Protein AF-A0A4P5S7W4-F1 (afdb_monomer)

Mean predicted aligned error: 12.36 Å

Secondary structure (DSSP, 8-state):
-----PPPSSHH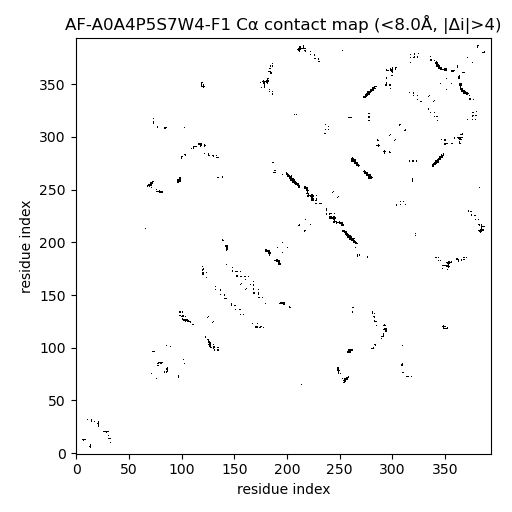HHHHHHHHHHHHTTTS------------SS----TT--------------S-------EE-HHHHHTT-TT-TT-S-----TTS-S-STT-S-----------TTB-TTTTSPPSHHHHHHHHHHHTT--TT-TTHHHHHHHHHHHHHTTTS-HHHHHHHHHHHHHHHTS---GGGTT--GGGS-GGGEEEEEEEEEEE--SS--EEHHHHHHHHHHHS-TT-TTHHHHHHHHTTSS--EE-EEEEEEEEEEEEEE-TT--EEEEEEEEE----SPTTS--BGGGG-HHHHHHHHHHTTHHHHHHHHHHHHHHHHHTTSTT--HHHHEEEEEEEEGGG--STT--EETTEETTEEEE---HHHHHHHHHHHTT---------

Solvent-accessible surface area (backbone atoms only — not comparable to full-atom values): 22682 Å² total; per-residue (Å²): 132,87,76,84,72,73,78,62,96,42,73,69,56,45,53,56,70,46,44,64,60,32,63,74,42,79,72,77,45,82,89,78,83,81,66,85,71,70,70,62,92,72,62,91,69,62,92,89,58,83,72,72,91,64,81,88,69,85,78,78,81,87,66,85,79,82,82,59,85,45,72,41,32,59,65,70,48,54,46,43,25,92,84,35,82,52,65,61,93,70,81,82,58,80,86,67,59,53,65,68,24,78,77,38,73,84,53,83,81,75,85,66,79,93,56,94,71,57,29,63,46,46,86,53,76,64,21,33,69,51,30,44,50,54,52,67,52,52,45,84,52,52,53,59,44,95,56,35,66,60,52,47,37,52,50,45,43,74,76,40,47,94,78,44,58,70,69,57,49,51,43,50,39,55,17,49,50,21,27,34,45,14,50,56,14,70,84,56,74,46,38,27,51,46,71,43,50,66,93,33,49,44,50,57,50,67,49,78,41,72,26,31,75,83,84,37,67,34,33,45,30,56,54,11,46,47,43,60,74,63,50,57,95,84,42,83,58,47,72,46,26,51,46,30,38,70,32,56,48,72,47,72,51,56,26,33,42,40,42,40,38,48,30,36,39,55,46,64,60,94,90,46,70,61,20,41,27,40,30,43,77,36,66,70,81,65,43,61,90,99,47,78,34,36,49,74,46,22,29,60,74,48,40,47,52,52,34,49,57,64,45,43,65,57,44,52,49,55,50,45,28,51,48,50,57,54,40,64,76,68,44,85,88,64,43,57,81,63,30,54,42,25,37,38,40,35,29,46,42,27,21,62,10,78,79,41,56,60,60,98,65,39,19,23,17,39,46,75,44,78,58,53,41,68,44,36,54,51,49,44,32,36,40,44,28,54,72,74,78,77,78,81,80,127

Sequence (394 aa):
MAGTEKLPDNDDEITAAFAPQVTASAGALVVTTPGLVTPPADLWVDPLTTPAASDLVVAPFGRDLKITKERWSFSKISNRDPHGAFSTPAATDESLGDRGAADEPVVQPEADEPGAGQLPLGSLPKGAEFGTLVHQVLDDLDFCAPNVKEELRARIETRWGDKAPSETIDKLTAGLIKSLESPLGPLLDNRTLKEIARKDYLAELNFELRLGDGKSIATDCDLGGLCLDHLATGDPLRPWAEKLAAGIFNVSLEGHLTGSIDAVFRVSTNGGPERFVISDYKTNGLNKPGQPMTAQDYHPDLLALEMAKHHYPLQALLYSVALHRYLNGRLANYDPEVNLGGAAYLFVRGMEGPETPKENGQPNGVFSWKIPSALVVAASNLLAGNSSAVGGGK

pLDDT: mean 82.66, std 18.95, range [27.72, 98.69]

Nearest PDB structures (foldseek):
  8b1r-assembly1_B  TM=8.081E-01  e=1.945E-17  Escherichia coli
  3k70-assembly1_B  TM=8.272E-01  e=1.339E-16  Escherichia coli K-12
  8b1u-assembly1_B  TM=8.127E-01  e=5.528E-16  Escherichia coli
  7mr0-assembly1_B  TM=7.886E-01  e=2.557E-15  Escherichia coli K-12
  7mr3-assembly1_B  TM=8.030E-01  e=1.252E-14  Escherichia coli K-12

Radius of gyration: 26.26 Å; Cα contacts (8 Å, |Δi|>4): 630; chains: 1; bounding box: 79×50×77 Å

Foldseek 3Di:
DDDPPDQDPDPVSNQVVCVVVCVVVVNPDDDDDPDPPPPPPDDPDDPVDPDPPDPDDPDPPPDDPPPDPDEAEPLNQQCLQPQAQNVDCDDPPVVVFPQVLQNWDQDDQDQDDDDPFFFLCQNPHDHSVVSVLVLQLPQPQFLQDPCSLVSSLVSCCVRCVVPDDSVSSVSVSVLLNLLQQFQQFVLQPRDGVNRFGPVQKHFWDKDKDAFEPPQAWDALLNLLVLCCVQDDPPDLCNVLSVCSNVRSNVDTHHGMYIHIQGMWGWHDDPNADTAIATEHEAQDQQDDPPDTGHLVSQAQSNVSVVCSSNVVVVVQLVVLLRVLVVCVVPPPPDDLQRHHSGYKYANSRSRRHHPFDDDVRHGGRIHTDRPHSVSSVCVNCNRHNNDDPPDPDD

Structure (mmCIF, N/CA/C/O backbone):
data_AF-A0A4P5S7W4-F1
#
_entry.id   AF-A0A4P5S7W4-F1
#
loop_
_atom_site.group_PDB
_atom_site.id
_atom_site.type_symbol
_atom_site.label_atom_id
_atom_site.label_alt_id
_atom_site.label_comp_id
_atom_site.label_asym_id
_atom_site.label_entity_id
_atom_site.label_seq_id
_atom_site.pdbx_PDB_ins_code
_atom_site.Cartn_x
_atom_site.Cartn_y
_atom_site.Cartn_z
_atom_site.occupancy
_atom_site.B_iso_or_equiv
_atom_site.auth_seq_id
_atom_site.auth_comp_id
_atom_site.auth_asym_id
_atom_site.auth_atom_id
_atom_site.pdbx_PDB_model_num
ATOM 1 N N . MET A 1 1 ? 32.818 24.414 31.468 1.00 36.16 1 MET A N 1
ATOM 2 C CA . MET A 1 1 ? 34.205 24.503 30.972 1.00 36.16 1 MET A CA 1
ATOM 3 C C . MET A 1 1 ? 34.378 23.400 29.950 1.00 36.16 1 MET A C 1
ATOM 5 O O . MET A 1 1 ? 34.376 22.241 30.336 1.00 36.16 1 MET A O 1
ATOM 9 N N . ALA A 1 2 ? 34.376 23.749 28.665 1.00 37.78 2 ALA A N 1
ATOM 10 C CA . ALA A 1 2 ? 34.596 22.793 27.588 1.00 37.78 2 ALA A CA 1
ATOM 11 C C . ALA A 1 2 ? 36.093 22.466 27.558 1.00 37.78 2 ALA A C 1
ATOM 13 O O . ALA A 1 2 ? 36.900 23.303 27.158 1.00 37.78 2 ALA A O 1
ATOM 14 N N . GLY A 1 3 ? 36.457 21.297 28.081 1.00 37.62 3 GLY A N 1
ATOM 15 C CA . GLY A 1 3 ? 37.804 20.764 27.959 1.00 37.62 3 GLY A CA 1
ATOM 16 C C . GLY A 1 3 ? 38.024 20.345 26.515 1.00 37.62 3 GLY A C 1
ATOM 17 O O . GLY A 1 3 ? 37.440 19.373 26.050 1.00 37.62 3 GLY A O 1
ATOM 18 N N . THR A 1 4 ? 38.840 21.104 25.796 1.00 48.22 4 THR A N 1
ATOM 19 C CA . THR A 1 4 ? 39.476 20.655 24.560 1.00 48.22 4 THR A CA 1
ATOM 20 C C . THR A 1 4 ? 40.516 19.595 24.917 1.00 48.22 4 THR A C 1
ATOM 22 O O . THR A 1 4 ? 41.709 19.888 24.965 1.00 48.22 4 THR A O 1
ATOM 25 N N . GLU A 1 5 ? 40.076 18.376 25.220 1.00 48.78 5 GLU A N 1
ATOM 26 C CA . GLU A 1 5 ? 40.963 17.217 25.163 1.00 48.78 5 GLU A CA 1
ATOM 27 C C . GLU A 1 5 ? 41.111 16.849 23.690 1.00 48.78 5 GLU A C 1
ATOM 29 O O . GLU A 1 5 ? 40.207 16.300 23.060 1.00 48.78 5 GLU A O 1
ATOM 34 N N . LYS A 1 6 ? 42.249 17.236 23.108 1.00 52.78 6 LYS A N 1
ATOM 35 C CA . LYS A 1 6 ? 42.715 16.617 21.871 1.00 52.78 6 LYS A CA 1
ATOM 36 C C . LYS A 1 6 ? 42.814 15.118 22.138 1.00 52.78 6 LYS A C 1
ATOM 38 O O . LYS A 1 6 ? 43.478 14.719 23.092 1.00 52.78 6 LYS A O 1
ATOM 43 N N . LEU A 1 7 ? 42.154 14.321 21.302 1.00 49.84 7 LEU A N 1
ATOM 44 C CA . LEU A 1 7 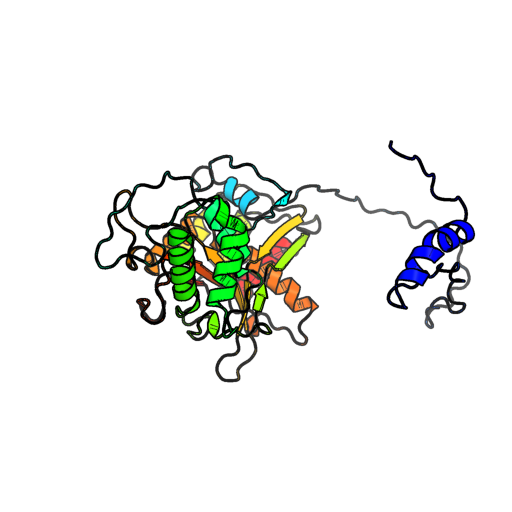? 42.407 12.887 21.257 1.00 49.84 7 LEU A CA 1
ATOM 45 C C . LEU A 1 7 ? 43.918 12.669 21.038 1.00 49.84 7 LEU A C 1
ATOM 47 O O . LEU A 1 7 ? 44.496 13.391 20.221 1.00 49.84 7 LEU A O 1
ATOM 51 N N . PRO A 1 8 ? 44.554 11.754 21.786 1.00 58.91 8 PRO A N 1
ATOM 52 C CA . PRO A 1 8 ? 45.972 11.447 21.632 1.00 58.91 8 PRO A CA 1
ATOM 53 C C . PRO A 1 8 ? 46.319 11.018 20.198 1.00 58.91 8 PRO A C 1
ATOM 55 O O . PRO A 1 8 ? 45.509 10.368 19.540 1.00 58.91 8 PRO A O 1
ATOM 58 N N . ASP A 1 9 ? 47.520 11.355 19.721 1.00 63.09 9 ASP A N 1
ATOM 59 C CA . ASP A 1 9 ? 47.933 11.154 18.319 1.00 63.09 9 ASP A CA 1
ATOM 60 C C . ASP A 1 9 ? 48.400 9.706 18.016 1.00 63.09 9 ASP A C 1
ATOM 62 O O . ASP A 1 9 ? 48.805 9.408 16.891 1.00 63.09 9 ASP A O 1
ATOM 66 N N . ASN A 1 10 ? 48.363 8.800 19.002 1.00 73.31 10 ASN A N 1
ATOM 67 C CA . ASN A 1 10 ? 48.770 7.398 18.868 1.00 73.31 10 ASN A CA 1
ATOM 68 C C . ASN A 1 10 ? 47.738 6.445 19.501 1.00 73.31 10 ASN A C 1
ATOM 70 O O . ASN A 1 10 ? 47.266 6.663 20.619 1.00 73.31 10 ASN A O 1
ATOM 74 N N . ASP A 1 11 ? 47.454 5.349 18.802 1.00 71.25 11 ASP A N 1
ATOM 75 C CA . ASP A 1 11 ? 46.546 4.270 19.190 1.00 71.25 11 ASP A CA 1
ATOM 76 C C . ASP A 1 11 ? 46.823 3.691 20.590 1.00 71.25 11 ASP A C 1
ATOM 78 O O . ASP A 1 11 ? 45.883 3.319 21.301 1.00 71.25 11 ASP A O 1
ATOM 82 N N . ASP A 1 12 ? 48.086 3.649 21.023 1.00 73.19 12 ASP A N 1
ATOM 83 C CA . ASP A 1 12 ? 48.457 3.187 22.369 1.00 73.19 12 ASP A CA 1
ATOM 84 C C . ASP A 1 12 ? 47.936 4.131 23.463 1.00 73.19 12 ASP A C 1
ATOM 86 O O . ASP A 1 12 ? 47.438 3.692 24.503 1.00 73.19 12 ASP A O 1
ATOM 90 N N . GLU A 1 13 ? 48.005 5.441 23.221 1.00 76.31 13 GLU A N 1
ATOM 91 C CA . GLU A 1 13 ? 47.537 6.464 24.158 1.00 76.31 13 GLU A CA 1
ATOM 92 C C . GLU A 1 13 ? 46.003 6.515 24.194 1.00 76.31 13 GLU A C 1
ATOM 94 O O . GLU A 1 13 ? 45.412 6.669 25.265 1.00 76.31 13 GLU A O 1
ATOM 99 N N . ILE A 1 14 ? 45.348 6.296 23.047 1.00 72.12 14 ILE A N 1
ATOM 100 C CA . ILE A 1 14 ? 43.888 6.153 22.953 1.00 72.12 14 ILE A CA 1
ATOM 101 C C . ILE A 1 14 ? 43.433 4.911 23.729 1.00 72.12 14 ILE A C 1
ATOM 103 O O . ILE A 1 14 ? 42.524 4.992 24.554 1.00 72.12 14 ILE A O 1
ATOM 107 N N . THR A 1 15 ? 44.091 3.767 23.525 1.00 76.56 15 THR A N 1
ATOM 108 C CA . THR A 1 15 ? 43.766 2.515 24.229 1.00 76.56 15 THR A CA 1
ATOM 109 C C . THR A 1 15 ? 43.940 2.671 25.742 1.00 76.56 15 THR A C 1
ATOM 111 O O . THR A 1 15 ? 43.080 2.241 26.516 1.00 76.56 15 THR A O 1
ATOM 114 N N . ALA A 1 16 ? 45.004 3.352 26.179 1.00 79.81 16 ALA A N 1
ATOM 115 C CA . ALA A 1 16 ? 45.241 3.653 27.588 1.00 79.81 16 ALA A CA 1
ATOM 116 C C . ALA A 1 16 ? 44.169 4.582 28.190 1.00 79.81 16 ALA A C 1
ATOM 118 O O . ALA A 1 16 ? 43.764 4.378 29.337 1.00 79.81 16 ALA A O 1
ATOM 119 N N . ALA A 1 17 ? 43.658 5.553 27.426 1.00 80.56 17 ALA A N 1
ATOM 120 C CA . ALA A 1 17 ? 42.607 6.466 27.880 1.00 80.56 17 ALA A CA 1
ATOM 121 C C . ALA A 1 17 ? 41.272 5.757 28.185 1.00 80.56 17 ALA A C 1
ATOM 123 O O . ALA A 1 17 ? 40.531 6.208 29.059 1.00 80.56 17 ALA A O 1
ATOM 124 N N . PHE A 1 18 ? 40.983 4.632 27.518 1.00 78.88 18 PHE A N 1
ATOM 125 C CA . PHE A 1 18 ? 39.766 3.837 27.737 1.00 78.88 18 PHE A CA 1
ATOM 126 C C . PHE A 1 18 ? 39.915 2.712 28.783 1.00 78.88 18 PHE A C 1
ATOM 128 O O . PHE A 1 18 ? 38.928 2.067 29.157 1.00 78.88 18 PHE A O 1
ATOM 135 N N . ALA A 1 19 ? 41.128 2.470 29.295 1.00 82.38 19 ALA A N 1
ATOM 136 C CA . ALA A 1 19 ? 41.399 1.423 30.284 1.00 82.38 19 ALA A CA 1
ATOM 137 C C . ALA A 1 19 ? 40.571 1.537 31.590 1.00 82.38 19 ALA A C 1
ATOM 139 O O . ALA A 1 19 ? 40.133 0.497 32.103 1.00 82.38 19 ALA A O 1
ATOM 140 N N . PRO A 1 20 ? 40.286 2.742 32.135 1.00 84.56 20 PRO A N 1
ATOM 141 C CA . PRO A 1 20 ? 39.440 2.880 33.321 1.00 84.56 20 PRO A CA 1
ATOM 142 C C . PRO A 1 20 ? 38.000 2.401 33.087 1.00 84.56 20 PRO A C 1
ATOM 144 O O . PRO A 1 20 ? 37.445 1.696 33.930 1.00 84.56 20 PRO A O 1
ATOM 147 N N . GLN A 1 21 ? 37.403 2.729 31.935 1.00 85.44 21 GLN A N 1
ATOM 148 C CA . GLN A 1 21 ? 36.034 2.334 31.582 1.00 85.44 21 GLN A CA 1
ATOM 149 C C . GLN A 1 21 ? 35.943 0.830 31.304 1.00 85.44 21 GLN A C 1
ATOM 151 O O . GLN A 1 21 ? 34.995 0.181 31.745 1.00 85.44 21 GLN A O 1
ATOM 156 N N . VAL A 1 22 ? 36.952 0.257 30.637 1.00 83.38 22 VAL A N 1
ATOM 157 C CA . VAL A 1 22 ? 37.058 -1.196 30.427 1.00 83.38 22 VAL A CA 1
ATOM 158 C C . VAL A 1 22 ? 37.126 -1.927 31.768 1.00 83.38 22 VAL A C 1
ATOM 160 O O . VAL A 1 22 ? 36.360 -2.863 31.993 1.00 83.38 22 VAL A O 1
ATOM 163 N N . THR A 1 23 ? 37.960 -1.455 32.698 1.00 86.12 23 THR A N 1
ATOM 164 C CA . THR A 1 23 ? 38.096 -2.057 34.036 1.00 86.12 23 THR A CA 1
ATOM 165 C C . THR A 1 23 ? 36.791 -1.972 34.835 1.00 86.12 23 THR A C 1
ATOM 167 O O . THR A 1 23 ? 36.377 -2.952 35.452 1.00 86.12 23 THR A O 1
ATOM 170 N N . ALA A 1 24 ? 36.099 -0.829 34.787 1.00 84.81 24 ALA A N 1
ATOM 171 C CA . ALA A 1 24 ? 34.823 -0.632 35.477 1.00 84.81 24 ALA A CA 1
ATOM 172 C C . ALA A 1 24 ? 33.672 -1.481 34.900 1.00 84.81 24 ALA A C 1
ATOM 174 O O . ALA A 1 24 ? 32.691 -1.735 35.594 1.00 84.81 24 ALA A O 1
ATOM 175 N N . SER A 1 25 ? 33.789 -1.938 33.650 1.00 83.50 25 SER A N 1
ATOM 176 C CA . SER A 1 25 ? 32.728 -2.671 32.947 1.00 83.50 25 SER A CA 1
ATOM 177 C C . SER A 1 25 ? 32.563 -4.138 33.362 1.00 83.50 25 SER A C 1
ATOM 179 O O . SER A 1 25 ? 31.656 -4.802 32.865 1.00 83.50 25 SER A O 1
ATOM 181 N N . ALA A 1 26 ? 33.445 -4.668 34.220 1.00 80.25 26 ALA A N 1
ATOM 182 C CA . ALA A 1 26 ? 33.449 -6.074 34.640 1.00 80.25 26 ALA A CA 1
ATOM 183 C C . ALA A 1 26 ? 33.384 -7.081 33.465 1.00 80.25 26 ALA A C 1
ATOM 185 O O . ALA A 1 26 ? 32.766 -8.138 33.571 1.00 80.25 26 ALA A O 1
ATOM 186 N N . GLY A 1 27 ? 34.033 -6.749 32.342 1.00 77.44 27 GLY A N 1
ATOM 187 C CA . GLY A 1 27 ? 34.123 -7.602 31.151 1.00 77.44 27 GLY A CA 1
ATOM 188 C C . GLY A 1 27 ? 33.072 -7.333 30.070 1.00 77.44 27 GLY A C 1
ATOM 189 O O . GLY A 1 27 ? 33.083 -8.017 29.051 1.00 77.44 27 GLY A O 1
ATOM 190 N N . ALA A 1 28 ? 32.191 -6.343 30.250 1.00 76.81 28 ALA A N 1
ATOM 191 C CA . ALA A 1 28 ? 31.220 -5.952 29.224 1.00 76.81 28 ALA A CA 1
ATOM 192 C C . ALA A 1 28 ? 31.832 -5.112 28.087 1.00 76.81 28 ALA A C 1
ATOM 194 O O . ALA A 1 28 ? 31.255 -5.036 27.004 1.00 76.81 28 ALA A O 1
ATOM 195 N N . LEU A 1 29 ? 32.988 -4.480 28.316 1.00 74.81 29 LEU A N 1
ATOM 196 C CA . LEU A 1 29 ? 33.708 -3.697 27.315 1.00 74.81 29 LEU A CA 1
ATOM 197 C C . LEU A 1 29 ? 35.085 -4.302 27.040 1.00 74.81 29 LEU A C 1
ATOM 199 O O . LEU A 1 29 ? 35.812 -4.670 27.960 1.00 74.81 29 LEU A O 1
ATOM 203 N N . VAL A 1 30 ? 35.456 -4.336 25.761 1.00 80.38 30 VAL A N 1
ATOM 204 C CA . VAL A 1 30 ? 36.807 -4.638 25.279 1.00 80.38 30 VAL A CA 1
ATOM 205 C C . VAL A 1 30 ? 37.192 -3.543 24.294 1.00 80.38 30 VAL A C 1
ATOM 207 O O . VAL A 1 30 ? 36.399 -3.180 23.428 1.00 80.38 30 VAL A O 1
ATOM 210 N N . VAL A 1 31 ? 38.408 -3.022 24.428 1.00 75.69 31 VAL A N 1
ATOM 211 C CA . VAL A 1 31 ? 39.007 -2.120 23.442 1.00 75.69 31 VAL A CA 1
ATOM 212 C C . VAL A 1 31 ? 40.036 -2.922 22.666 1.00 75.69 31 VAL A C 1
ATOM 214 O O . VAL A 1 31 ? 40.962 -3.486 23.244 1.00 75.69 31 VAL A O 1
ATOM 217 N N . THR A 1 32 ? 39.842 -2.991 21.357 1.00 71.50 32 THR A N 1
ATOM 218 C CA . THR A 1 32 ? 40.757 -3.646 20.423 1.00 71.50 32 THR A CA 1
ATOM 219 C C . THR A 1 32 ? 41.269 -2.613 19.448 1.00 71.50 32 THR A C 1
ATOM 221 O O . THR A 1 32 ? 40.483 -2.018 18.714 1.00 71.50 32 THR A O 1
ATOM 224 N N . THR A 1 33 ? 42.584 -2.446 19.410 1.00 67.81 33 THR A N 1
ATOM 225 C CA . THR A 1 33 ? 43.267 -1.723 18.345 1.00 67.81 33 THR A CA 1
ATOM 226 C C . THR A 1 33 ? 43.325 -2.648 17.133 1.00 67.81 33 THR A C 1
ATOM 228 O O . THR A 1 33 ? 43.955 -3.708 17.217 1.00 67.81 33 THR A O 1
ATOM 231 N N . PRO A 1 34 ? 42.653 -2.332 16.012 1.00 58.66 34 PRO A N 1
ATOM 232 C CA . PRO A 1 34 ? 42.851 -3.093 14.795 1.00 58.66 34 PRO A CA 1
ATOM 233 C C . PRO A 1 34 ? 44.294 -2.839 14.367 1.00 58.66 34 PRO A C 1
ATOM 235 O O . PRO A 1 34 ? 44.633 -1.733 13.956 1.00 58.66 34 PRO A O 1
ATOM 238 N N . GLY A 1 35 ? 45.165 -3.843 14.488 1.00 57.69 35 GLY A N 1
ATOM 239 C CA . GLY A 1 35 ? 46.469 -3.759 13.842 1.00 57.69 35 GLY A CA 1
ATOM 240 C C . GLY A 1 35 ? 46.260 -3.469 12.356 1.00 57.69 35 GLY A C 1
ATOM 241 O O . GLY A 1 35 ? 45.245 -3.886 11.790 1.00 57.69 35 GLY A O 1
ATOM 242 N N . LEU A 1 36 ? 47.209 -2.774 11.719 1.00 53.50 36 LEU A N 1
ATOM 243 C CA . LEU A 1 36 ? 47.324 -2.786 10.261 1.00 53.50 36 LEU A CA 1
ATOM 244 C C . LEU A 1 36 ? 47.233 -4.248 9.838 1.00 53.50 36 LEU A C 1
ATOM 246 O O . LEU A 1 36 ? 48.165 -5.022 10.065 1.00 53.50 36 LEU A O 1
ATOM 250 N N . VAL A 1 37 ? 46.073 -4.632 9.304 1.00 52.25 37 VAL A N 1
ATOM 251 C CA . VAL A 1 37 ? 45.874 -5.953 8.738 1.00 52.25 37 VAL A CA 1
ATOM 252 C C . VAL A 1 37 ? 46.930 -6.009 7.659 1.00 52.25 37 VAL A C 1
ATOM 254 O O . VAL A 1 37 ? 46.847 -5.283 6.667 1.00 52.25 37 VAL A O 1
ATOM 257 N N . THR A 1 38 ? 47.985 -6.792 7.892 1.00 55.66 38 THR A N 1
ATOM 258 C CA . THR A 1 38 ? 48.863 -7.188 6.802 1.00 55.66 38 THR A CA 1
ATOM 259 C C . THR A 1 38 ? 47.889 -7.729 5.767 1.00 55.66 38 THR A C 1
ATOM 261 O O . THR A 1 38 ? 47.109 -8.614 6.144 1.00 55.66 38 THR A O 1
ATOM 264 N N . PRO A 1 39 ? 47.797 -7.138 4.557 1.00 54.19 39 PRO A N 1
ATOM 265 C CA . PRO A 1 39 ? 46.832 -7.603 3.572 1.00 54.19 39 PRO A CA 1
ATOM 266 C C . PRO A 1 39 ? 46.975 -9.122 3.522 1.00 54.19 39 PRO A C 1
ATOM 268 O O . PRO A 1 39 ? 48.123 -9.583 3.586 1.00 54.19 39 PRO A O 1
ATOM 271 N N . PRO A 1 40 ? 45.866 -9.888 3.559 1.00 54.75 40 PRO A N 1
ATOM 272 C CA . PRO A 1 40 ? 45.947 -11.340 3.620 1.00 54.75 40 PRO A CA 1
ATOM 273 C C . PRO A 1 40 ? 47.016 -11.795 2.630 1.00 54.75 40 PRO A C 1
ATOM 275 O O . PRO A 1 40 ? 47.010 -11.346 1.483 1.00 54.75 40 PRO A O 1
ATOM 278 N N . ALA A 1 41 ? 47.985 -12.590 3.106 1.00 57.06 41 ALA A N 1
ATOM 279 C CA . ALA A 1 41 ? 49.116 -13.031 2.283 1.00 57.06 41 ALA A CA 1
ATOM 280 C C . ALA A 1 41 ? 48.627 -13.689 0.980 1.00 57.06 41 ALA A C 1
ATOM 282 O O . ALA A 1 41 ? 49.289 -13.609 -0.052 1.00 57.06 41 ALA A O 1
ATOM 283 N N . ASP A 1 42 ? 47.410 -14.226 1.033 1.00 57.47 42 ASP A N 1
ATOM 284 C CA . ASP A 1 42 ? 46.643 -14.698 -0.100 1.00 57.47 42 ASP A CA 1
ATOM 285 C C . ASP A 1 42 ? 45.678 -13.597 -0.570 1.00 57.47 42 ASP A C 1
ATOM 287 O O . ASP A 1 42 ? 44.475 -13.611 -0.292 1.00 57.47 42 ASP A O 1
ATOM 291 N N . LEU A 1 43 ? 46.211 -12.617 -1.306 1.00 58.09 43 LEU A N 1
ATOM 292 C CA . LEU A 1 43 ? 45.386 -11.868 -2.253 1.00 58.09 43 LEU A CA 1
ATOM 293 C C . LEU A 1 43 ? 44.708 -12.897 -3.160 1.00 58.09 43 LEU A C 1
ATOM 295 O O . LEU A 1 43 ? 45.366 -13.811 -3.654 1.00 58.09 43 LEU A O 1
ATOM 299 N N . TRP A 1 44 ? 43.399 -12.770 -3.374 1.00 60.00 44 TRP A N 1
ATOM 300 C CA . TRP A 1 44 ? 42.702 -13.616 -4.336 1.00 60.00 44 TRP A CA 1
ATOM 301 C C . TRP A 1 44 ? 43.401 -13.491 -5.698 1.00 60.00 44 TRP A C 1
ATOM 303 O O . TRP A 1 44 ? 43.431 -12.411 -6.289 1.00 60.00 44 TRP A O 1
ATOM 313 N N . VAL A 1 45 ? 44.006 -14.585 -6.161 1.00 60.84 45 VAL A N 1
ATOM 314 C CA . VAL A 1 45 ? 44.570 -14.707 -7.505 1.00 60.84 45 VAL A CA 1
ATOM 315 C C . VAL A 1 45 ? 43.548 -15.474 -8.321 1.00 60.84 45 VAL A C 1
ATOM 317 O O . VAL A 1 45 ? 43.184 -16.590 -7.951 1.00 60.84 45 VAL A O 1
ATOM 320 N N . ASP A 1 46 ? 43.071 -14.879 -9.410 1.00 59.81 46 ASP A N 1
ATOM 321 C CA . ASP A 1 46 ? 42.218 -15.573 -10.367 1.00 59.81 46 ASP A CA 1
ATOM 322 C C . ASP A 1 46 ? 42.979 -16.796 -10.923 1.00 59.81 46 ASP A C 1
ATOM 324 O O . ASP A 1 46 ? 43.974 -16.629 -11.632 1.00 59.81 46 ASP A O 1
ATOM 328 N N . PRO A 1 47 ? 42.547 -18.038 -10.633 1.00 58.50 47 PRO A N 1
ATOM 329 C CA . PRO A 1 47 ? 43.262 -19.237 -11.063 1.00 58.50 47 PRO A CA 1
ATOM 330 C C . PRO A 1 47 ? 43.212 -19.452 -12.585 1.00 58.50 47 PRO A C 1
ATOM 332 O O . PRO A 1 47 ? 43.892 -20.342 -13.096 1.00 58.50 47 PRO A O 1
ATOM 335 N N . LEU A 1 48 ? 42.413 -18.661 -13.315 1.00 60.59 48 LEU A N 1
ATOM 336 C CA . LEU A 1 48 ? 42.299 -18.704 -14.773 1.00 60.59 48 LEU A CA 1
ATOM 337 C C . LEU A 1 48 ? 43.164 -17.655 -15.481 1.00 60.59 48 LEU A C 1
ATOM 339 O O . LEU A 1 48 ? 43.269 -17.693 -16.709 1.00 60.59 48 LEU A O 1
ATOM 343 N N . THR A 1 49 ? 43.816 -16.751 -14.747 1.00 56.91 49 THR A N 1
ATOM 344 C CA . THR A 1 49 ? 44.711 -15.756 -15.332 1.00 56.91 49 THR A CA 1
ATOM 345 C C . THR A 1 49 ? 46.060 -15.744 -14.618 1.00 56.91 49 THR A C 1
ATOM 347 O O . THR A 1 49 ? 46.243 -15.166 -13.555 1.00 56.91 49 THR A O 1
ATOM 350 N N . THR A 1 50 ? 47.074 -16.303 -15.277 1.00 55.38 50 THR A N 1
ATOM 351 C CA . THR A 1 50 ? 48.411 -15.708 -15.209 1.00 55.38 50 THR A CA 1
ATOM 352 C C . THR A 1 50 ? 48.514 -14.804 -16.432 1.00 55.38 50 THR A C 1
ATOM 354 O O . THR A 1 50 ? 48.883 -15.296 -17.503 1.00 55.38 50 THR A O 1
ATOM 357 N N . PRO A 1 51 ? 48.155 -13.508 -16.370 1.00 53.44 51 PRO A N 1
ATOM 358 C CA . PRO A 1 51 ? 48.541 -12.629 -17.454 1.00 53.44 51 PRO A CA 1
ATOM 359 C C . PRO A 1 51 ? 50.068 -12.569 -17.407 1.00 53.44 51 PRO A C 1
ATOM 361 O O . PRO A 1 51 ? 50.652 -12.255 -16.367 1.00 53.44 51 PRO A O 1
ATOM 364 N N . ALA A 1 52 ? 50.739 -12.864 -18.523 1.00 61.34 52 ALA A N 1
ATOM 365 C CA . ALA A 1 52 ? 52.061 -12.285 -18.736 1.00 61.34 52 ALA A CA 1
ATOM 366 C C . ALA A 1 52 ? 51.928 -10.794 -18.412 1.00 61.34 52 ALA A C 1
ATOM 368 O O . ALA A 1 52 ? 50.941 -10.206 -18.849 1.00 61.34 52 ALA A O 1
ATOM 369 N N . ALA A 1 53 ? 52.827 -10.233 -17.599 1.00 59.16 53 ALA A N 1
ATOM 370 C CA . ALA A 1 53 ? 52.761 -8.843 -17.159 1.00 59.16 53 ALA A CA 1
ATOM 371 C C . ALA A 1 53 ? 52.676 -7.916 -18.382 1.00 59.16 53 ALA A C 1
ATOM 373 O O . ALA A 1 53 ? 53.683 -7.522 -18.960 1.00 59.16 53 ALA A O 1
ATOM 374 N N . SER A 1 54 ? 51.455 -7.647 -18.825 1.00 63.19 54 SER A N 1
ATOM 375 C CA . SER A 1 54 ? 51.145 -6.677 -19.848 1.00 63.19 54 SER A CA 1
ATOM 376 C C . SER A 1 54 ? 51.241 -5.331 -19.165 1.00 63.19 54 SER A C 1
ATOM 378 O O . SER A 1 54 ? 50.676 -5.168 -18.079 1.00 63.19 54 SER A O 1
ATOM 380 N N . ASP A 1 55 ? 51.969 -4.404 -19.785 1.00 69.94 55 ASP A N 1
ATOM 381 C CA . ASP A 1 55 ? 52.072 -3.023 -19.330 1.00 69.94 55 ASP A CA 1
ATOM 382 C C . ASP A 1 55 ? 50.696 -2.536 -18.869 1.00 69.94 55 ASP A C 1
ATOM 384 O O . ASP A 1 55 ? 49.710 -2.636 -19.604 1.00 69.94 55 ASP A O 1
ATOM 388 N N . LEU A 1 56 ? 50.609 -2.075 -17.620 1.00 69.19 56 LEU A N 1
ATOM 389 C CA . LEU A 1 56 ? 49.372 -1.522 -17.088 1.00 69.19 56 LEU A CA 1
ATOM 390 C C . LEU A 1 56 ? 49.008 -0.305 -17.935 1.00 69.19 56 LEU A C 1
ATOM 392 O O . LEU A 1 56 ? 49.651 0.741 -17.856 1.00 69.19 56 LEU A O 1
ATOM 396 N N . VAL A 1 57 ? 47.977 -0.449 -18.760 1.00 73.56 57 VAL A N 1
ATOM 397 C CA . VAL A 1 57 ? 47.461 0.645 -19.576 1.00 73.56 57 VAL A CA 1
ATOM 398 C C . VAL A 1 57 ? 46.319 1.303 -18.817 1.00 73.56 57 VAL A C 1
ATOM 400 O O . VAL A 1 57 ? 45.436 0.625 -18.289 1.00 73.56 57 VAL A O 1
ATOM 403 N N . VAL A 1 58 ? 46.312 2.635 -18.767 1.00 78.31 58 VAL A N 1
ATOM 404 C CA . VAL A 1 58 ? 45.167 3.385 -18.242 1.00 78.31 58 VAL A CA 1
ATOM 405 C C . VAL A 1 58 ? 43.956 3.048 -19.106 1.00 78.31 58 VAL A C 1
ATOM 407 O O . VAL A 1 58 ? 43.940 3.366 -20.295 1.00 78.31 58 VAL A O 1
ATOM 410 N N . ALA A 1 59 ? 42.944 2.409 -18.520 1.00 78.50 59 ALA A N 1
ATOM 411 C CA . ALA A 1 59 ? 41.675 2.198 -19.200 1.00 78.50 59 ALA A CA 1
ATOM 412 C C . ALA A 1 59 ? 41.014 3.571 -19.421 1.00 78.50 59 ALA A C 1
ATOM 414 O O . ALA A 1 59 ? 40.684 4.245 -18.439 1.00 78.50 59 ALA A O 1
ATOM 415 N N . PRO A 1 60 ? 40.820 4.023 -20.674 1.00 75.19 60 PRO A N 1
ATOM 416 C CA . PRO A 1 60 ? 40.130 5.274 -20.914 1.00 75.19 60 PRO A CA 1
ATOM 417 C C . PRO A 1 60 ? 38.671 5.098 -20.498 1.00 75.19 60 PRO A C 1
ATOM 419 O O . PRO A 1 60 ? 37.959 4.212 -20.978 1.00 75.19 60 PRO A O 1
ATOM 422 N N . PHE A 1 61 ? 38.213 5.949 -19.589 1.00 78.25 61 PHE A N 1
ATOM 423 C CA . PHE A 1 61 ? 36.812 5.996 -19.212 1.00 78.25 61 PHE A CA 1
ATOM 424 C C . PHE A 1 61 ? 36.025 6.7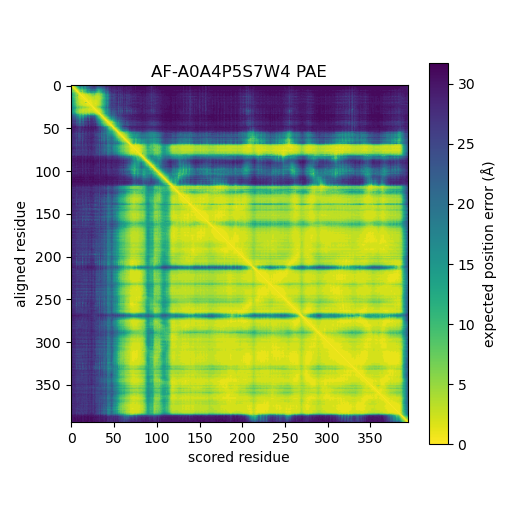07 -20.326 1.00 78.25 61 PHE A C 1
ATOM 426 O O . PHE A 1 61 ? 35.775 7.903 -20.269 1.00 78.25 61 PHE A O 1
ATOM 433 N N . GLY A 1 62 ? 35.698 5.967 -21.388 1.00 72.12 62 GLY A N 1
ATOM 434 C CA . GLY A 1 62 ? 35.070 6.493 -22.609 1.00 72.12 62 GLY A CA 1
ATOM 435 C C . GLY A 1 62 ? 33.547 6.626 -22.555 1.00 72.12 62 GLY A C 1
ATOM 436 O O . GLY A 1 62 ? 32.906 6.673 -23.600 1.00 72.12 62 GLY A O 1
ATOM 437 N N . ARG A 1 63 ? 32.953 6.605 -21.359 1.00 69.69 63 ARG A N 1
ATOM 438 C CA . ARG A 1 63 ? 31.501 6.699 -21.163 1.00 69.69 63 ARG A CA 1
ATOM 439 C C . ARG A 1 63 ? 31.166 8.034 -20.521 1.00 69.69 63 ARG A C 1
ATOM 441 O O . ARG A 1 63 ? 31.708 8.359 -19.469 1.00 69.69 63 ARG A O 1
ATOM 448 N N . ASP A 1 64 ? 30.231 8.760 -21.122 1.00 69.81 64 ASP A N 1
ATOM 449 C CA . ASP A 1 64 ? 29.668 9.954 -20.506 1.00 69.81 64 ASP A CA 1
ATOM 450 C C . ASP A 1 64 ? 28.833 9.546 -19.291 1.00 69.81 64 ASP A C 1
ATOM 452 O O . ASP A 1 64 ? 27.803 8.873 -19.403 1.00 69.81 64 ASP A O 1
ATOM 456 N N . LEU A 1 65 ? 29.281 9.951 -18.103 1.00 67.62 65 LEU A N 1
ATOM 457 C CA . LEU A 1 65 ? 28.461 9.859 -16.903 1.00 67.62 65 LEU A CA 1
ATOM 458 C C . LEU A 1 65 ? 27.387 10.936 -16.993 1.00 67.62 65 LEU A C 1
ATOM 460 O O . LEU A 1 65 ? 27.610 12.089 -16.626 1.00 67.62 65 LEU A O 1
ATOM 464 N N . LYS A 1 66 ? 26.198 10.555 -17.459 1.00 62.94 66 LYS A N 1
ATOM 465 C CA . LYS A 1 66 ? 24.998 11.357 -17.225 1.00 62.94 66 LYS A CA 1
ATOM 466 C C . LYS A 1 66 ? 24.712 11.365 -15.725 1.00 62.94 66 LYS A C 1
ATOM 468 O O . LYS A 1 66 ? 24.141 10.424 -15.179 1.00 62.94 66 LYS A O 1
ATOM 473 N N . ILE A 1 67 ? 25.153 12.424 -15.051 1.00 63.91 67 ILE A N 1
ATOM 474 C CA . ILE A 1 67 ? 24.847 12.674 -13.642 1.00 63.91 67 ILE A CA 1
ATOM 475 C C . ILE A 1 67 ? 23.468 13.334 -13.587 1.00 63.91 67 ILE A C 1
ATOM 477 O O . ILE A 1 67 ? 23.342 14.555 -13.522 1.00 63.91 67 ILE A O 1
ATOM 481 N N . THR A 1 68 ? 22.418 12.525 -13.645 1.00 66.06 68 THR A N 1
ATOM 482 C CA . THR A 1 68 ? 21.048 12.990 -13.413 1.00 66.06 68 THR A CA 1
ATOM 483 C C . THR A 1 68 ? 20.807 12.990 -11.907 1.00 66.06 68 THR A C 1
ATOM 485 O O . THR A 1 68 ? 20.761 11.930 -11.282 1.00 66.06 68 THR A O 1
ATOM 488 N N . LYS A 1 69 ? 20.693 14.178 -11.306 1.00 68.81 69 LYS A N 1
ATOM 489 C CA . LYS A 1 69 ? 20.451 14.340 -9.859 1.00 68.81 69 LYS A CA 1
ATOM 490 C C . LYS A 1 69 ? 18.974 14.223 -9.475 1.00 68.81 69 LYS A C 1
ATOM 492 O O . LYS A 1 69 ? 18.647 14.351 -8.300 1.00 68.81 69 LYS A O 1
ATOM 497 N N . GLU A 1 70 ? 18.095 14.009 -10.450 1.00 86.19 70 GLU A N 1
ATOM 498 C CA . GLU A 1 70 ? 16.660 13.979 -10.210 1.00 86.19 70 GLU A CA 1
ATOM 499 C C . GLU A 1 70 ? 16.283 12.752 -9.369 1.00 86.19 70 GLU A C 1
ATOM 501 O O . GLU A 1 70 ? 16.609 11.609 -9.708 1.00 86.19 70 GLU A O 1
ATOM 506 N N . ARG A 1 71 ? 15.613 13.009 -8.245 1.00 90.19 71 ARG A N 1
ATOM 507 C CA . ARG A 1 71 ? 14.987 11.994 -7.397 1.00 90.19 71 ARG A CA 1
ATOM 508 C C . ARG A 1 71 ? 13.480 12.176 -7.489 1.00 90.19 71 ARG A C 1
ATOM 510 O O . ARG A 1 71 ? 12.977 13.268 -7.234 1.00 90.19 71 ARG A O 1
ATOM 517 N N . TRP A 1 72 ? 12.785 11.124 -7.882 1.00 92.12 72 TRP A N 1
ATOM 518 C CA . TRP A 1 72 ? 11.338 11.022 -7.984 1.00 92.12 72 TRP A CA 1
ATOM 519 C C . TRP A 1 72 ? 10.789 10.254 -6.787 1.00 92.12 72 TRP A C 1
ATOM 521 O O . TRP A 1 72 ? 11.435 9.342 -6.278 1.00 92.12 72 TRP A O 1
ATOM 531 N N . SER A 1 73 ? 9.574 10.592 -6.388 1.00 91.75 73 SER A N 1
ATOM 532 C CA . SER A 1 73 ? 8.722 9.820 -5.483 1.00 91.75 73 SER A CA 1
ATOM 533 C C . SER A 1 73 ? 7.307 9.821 -6.052 1.00 91.75 73 SER A C 1
ATOM 535 O O . SER A 1 73 ? 7.031 10.601 -6.972 1.00 91.75 73 SER A O 1
ATOM 537 N N . PHE A 1 74 ? 6.409 8.978 -5.539 1.00 92.12 74 PHE A N 1
ATOM 538 C CA . PHE A 1 74 ? 5.017 9.015 -5.976 1.00 92.12 74 PHE A CA 1
ATOM 539 C C . PHE A 1 74 ? 4.420 10.402 -5.706 1.00 92.12 74 PHE A C 1
ATOM 541 O O . PHE A 1 74 ? 3.940 11.017 -6.656 1.00 92.12 74 PHE A O 1
ATOM 548 N N . SER A 1 75 ? 4.583 10.948 -4.494 1.00 85.88 75 SER A N 1
ATOM 549 C CA . SER A 1 75 ? 4.123 12.309 -4.168 1.00 85.88 75 SER A CA 1
ATOM 550 C C . SER A 1 75 ? 4.680 13.374 -5.123 1.00 85.88 75 SER A C 1
ATOM 552 O O . SER A 1 75 ? 3.964 14.263 -5.577 1.00 85.88 75 SER A O 1
ATOM 554 N N . LYS A 1 76 ? 5.963 13.289 -5.506 1.00 89.44 76 LYS A N 1
ATOM 555 C CA . LYS A 1 76 ? 6.568 14.256 -6.440 1.00 89.44 76 LYS A CA 1
ATOM 556 C C . LYS A 1 76 ? 5.991 14.164 -7.858 1.00 89.44 76 LYS A C 1
ATOM 558 O O . LYS A 1 76 ? 5.990 15.167 -8.574 1.00 89.44 76 LYS A O 1
ATOM 563 N N . ILE A 1 77 ? 5.531 12.984 -8.271 1.00 90.44 77 ILE A N 1
ATOM 564 C CA . ILE A 1 77 ? 4.857 12.784 -9.558 1.00 90.44 77 ILE A CA 1
ATOM 565 C C . ILE A 1 77 ? 3.406 13.270 -9.463 1.00 90.44 77 ILE A C 1
ATOM 567 O O . ILE A 1 77 ? 2.996 14.096 -10.275 1.00 90.44 77 ILE A O 1
ATOM 571 N N . SER A 1 78 ? 2.651 12.814 -8.459 1.00 87.19 78 SER A N 1
ATOM 572 C CA . SER A 1 78 ? 1.221 13.110 -8.309 1.00 87.19 78 SER A CA 1
ATOM 573 C C . SER A 1 78 ? 0.932 14.592 -8.055 1.00 87.19 78 SER A C 1
ATOM 575 O O . SER A 1 78 ? -0.059 15.109 -8.568 1.00 87.19 78 SER A O 1
ATOM 577 N N . ASN A 1 79 ? 1.837 15.316 -7.386 1.00 85.31 79 ASN A N 1
ATOM 578 C CA . ASN A 1 79 ? 1.747 16.771 -7.188 1.00 85.31 79 ASN A CA 1
ATOM 579 C C . ASN A 1 79 ? 1.784 17.586 -8.493 1.00 85.31 79 ASN A C 1
ATOM 581 O O . ASN A 1 79 ? 1.560 18.797 -8.462 1.00 85.31 79 ASN A O 1
ATOM 585 N N . ARG A 1 80 ? 2.097 16.962 -9.636 1.00 86.69 80 ARG A N 1
ATOM 586 C CA . ARG A 1 80 ? 2.067 17.623 -10.946 1.00 86.69 80 ARG A CA 1
ATOM 587 C C . ARG A 1 80 ? 0.706 17.587 -11.629 1.00 86.69 80 ARG A C 1
ATOM 589 O O . ARG A 1 80 ? 0.571 18.242 -12.658 1.00 86.69 80 ARG A O 1
ATOM 596 N N . ASP A 1 81 ? -0.285 16.878 -11.085 1.00 84.94 81 ASP A N 1
ATOM 597 C CA . ASP A 1 81 ? -1.650 16.969 -11.606 1.00 84.94 81 ASP A CA 1
ATOM 598 C C . ASP A 1 81 ? -2.196 18.396 -11.369 1.00 84.94 81 ASP A C 1
ATOM 600 O O . ASP A 1 81 ? -2.316 18.825 -10.214 1.00 84.94 81 ASP A O 1
ATOM 604 N N . PRO A 1 82 ? -2.547 19.151 -12.431 1.00 74.69 82 PRO A N 1
ATOM 605 C CA . PRO A 1 82 ? -3.113 20.496 -12.304 1.00 74.69 82 PRO A CA 1
ATOM 606 C C . PRO A 1 82 ? -4.495 20.528 -11.631 1.00 74.69 82 PRO A C 1
ATOM 608 O O . PRO A 1 82 ? -4.968 21.601 -11.251 1.00 74.69 82 PRO A O 1
ATOM 611 N N . HIS A 1 83 ? -5.162 19.381 -11.512 1.00 73.00 83 HIS A N 1
ATOM 612 C CA . HIS A 1 83 ? -6.499 19.233 -10.942 1.00 73.00 83 HIS A CA 1
ATOM 613 C C . HIS A 1 83 ? -6.538 18.236 -9.772 1.00 73.00 83 HIS A C 1
ATOM 615 O O . HIS A 1 83 ? -7.624 17.829 -9.351 1.00 73.00 83 HIS A O 1
ATOM 621 N N . GLY A 1 84 ? -5.369 17.845 -9.260 1.00 61.81 84 GLY A N 1
ATOM 622 C CA . GLY A 1 84 ? -5.220 16.761 -8.299 1.00 61.81 84 GLY A CA 1
ATOM 623 C C . GLY A 1 84 ? -5.584 17.142 -6.866 1.00 61.81 84 GLY A C 1
ATOM 624 O O . GLY A 1 84 ? -5.524 18.299 -6.452 1.00 61.81 84 GLY A O 1
ATOM 625 N N . ALA A 1 85 ? -5.900 16.130 -6.055 1.00 58.50 85 ALA A N 1
ATOM 626 C CA . ALA A 1 85 ? -6.151 16.308 -4.622 1.00 58.50 85 ALA A CA 1
ATOM 627 C C . ALA A 1 85 ? -4.917 16.814 -3.843 1.00 58.50 85 ALA A C 1
ATOM 629 O O . ALA A 1 85 ? -5.061 17.339 -2.741 1.00 58.50 85 ALA A O 1
ATOM 630 N N . PHE A 1 86 ? -3.722 16.695 -4.431 1.00 53.59 86 PHE A N 1
ATOM 631 C CA . PHE A 1 86 ? -2.450 17.114 -3.843 1.00 53.59 86 PHE A CA 1
ATOM 632 C C . PHE A 1 86 ? -1.962 18.495 -4.304 1.00 53.59 86 PHE A C 1
ATOM 634 O O . PHE A 1 86 ? -0.845 18.888 -3.979 1.00 53.59 86 PHE A O 1
ATOM 641 N N . SER A 1 87 ? -2.766 19.273 -5.041 1.00 41.72 87 SER A N 1
ATOM 642 C CA . SER A 1 87 ? -2.347 20.576 -5.593 1.00 41.72 87 SER A CA 1
ATOM 643 C C . SER A 1 87 ? -2.117 21.696 -4.551 1.00 41.72 87 SER A C 1
ATOM 645 O O . SER A 1 87 ? -2.049 22.871 -4.915 1.00 41.72 87 SER A O 1
ATOM 647 N N . THR A 1 88 ? -1.955 21.381 -3.262 1.00 35.69 88 THR A N 1
ATOM 648 C CA . THR A 1 88 ? -1.463 22.323 -2.243 1.00 35.69 88 THR A CA 1
ATOM 649 C C . THR A 1 88 ? 0.014 22.083 -1.931 1.00 35.69 88 THR A C 1
ATOM 651 O O . THR A 1 88 ? 0.407 20.937 -1.729 1.00 35.69 88 THR A O 1
ATOM 654 N N . PRO A 1 89 ? 0.837 23.141 -1.808 1.00 32.59 89 PRO A N 1
ATOM 655 C CA . PRO A 1 89 ? 2.257 23.025 -1.502 1.00 32.59 89 PRO A CA 1
ATOM 656 C C . PRO A 1 89 ? 2.452 22.693 -0.014 1.00 32.59 89 PRO A C 1
ATOM 658 O O . PRO A 1 89 ? 2.821 23.553 0.784 1.00 32.59 89 PRO A O 1
ATOM 661 N N . ALA A 1 90 ? 2.169 21.454 0.386 1.00 33.31 90 ALA A N 1
ATOM 662 C CA . ALA A 1 90 ? 2.645 20.929 1.657 1.00 33.31 90 ALA A CA 1
ATOM 663 C C . ALA A 1 90 ? 4.133 20.602 1.491 1.00 33.31 90 ALA A C 1
ATOM 665 O O . ALA A 1 90 ? 4.528 19.912 0.552 1.00 33.31 90 ALA A O 1
ATOM 666 N N . ALA A 1 91 ? 4.954 21.192 2.359 1.00 30.03 91 ALA A N 1
ATOM 667 C CA . ALA A 1 91 ? 6.405 21.118 2.326 1.00 30.03 91 ALA A CA 1
ATOM 668 C C . ALA A 1 91 ? 6.889 19.676 2.118 1.00 30.03 91 ALA A C 1
ATOM 670 O O . ALA A 1 91 ? 6.657 18.803 2.951 1.00 30.03 91 ALA A O 1
ATOM 671 N N . THR A 1 92 ? 7.583 19.448 1.005 1.00 35.56 92 THR A N 1
ATOM 672 C CA . THR A 1 92 ? 8.390 18.252 0.783 1.00 35.56 92 THR A CA 1
ATOM 673 C C . THR A 1 92 ? 9.557 18.297 1.761 1.00 35.56 92 THR A C 1
ATOM 675 O O . THR A 1 92 ? 10.628 18.814 1.437 1.00 35.56 92 THR A O 1
ATOM 678 N N . ASP A 1 93 ? 9.349 17.822 2.984 1.00 35.47 93 ASP A N 1
ATOM 679 C CA . ASP A 1 93 ? 10.472 17.418 3.813 1.00 35.47 93 ASP A CA 1
ATOM 680 C C . ASP A 1 93 ? 11.031 16.123 3.212 1.00 35.47 93 ASP A C 1
ATOM 682 O O . ASP A 1 93 ? 10.491 15.034 3.414 1.00 35.47 93 ASP A O 1
ATOM 686 N N . GLU A 1 94 ? 12.099 16.250 2.419 1.00 38.69 94 GLU A N 1
ATOM 687 C CA . GLU A 1 94 ? 12.803 15.107 1.827 1.00 38.69 94 GLU A CA 1
ATOM 688 C C . GLU A 1 94 ? 13.334 14.127 2.896 1.00 38.69 94 GLU A C 1
ATOM 690 O O . GLU A 1 94 ? 13.663 12.990 2.560 1.00 38.69 94 GLU A O 1
ATOM 695 N N . SER A 1 95 ? 13.374 14.522 4.179 1.00 33.41 95 SER A N 1
ATOM 696 C CA . SER A 1 95 ? 13.748 13.655 5.302 1.00 33.41 95 SER A CA 1
ATOM 697 C C . SER A 1 95 ? 12.691 12.611 5.663 1.00 33.41 95 SER A C 1
ATOM 699 O O . SER A 1 95 ? 13.043 11.603 6.278 1.00 33.41 95 SER A O 1
ATOM 701 N N . LEU A 1 96 ? 11.409 12.841 5.361 1.00 36.72 96 LEU A N 1
ATOM 702 C CA . LEU A 1 96 ? 10.335 11.959 5.835 1.00 36.72 96 LEU A CA 1
ATOM 703 C C . LEU A 1 96 ? 10.079 10.768 4.914 1.00 36.72 96 LEU A C 1
ATOM 705 O O . LEU A 1 96 ? 9.446 9.805 5.340 1.00 36.72 96 LEU A O 1
ATOM 709 N N . GLY A 1 97 ? 10.617 10.781 3.694 1.00 45.88 97 GLY A N 1
ATOM 710 C CA . GLY A 1 97 ? 10.264 9.784 2.692 1.00 45.88 97 GLY A CA 1
ATOM 711 C C . GLY A 1 97 ? 8.779 9.859 2.318 1.00 45.88 97 GLY A C 1
ATOM 712 O O . GLY A 1 97 ? 7.949 10.480 2.978 1.00 45.88 97 GLY A O 1
ATOM 713 N N . ASP A 1 98 ? 8.435 9.238 1.204 1.00 54.28 98 ASP A N 1
ATOM 714 C CA . ASP A 1 98 ? 7.072 9.177 0.682 1.00 54.28 98 ASP A CA 1
ATOM 715 C C . ASP A 1 98 ? 6.243 8.147 1.472 1.00 54.28 98 ASP A C 1
ATOM 717 O O . ASP A 1 98 ? 5.946 7.074 0.964 1.00 54.28 98 ASP A O 1
ATOM 721 N N . ARG A 1 99 ? 5.974 8.429 2.755 1.00 53.28 99 ARG A N 1
ATOM 722 C CA . ARG A 1 99 ? 5.285 7.536 3.712 1.00 53.28 99 ARG A CA 1
ATOM 723 C C . ARG A 1 99 ? 3.749 7.600 3.630 1.00 53.28 99 ARG A C 1
ATOM 725 O O . ARG A 1 99 ? 3.092 7.317 4.621 1.00 53.28 99 ARG A O 1
ATOM 732 N N . GLY A 1 100 ? 3.163 8.110 2.540 1.00 49.41 100 GLY A N 1
ATOM 733 C CA . GLY A 1 100 ? 1.699 8.238 2.365 1.00 49.41 100 GLY A CA 1
ATOM 734 C C . GLY A 1 100 ? 0.957 9.155 3.363 1.00 49.41 100 GLY A C 1
ATOM 735 O O . GLY A 1 100 ? -0.214 9.471 3.179 1.00 49.41 100 GLY A O 1
ATOM 736 N N . ALA A 1 101 ? 1.620 9.645 4.413 1.00 49.12 101 ALA A N 1
ATOM 737 C CA . ALA A 1 101 ? 0.990 10.421 5.476 1.00 49.12 101 ALA A CA 1
ATOM 738 C C . ALA A 1 101 ? 0.575 11.843 5.058 1.00 49.12 101 ALA A C 1
ATOM 740 O O . ALA A 1 101 ? -0.188 12.487 5.772 1.00 49.12 101 ALA A O 1
ATOM 741 N N . ALA A 1 102 ? 1.057 12.353 3.921 1.00 48.03 102 ALA A N 1
ATOM 742 C CA . ALA A 1 102 ? 0.750 13.701 3.433 1.00 48.03 102 ALA A CA 1
ATOM 743 C C . ALA A 1 102 ? -0.582 13.793 2.658 1.00 48.03 102 ALA A C 1
ATOM 745 O O . ALA A 1 102 ? -0.919 14.865 2.156 1.00 48.03 102 ALA A O 1
ATOM 746 N N . ASP A 1 103 ? -1.341 12.696 2.562 1.00 51.69 103 ASP A N 1
ATOM 747 C CA . ASP A 1 103 ? -2.449 12.579 1.610 1.00 51.69 103 ASP A CA 1
ATOM 748 C C . ASP A 1 103 ? -3.795 13.166 2.076 1.00 51.69 103 ASP A C 1
ATOM 750 O O . ASP A 1 103 ? -4.732 13.268 1.278 1.00 51.69 103 ASP A O 1
ATOM 754 N N . GLU A 1 104 ? -3.919 13.564 3.349 1.00 50.53 104 GLU A N 1
ATOM 755 C CA . GLU A 1 104 ? -5.148 14.163 3.882 1.00 50.53 104 GLU A CA 1
ATOM 756 C C . GLU A 1 104 ? -5.081 15.702 3.925 1.00 50.53 104 GLU A C 1
ATOM 758 O O . GLU A 1 104 ? -4.190 16.260 4.578 1.00 50.53 104 GLU A O 1
ATOM 763 N N . PRO A 1 105 ? -6.062 16.421 3.337 1.00 40.00 105 PRO A N 1
ATOM 764 C CA . PRO A 1 105 ? -6.180 17.860 3.530 1.00 40.00 105 PRO A CA 1
ATOM 765 C C . PRO A 1 105 ? -6.426 18.181 5.010 1.00 40.00 105 PRO A C 1
ATOM 767 O O . PRO A 1 105 ? -7.216 17.523 5.690 1.00 40.00 105 PRO A O 1
ATOM 770 N N . VAL A 1 106 ? -5.764 19.224 5.514 1.00 36.25 106 VAL A N 1
ATOM 771 C CA . VAL A 1 106 ? -5.972 19.711 6.883 1.00 36.25 106 VAL A CA 1
ATOM 772 C C . VAL A 1 106 ? -7.365 20.337 6.967 1.00 36.25 106 VAL A C 1
ATOM 774 O O . VAL A 1 106 ? -7.583 21.446 6.482 1.00 36.25 106 VAL A O 1
ATOM 777 N N . VAL A 1 107 ? -8.312 19.633 7.586 1.00 37.28 107 VAL A N 1
ATOM 778 C CA . VAL A 1 107 ? -9.645 20.162 7.905 1.00 37.28 107 VAL A CA 1
ATOM 779 C C . VAL A 1 107 ? -9.767 20.268 9.421 1.00 37.28 107 VAL A C 1
ATOM 781 O O . VAL A 1 107 ? -9.402 19.342 10.145 1.00 37.28 107 VAL A O 1
ATOM 784 N N . GLN A 1 108 ? -10.252 21.414 9.904 1.00 31.16 108 GLN A N 1
ATOM 785 C CA . GLN A 1 108 ? -10.513 21.617 11.329 1.00 31.16 108 GLN A CA 1
ATOM 786 C C . GLN A 1 108 ? -11.541 20.585 11.823 1.00 31.16 108 GLN A C 1
ATOM 788 O O . GLN A 1 108 ? -12.486 20.287 11.093 1.00 31.16 108 GLN A O 1
ATOM 793 N N . PRO A 1 109 ? -11.374 20.026 13.033 1.00 36.00 109 PRO A N 1
ATOM 794 C CA . PRO A 1 109 ? -12.326 19.069 13.573 1.00 36.00 109 PRO A CA 1
ATOM 795 C C . PRO A 1 109 ? -13.675 19.763 13.798 1.00 36.00 109 PRO A C 1
ATOM 797 O O . PRO A 1 109 ? -13.817 20.571 14.714 1.00 36.00 109 PRO A O 1
ATOM 800 N N . GLU A 1 110 ? -14.666 19.450 12.966 1.00 37.91 110 GLU A N 1
ATOM 801 C CA . GLU A 1 110 ? -16.064 19.681 13.317 1.00 37.91 110 GLU A CA 1
ATOM 802 C C . GLU A 1 110 ? -16.497 18.536 14.238 1.00 37.91 110 GLU A C 1
ATOM 804 O O . GLU A 1 110 ? -16.256 17.360 13.958 1.00 37.91 110 GLU A O 1
ATOM 809 N N . ALA A 1 111 ? -17.049 18.890 15.397 1.00 38.31 111 ALA A N 1
ATOM 810 C CA . ALA A 1 111 ? -17.526 17.922 16.370 1.00 38.31 111 ALA A CA 1
ATOM 811 C C . ALA A 1 111 ? -18.812 17.271 15.843 1.00 38.31 111 ALA A C 1
ATOM 813 O O . ALA A 1 111 ? -19.888 17.857 15.940 1.00 38.31 111 ALA A O 1
ATOM 814 N N . ASP A 1 112 ? -18.697 16.066 15.288 1.00 44.47 112 ASP A N 1
ATOM 815 C CA . ASP A 1 112 ? -19.857 15.228 14.992 1.00 44.47 112 ASP A CA 1
ATOM 816 C C . ASP A 1 112 ? -20.405 14.625 16.299 1.00 44.47 112 ASP A C 1
ATOM 818 O O . ASP A 1 112 ? -19.702 13.919 17.027 1.00 44.47 112 ASP A O 1
ATOM 822 N N . GLU A 1 113 ? -21.679 14.891 16.596 1.00 37.84 113 GLU A N 1
ATOM 823 C CA . GLU A 1 113 ? -22.428 14.233 17.676 1.00 37.84 113 GLU A CA 1
ATOM 824 C C . GLU A 1 113 ? -22.561 12.721 17.390 1.00 37.84 113 GLU A C 1
ATOM 826 O O . GLU A 1 113 ? -22.855 12.337 16.251 1.00 37.84 113 GLU A O 1
ATOM 831 N N . PRO A 1 114 ? -22.367 11.832 18.384 1.00 40.25 114 PRO A N 1
ATOM 832 C CA . PRO A 1 114 ? -22.399 10.396 18.152 1.00 40.25 114 PRO A CA 1
ATOM 833 C C . PRO A 1 114 ? -23.808 9.863 17.861 1.00 40.25 114 PRO A C 1
ATOM 835 O O . PRO A 1 114 ? -24.658 9.766 18.746 1.00 40.25 114 PRO A O 1
ATOM 838 N N . GLY A 1 115 ? -24.042 9.480 16.604 1.00 44.41 115 GLY A N 1
ATOM 839 C CA . GLY A 1 115 ? -25.236 8.764 16.147 1.00 44.41 115 GLY A CA 1
ATOM 840 C C . GLY A 1 115 ? -25.008 7.252 16.006 1.00 44.41 115 GLY A C 1
ATOM 841 O O . GLY A 1 115 ? -23.882 6.787 15.837 1.00 44.41 115 GLY A O 1
ATOM 842 N N . ALA A 1 116 ? -26.086 6.464 16.048 1.00 41.50 116 ALA A N 1
ATOM 843 C CA . ALA A 1 116 ? -26.032 5.026 15.775 1.00 41.50 116 ALA A CA 1
ATOM 844 C C . ALA A 1 116 ? -25.514 4.756 14.345 1.00 41.50 116 ALA A C 1
ATOM 846 O O . ALA A 1 116 ? -26.024 5.341 13.392 1.00 41.50 116 ALA A O 1
ATOM 847 N N . GLY A 1 117 ? -24.522 3.867 14.202 1.00 60.81 117 GLY A N 1
ATOM 848 C CA . GLY A 1 117 ? -23.889 3.535 12.913 1.00 60.81 117 GLY A CA 1
ATOM 849 C C . GLY A 1 117 ? -22.588 4.289 12.599 1.00 60.81 117 GLY A C 1
ATOM 850 O O . GLY A 1 117 ? -22.118 4.228 11.464 1.00 60.81 117 GLY A O 1
ATOM 851 N N . GLN A 1 118 ? -22.008 5.000 13.572 1.00 77.88 118 GLN A N 1
ATOM 852 C CA . GLN A 1 118 ? -20.697 5.635 13.418 1.00 77.88 118 GLN A CA 1
ATOM 853 C C . GLN A 1 118 ? -19.538 4.638 13.460 1.00 77.88 118 GLN A C 1
ATOM 855 O O . GLN A 1 118 ? -19.511 3.720 14.281 1.00 77.88 118 GLN A O 1
ATOM 860 N N . LEU A 1 119 ? -18.545 4.890 12.607 1.00 88.38 119 LEU A N 1
ATOM 861 C CA . LEU A 1 119 ? -17.308 4.116 12.556 1.00 88.38 119 LEU A CA 1
ATOM 862 C C . LEU A 1 119 ? -16.426 4.335 13.803 1.00 88.38 119 LEU A C 1
ATOM 864 O O . LEU A 1 119 ? -16.368 5.457 14.316 1.00 88.38 119 LEU A O 1
ATOM 868 N N . PRO A 1 120 ? -15.655 3.321 14.254 1.00 87.75 120 PRO A N 1
ATOM 869 C CA . PRO A 1 120 ? -14.833 3.413 15.469 1.00 87.75 120 PRO A CA 1
ATOM 870 C C . PRO A 1 120 ? -13.812 4.561 15.475 1.00 87.75 120 PRO A C 1
ATOM 872 O O . PRO A 1 120 ? -13.513 5.117 16.529 1.00 87.75 120 PRO A O 1
ATOM 875 N N . LEU A 1 121 ? -13.282 4.924 14.302 1.00 89.75 121 LEU A N 1
ATOM 876 C CA . LEU A 1 121 ? -12.331 6.030 14.120 1.00 89.75 121 LEU A CA 1
ATOM 877 C C . LEU A 1 121 ? -12.989 7.280 13.502 1.00 89.75 121 LEU A C 1
ATOM 879 O O . LEU A 1 121 ? -12.289 8.211 13.097 1.00 89.75 121 LEU A O 1
ATOM 883 N N . GLY A 1 122 ? -14.322 7.310 13.399 1.00 83.94 122 GLY A N 1
ATOM 884 C CA . GLY A 1 122 ? -15.066 8.345 12.678 1.00 83.94 122 GLY A CA 1
ATOM 885 C C . GLY A 1 122 ? -14.971 9.733 13.313 1.00 83.94 122 GLY A C 1
ATOM 886 O O . GLY A 1 122 ? -14.830 10.720 12.601 1.00 83.94 122 GLY A O 1
ATOM 887 N N . SER A 1 123 ? -14.966 9.806 14.648 1.00 81.12 123 SER A N 1
ATOM 888 C CA . SER A 1 123 ? -14.915 11.067 15.403 1.00 81.12 123 SER A CA 1
ATOM 889 C C . SER A 1 123 ? -13.493 11.561 15.711 1.00 81.12 123 SER A C 1
ATOM 891 O O . SER A 1 123 ? -13.322 12.498 16.491 1.00 81.12 123 SER A O 1
ATOM 893 N N . LEU A 1 124 ? -12.456 10.885 15.205 1.00 84.75 124 LEU A N 1
ATOM 894 C CA . LEU A 1 124 ? -11.062 11.222 15.507 1.00 84.75 124 LEU A CA 1
ATOM 895 C C . LEU A 1 124 ? -10.509 12.283 14.548 1.00 84.75 124 LEU A C 1
ATOM 897 O O . LEU A 1 124 ? -10.929 12.311 13.386 1.00 84.75 124 LEU A O 1
ATOM 901 N N . PRO A 1 125 ? -9.529 13.102 14.990 1.00 77.25 125 PRO A N 1
ATOM 902 C CA . PRO A 1 125 ? -8.925 14.150 14.170 1.00 77.25 125 PRO A CA 1
ATOM 9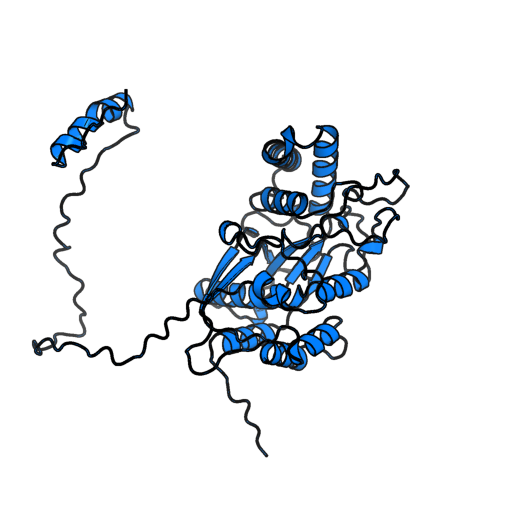03 C C . PRO A 1 125 ? -8.476 13.636 12.801 1.00 77.25 125 PRO A C 1
ATOM 905 O O . PRO A 1 125 ? -7.972 12.518 12.693 1.00 77.25 125 PRO A O 1
ATOM 908 N N . LYS A 1 126 ? -8.661 14.452 11.763 1.00 77.25 126 LYS A N 1
ATOM 909 C CA . LYS A 1 126 ? -8.179 14.198 10.397 1.00 77.25 126 LYS A CA 1
ATOM 910 C C . LYS A 1 126 ? -6.865 14.938 10.149 1.00 77.25 126 LYS A C 1
ATOM 912 O O . LYS A 1 126 ? -6.573 15.917 10.837 1.00 77.25 126 LYS A O 1
ATOM 917 N N . GLY A 1 127 ? -6.112 14.506 9.141 1.00 75.44 127 GLY A N 1
ATOM 918 C CA . GLY A 1 127 ? -4.963 15.240 8.617 1.00 75.44 127 GLY A CA 1
ATOM 919 C C . GLY A 1 127 ? -3.634 14.505 8.755 1.00 75.44 127 GLY A C 1
ATOM 920 O O . GLY A 1 127 ? -3.515 13.486 9.437 1.00 75.44 127 GLY A O 1
ATOM 921 N N . ALA A 1 128 ? -2.609 15.079 8.123 1.00 75.06 128 ALA A N 1
ATOM 922 C CA . ALA A 1 128 ? -1.313 14.433 7.930 1.00 75.06 128 ALA A CA 1
ATOM 923 C C . ALA A 1 128 ? -0.596 14.002 9.222 1.00 75.06 128 ALA A C 1
ATOM 925 O O . ALA A 1 128 ? 0.112 12.996 9.239 1.00 75.06 128 ALA A O 1
ATOM 926 N N . GLU A 1 129 ? -0.793 14.723 10.329 1.00 81.56 129 GLU A N 1
ATOM 927 C CA . GLU A 1 129 ? -0.215 14.336 11.619 1.00 81.56 129 GLU A CA 1
ATOM 928 C C . GLU A 1 129 ? -0.869 13.063 12.183 1.00 81.56 129 GLU A C 1
ATOM 930 O O . GLU A 1 129 ? -0.165 12.180 12.673 1.00 81.56 129 GLU A O 1
ATOM 935 N N . PHE A 1 130 ? -2.199 12.941 12.068 1.00 84.56 130 PHE A N 1
ATOM 936 C CA . PHE A 1 130 ? -2.924 11.723 12.446 1.00 84.56 130 PHE A CA 1
ATOM 937 C C . PHE A 1 130 ? -2.491 10.552 11.561 1.00 84.56 130 PHE A C 1
ATOM 939 O O . PHE A 1 130 ? -2.192 9.479 12.081 1.00 84.56 130 PHE A O 1
ATOM 946 N N . GLY A 1 131 ? -2.398 10.777 10.245 1.00 86.50 131 GLY A N 1
ATOM 947 C CA . GLY A 1 131 ? -1.862 9.802 9.295 1.00 86.50 131 GLY A CA 1
ATOM 948 C C . GLY A 1 131 ? -0.482 9.311 9.724 1.00 86.50 131 GLY A C 1
ATOM 949 O O . GLY A 1 131 ? -0.301 8.132 10.002 1.00 86.50 131 GLY A O 1
ATOM 950 N N . THR A 1 132 ? 0.463 10.234 9.914 1.00 86.38 132 THR A N 1
ATOM 951 C CA . THR A 1 132 ? 1.839 9.916 10.333 1.00 86.38 132 THR A CA 1
ATOM 952 C C . THR A 1 132 ? 1.873 9.074 11.606 1.00 86.38 132 THR A C 1
ATOM 954 O O . THR A 1 132 ? 2.629 8.105 11.677 1.00 86.38 132 THR A O 1
ATOM 957 N N . LEU A 1 133 ? 1.047 9.407 12.605 1.00 90.25 133 LEU A N 1
ATOM 958 C CA . LEU A 1 133 ? 0.950 8.606 13.820 1.00 90.25 133 LEU A CA 1
ATOM 959 C C . LEU A 1 133 ? 0.516 7.171 13.508 1.00 90.25 133 LEU A C 1
ATOM 961 O O . LEU A 1 133 ? 1.136 6.243 14.020 1.00 90.25 133 LEU A O 1
ATOM 965 N N . VAL A 1 134 ? -0.547 6.992 12.715 1.00 90.69 134 VAL A N 1
ATOM 966 C CA . VAL A 1 134 ? -1.101 5.667 12.401 1.00 90.69 134 VAL A CA 1
ATOM 967 C C . VAL A 1 134 ? -0.053 4.778 11.736 1.00 90.69 134 VAL A C 1
ATOM 969 O O . VAL A 1 134 ? 0.124 3.654 12.194 1.00 90.69 134 VAL A O 1
ATOM 972 N N . HIS A 1 135 ? 0.692 5.277 10.745 1.00 90.50 135 HIS A N 1
ATOM 973 C CA . HIS A 1 135 ? 1.786 4.502 10.139 1.00 90.50 135 HIS A CA 1
ATOM 974 C C . HIS A 1 135 ? 2.817 4.115 11.209 1.00 90.50 135 HIS A C 1
ATOM 976 O O . HIS A 1 135 ? 3.009 2.936 11.495 1.00 90.50 135 HIS A O 1
ATOM 982 N N . GLN A 1 136 ? 3.343 5.102 11.942 1.00 89.62 136 GLN A N 1
ATOM 983 C CA . GLN A 1 136 ? 4.394 4.883 12.943 1.00 89.62 136 GLN A CA 1
ATOM 984 C C . GLN A 1 136 ? 4.028 3.894 14.058 1.00 89.62 136 GLN A C 1
ATOM 986 O O . GLN A 1 136 ? 4.914 3.245 14.623 1.00 89.62 136 GLN A O 1
ATOM 991 N N . VAL A 1 137 ? 2.754 3.821 14.462 1.00 92.75 137 VAL A N 1
ATOM 992 C CA . VAL A 1 137 ? 2.328 2.862 15.493 1.00 92.75 137 VAL A CA 1
ATOM 993 C C . VAL A 1 137 ? 2.107 1.461 14.929 1.00 92.75 137 VAL A C 1
ATOM 995 O O . VAL A 1 137 ? 2.232 0.508 15.698 1.00 92.75 137 VAL A O 1
ATOM 998 N N . LEU A 1 138 ? 1.816 1.330 13.630 1.00 91.81 138 LEU A N 1
ATOM 999 C CA . LEU A 1 138 ? 1.570 0.055 12.954 1.00 91.81 138 LEU A CA 1
ATOM 1000 C C . LEU A 1 138 ? 2.836 -0.587 12.371 1.00 91.81 138 LEU A C 1
ATOM 1002 O O . LEU A 1 138 ? 2.906 -1.815 12.347 1.00 91.81 138 LEU A O 1
ATOM 1006 N N . ASP A 1 139 ? 3.833 0.201 11.959 1.00 85.88 139 ASP A N 1
ATOM 1007 C CA . ASP A 1 139 ? 5.047 -0.276 11.279 1.00 85.88 139 ASP A CA 1
ATOM 1008 C C . ASP A 1 139 ? 5.671 -1.483 11.998 1.00 85.88 139 ASP A C 1
ATOM 1010 O O . ASP A 1 139 ? 5.724 -2.597 11.481 1.00 85.88 139 ASP A O 1
ATOM 1014 N N . ASP A 1 140 ? 6.053 -1.325 13.262 1.00 77.12 140 ASP A N 1
ATOM 1015 C CA . ASP A 1 140 ? 6.728 -2.391 14.010 1.00 77.12 140 ASP A CA 1
ATOM 1016 C C . ASP A 1 140 ? 5.855 -3.034 15.093 1.00 77.12 140 ASP A C 1
ATOM 1018 O O . ASP A 1 140 ? 6.353 -3.445 16.143 1.00 77.12 140 ASP A O 1
ATOM 1022 N N . LEU A 1 141 ? 4.534 -3.049 14.901 1.00 91.44 141 LEU A N 1
ATOM 1023 C CA . LEU A 1 141 ? 3.622 -3.735 15.813 1.00 91.44 141 LEU A CA 1
ATOM 1024 C C . LEU A 1 141 ? 3.570 -5.231 15.473 1.00 91.44 141 LEU A C 1
ATOM 1026 O O . LEU A 1 141 ? 3.427 -5.613 14.310 1.00 91.44 141 LEU A O 1
ATOM 1030 N N . ASP A 1 142 ? 3.669 -6.093 16.487 1.00 93.25 142 ASP A N 1
ATOM 1031 C CA . ASP A 1 142 ? 3.315 -7.503 16.331 1.00 93.25 142 ASP A CA 1
ATOM 1032 C C . ASP A 1 142 ? 1.804 -7.655 16.524 1.00 93.25 142 ASP A C 1
ATOM 1034 O O . ASP A 1 142 ? 1.292 -7.670 17.645 1.00 93.25 142 ASP A O 1
ATOM 1038 N N . PHE A 1 143 ? 1.073 -7.758 15.414 1.00 93.50 143 PHE A N 1
ATOM 1039 C CA . PHE A 1 143 ? -0.385 -7.877 15.429 1.00 93.50 143 PHE A CA 1
ATOM 1040 C C . PHE A 1 143 ? -0.881 -9.133 16.164 1.00 93.50 143 PHE A C 1
ATOM 1042 O O . PHE A 1 143 ? -2.021 -9.160 16.629 1.00 93.50 143 PHE A O 1
ATOM 1049 N N . CYS A 1 144 ? -0.038 -10.165 16.279 1.00 94.06 144 CYS A N 1
ATOM 1050 C CA . CYS A 1 144 ? -0.366 -11.430 16.934 1.00 94.06 144 CYS A CA 1
ATOM 1051 C C . CYS A 1 144 ? -0.068 -11.425 18.444 1.00 94.06 144 CYS A C 1
ATOM 1053 O O . CYS A 1 144 ? -0.386 -12.405 19.125 1.00 94.06 144 CYS A O 1
ATOM 1055 N N . ALA A 1 145 ? 0.553 -10.366 18.976 1.00 94.94 145 ALA A N 1
ATOM 1056 C CA . ALA A 1 145 ? 0.930 -10.304 20.382 1.00 94.94 145 ALA A CA 1
ATOM 1057 C C . ALA A 1 145 ? -0.313 -10.411 21.295 1.00 94.94 145 ALA A C 1
ATOM 1059 O O . ALA A 1 145 ? -1.299 -9.697 21.083 1.00 94.94 145 ALA A O 1
ATOM 1060 N N . PRO A 1 146 ? -0.299 -11.251 22.353 1.00 94.00 146 PRO A N 1
ATOM 1061 C CA . PRO A 1 146 ? -1.431 -11.369 23.279 1.00 94.00 146 PRO A CA 1
ATOM 1062 C C . PRO A 1 146 ? -1.831 -10.040 23.941 1.00 94.00 146 PRO A C 1
ATOM 1064 O O . PRO A 1 146 ? -2.994 -9.843 24.279 1.00 94.00 146 PRO A O 1
ATOM 1067 N N . ASN A 1 147 ? -0.864 -9.136 24.101 1.00 95.94 147 ASN A N 1
ATOM 1068 C CA . ASN A 1 147 ? -0.964 -7.796 24.680 1.00 95.94 147 ASN A CA 1
ATOM 1069 C C . ASN A 1 147 ? -0.921 -6.680 23.613 1.00 95.94 147 ASN A C 1
ATOM 1071 O O . ASN A 1 147 ? -0.543 -5.547 23.915 1.00 95.94 147 ASN A O 1
ATOM 1075 N N . VAL A 1 148 ? -1.277 -6.977 22.353 1.00 96.38 148 VAL A N 1
ATOM 1076 C CA . VAL A 1 148 ? -1.214 -6.014 21.233 1.00 96.38 148 VAL A CA 1
ATOM 1077 C C . VAL A 1 148 ? -1.963 -4.710 21.528 1.00 96.38 148 VAL A C 1
ATOM 1079 O O . VAL A 1 148 ? -1.537 -3.639 21.104 1.00 96.38 148 VAL A O 1
ATOM 1082 N N . LYS A 1 149 ? -3.061 -4.766 22.292 1.00 96.88 149 LYS A N 1
ATOM 1083 C CA . LYS A 1 149 ? -3.840 -3.580 22.669 1.00 96.88 149 LYS A CA 1
ATOM 1084 C C . LYS A 1 149 ? -3.060 -2.668 23.611 1.00 96.88 149 LYS A C 1
ATOM 1086 O O . LYS A 1 149 ? -3.053 -1.454 23.418 1.00 96.88 149 LYS A O 1
ATOM 1091 N N . GLU A 1 150 ? -2.417 -3.241 24.619 1.00 97.19 150 GLU A N 1
ATOM 1092 C CA . GLU A 1 150 ? -1.592 -2.521 25.582 1.00 97.19 150 GLU A CA 1
ATOM 1093 C C . GLU A 1 150 ? -0.352 -1.929 24.901 1.00 97.19 150 GLU A C 1
ATOM 1095 O O . GLU A 1 150 ? -0.024 -0.766 25.136 1.00 97.19 150 GLU A O 1
ATOM 1100 N N . GLU A 1 151 ? 0.293 -2.683 24.005 1.00 96.38 151 GLU A N 1
ATOM 1101 C CA . GLU A 1 151 ? 1.433 -2.192 23.220 1.00 96.38 151 GLU A CA 1
ATOM 1102 C C . GLU A 1 151 ? 1.042 -1.043 22.297 1.00 96.38 151 GLU A C 1
ATOM 1104 O O . GLU A 1 151 ? 1.725 -0.018 22.256 1.00 96.38 151 GLU A O 1
ATOM 1109 N N . LEU A 1 152 ? -0.076 -1.186 21.584 1.00 96.50 152 LEU A N 1
ATOM 1110 C CA . LEU A 1 152 ? -0.592 -0.147 20.707 1.00 96.50 152 LEU A CA 1
ATOM 1111 C C . LEU A 1 152 ? -0.908 1.129 21.493 1.00 96.50 152 LEU A C 1
ATOM 1113 O O . LEU A 1 152 ? -0.465 2.211 21.104 1.00 96.50 152 LEU A O 1
ATOM 1117 N N . ARG A 1 153 ? -1.599 1.007 22.635 1.00 96.38 153 ARG A N 1
ATOM 1118 C CA . ARG A 1 153 ? -1.889 2.149 23.510 1.00 96.38 153 ARG A CA 1
ATOM 1119 C C . ARG A 1 153 ? -0.608 2.846 23.960 1.00 96.38 153 ARG A C 1
ATOM 1121 O O . ARG A 1 153 ? -0.515 4.063 23.831 1.00 96.38 153 ARG A O 1
ATOM 1128 N N . ALA A 1 154 ? 0.384 2.093 24.438 1.00 95.44 154 ALA A N 1
ATOM 1129 C CA . ALA A 1 154 ? 1.654 2.651 24.899 1.00 95.44 154 ALA A CA 1
ATOM 1130 C C . ALA A 1 154 ? 2.409 3.384 23.774 1.00 95.44 154 ALA A C 1
ATOM 1132 O O . ALA A 1 154 ? 2.984 4.453 23.996 1.00 95.44 154 ALA A O 1
ATOM 1133 N N . ARG A 1 155 ? 2.377 2.853 22.543 1.00 95.06 155 ARG A N 1
ATOM 1134 C CA . ARG A 1 155 ? 2.989 3.494 21.365 1.00 95.06 155 ARG A CA 1
ATOM 1135 C C . ARG A 1 155 ? 2.294 4.799 20.984 1.00 95.06 155 ARG A C 1
ATOM 1137 O O . ARG A 1 155 ? 2.993 5.759 20.647 1.00 95.06 155 ARG A O 1
ATOM 1144 N N . ILE A 1 156 ? 0.960 4.833 21.053 1.00 94.44 156 ILE A N 1
ATOM 1145 C CA . ILE A 1 156 ? 0.157 6.044 20.830 1.00 94.44 156 ILE A CA 1
ATOM 1146 C C . ILE A 1 156 ? 0.460 7.073 21.921 1.00 94.44 156 ILE A C 1
ATOM 1148 O O . ILE A 1 156 ? 0.776 8.216 21.608 1.00 94.44 156 ILE A O 1
ATOM 1152 N N . GLU A 1 157 ? 0.424 6.671 23.191 1.00 94.06 157 GLU A N 1
ATOM 1153 C CA . GLU A 1 157 ? 0.680 7.548 24.339 1.00 94.06 157 GLU A CA 1
ATOM 1154 C C . GLU A 1 157 ? 2.085 8.160 24.287 1.00 94.06 157 GLU A C 1
ATOM 1156 O O . GLU A 1 157 ? 2.241 9.361 24.483 1.00 94.06 157 GLU A O 1
ATOM 1161 N N . THR A 1 158 ? 3.093 7.385 23.883 1.00 93.19 158 THR A N 1
ATOM 1162 C CA . THR A 1 158 ? 4.469 7.883 23.702 1.00 93.19 158 THR A CA 1
ATOM 1163 C C . THR A 1 158 ? 4.571 8.998 22.650 1.00 93.19 158 THR A C 1
ATOM 1165 O O . THR A 1 158 ? 5.417 9.878 22.768 1.00 93.19 158 THR A O 1
ATOM 1168 N N . ARG A 1 159 ? 3.742 8.966 21.598 1.00 89.62 159 ARG A N 1
ATOM 1169 C CA . ARG A 1 159 ? 3.825 9.910 20.464 1.00 89.62 159 ARG A CA 1
ATOM 1170 C C . ARG A 1 159 ? 2.840 11.070 20.563 1.00 89.62 159 ARG A C 1
ATOM 1172 O O . ARG A 1 159 ? 3.108 12.150 20.039 1.00 89.62 159 ARG A O 1
ATOM 1179 N N . TRP A 1 160 ? 1.698 10.838 21.203 1.00 90.00 160 TRP A N 1
ATOM 1180 C CA . TRP A 1 160 ? 0.542 11.734 21.204 1.00 90.00 160 TRP A CA 1
ATOM 1181 C C . TRP A 1 160 ? -0.039 12.018 22.594 1.00 90.00 160 TRP A C 1
ATOM 1183 O O . TRP A 1 160 ? -1.009 12.768 22.689 1.00 90.00 160 TRP A O 1
ATOM 1193 N N . GLY A 1 161 ? 0.568 11.501 23.667 1.00 87.12 161 GLY A N 1
ATOM 1194 C CA . GLY A 1 161 ? 0.135 11.719 25.054 1.00 87.12 161 GLY A CA 1
ATOM 1195 C C . GLY A 1 161 ? 0.014 13.192 25.447 1.00 87.12 161 GLY A C 1
ATOM 1196 O O . GLY A 1 161 ? -0.952 13.578 26.096 1.00 87.12 161 GLY A O 1
ATOM 1197 N N . ASP A 1 162 ? 0.937 14.034 24.978 1.00 88.31 162 ASP A N 1
ATOM 1198 C CA . ASP A 1 162 ? 0.926 15.475 25.271 1.00 88.31 162 ASP A CA 1
ATOM 1199 C C . ASP A 1 162 ? -0.090 16.263 24.427 1.00 88.31 162 ASP A C 1
ATOM 1201 O O . ASP A 1 162 ? -0.410 17.411 24.734 1.00 88.31 162 ASP A O 1
ATOM 1205 N N . LYS A 1 163 ? -0.581 15.668 23.333 1.00 85.62 163 LYS A N 1
ATOM 1206 C CA . LYS A 1 163 ? -1.416 16.337 22.321 1.00 85.62 163 LYS A CA 1
ATOM 1207 C C . LYS A 1 163 ? -2.891 15.964 22.418 1.00 85.62 163 LYS A C 1
ATOM 1209 O O . LYS A 1 163 ? -3.734 16.690 21.894 1.00 85.62 163 LYS A O 1
ATOM 1214 N N . ALA A 1 164 ? -3.212 14.848 23.067 1.00 85.88 164 ALA A N 1
ATOM 1215 C CA . ALA A 1 164 ? -4.564 14.318 23.136 1.00 85.88 164 ALA A CA 1
ATOM 1216 C C . ALA A 1 164 ? -4.913 13.839 24.557 1.00 85.88 164 ALA A C 1
ATOM 1218 O O . ALA A 1 164 ? -4.087 13.207 25.214 1.00 85.88 164 ALA A O 1
ATOM 1219 N N . PRO A 1 165 ? -6.152 14.066 25.034 1.00 89.38 165 PRO A N 1
ATOM 1220 C CA . PRO A 1 165 ? -6.623 13.483 26.287 1.00 89.38 165 PRO A CA 1
ATOM 1221 C C . PRO A 1 165 ? -6.553 11.949 26.275 1.00 89.38 165 PRO A C 1
ATOM 1223 O O . PRO A 1 165 ? -6.761 11.319 25.236 1.00 89.38 165 PRO A O 1
ATOM 1226 N N . SER A 1 166 ? -6.375 11.339 27.452 1.00 90.25 166 SER A N 1
ATOM 1227 C CA . SER A 1 166 ? -6.326 9.872 27.604 1.00 90.25 166 SER A CA 1
ATOM 1228 C C . SER A 1 166 ? -7.547 9.156 27.003 1.00 90.25 166 SER A C 1
ATOM 1230 O O . SER A 1 166 ? -7.399 8.098 26.396 1.00 90.25 166 SER A O 1
ATOM 1232 N N . GLU A 1 167 ? -8.738 9.763 27.086 1.00 90.25 167 GLU A N 1
ATOM 1233 C CA . GLU A 1 167 ? -9.966 9.224 26.481 1.00 90.25 167 GLU A CA 1
ATOM 1234 C C . GLU A 1 167 ? -9.879 9.146 24.946 1.00 90.25 167 GLU A C 1
ATOM 1236 O O . GLU A 1 167 ? -10.342 8.182 24.337 1.00 90.25 167 GLU A O 1
ATOM 1241 N N . THR A 1 168 ? -9.250 10.132 24.299 1.00 90.06 168 THR A N 1
ATOM 1242 C CA . THR A 1 168 ? -9.012 10.116 22.848 1.00 90.06 168 THR A CA 1
ATOM 1243 C C . THR A 1 168 ? -8.030 9.010 22.474 1.00 90.06 168 THR A C 1
ATOM 1245 O O . THR A 1 168 ? -8.239 8.320 21.478 1.00 90.06 168 THR A O 1
ATOM 1248 N N . ILE A 1 169 ? -6.998 8.793 23.294 1.00 92.62 169 ILE A N 1
ATOM 1249 C CA . ILE A 1 169 ? -6.036 7.694 23.123 1.00 92.62 169 ILE A CA 1
ATOM 1250 C C . ILE A 1 169 ? -6.735 6.339 23.281 1.00 92.62 169 ILE A C 1
ATOM 1252 O O . ILE A 1 169 ? -6.486 5.430 22.490 1.00 92.62 169 ILE A O 1
ATOM 1256 N N . ASP A 1 170 ? -7.650 6.200 24.246 1.00 93.38 170 ASP A N 1
ATOM 1257 C CA . ASP A 1 170 ? -8.459 4.989 24.424 1.00 93.38 170 ASP A CA 1
ATOM 1258 C C . ASP A 1 170 ? -9.349 4.713 23.210 1.00 93.38 170 ASP A C 1
ATOM 1260 O O . ASP A 1 170 ? -9.374 3.584 22.714 1.00 93.38 170 ASP A O 1
ATOM 1264 N N . LYS A 1 171 ? -10.038 5.741 22.696 1.00 93.00 171 LYS A N 1
ATOM 1265 C CA . LYS A 1 171 ? -10.875 5.635 21.491 1.00 93.00 171 LYS A CA 1
ATOM 1266 C C . LYS A 1 171 ? -10.050 5.255 20.262 1.00 93.00 171 LYS A C 1
ATOM 1268 O O . LYS A 1 171 ? -10.428 4.328 19.552 1.00 93.00 171 LYS A O 1
ATOM 1273 N N . LEU A 1 172 ? -8.904 5.906 20.046 1.00 94.00 172 LEU A N 1
ATOM 1274 C CA . LEU A 1 172 ? -7.985 5.586 18.950 1.00 94.00 172 LEU A CA 1
ATOM 1275 C C . LEU A 1 172 ? -7.451 4.156 19.059 1.00 94.00 172 LEU A C 1
ATOM 1277 O O . LEU A 1 172 ? -7.502 3.411 18.085 1.00 94.00 172 LEU A O 1
ATOM 1281 N N . THR A 1 173 ? -7.002 3.746 20.246 1.00 96.31 173 THR A N 1
ATOM 1282 C CA . THR A 1 173 ? -6.519 2.378 20.483 1.00 96.31 173 THR A CA 1
ATOM 1283 C C . THR A 1 173 ? -7.622 1.367 20.180 1.00 96.31 173 THR A C 1
ATOM 1285 O O . THR A 1 173 ? -7.404 0.415 19.436 1.00 96.31 173 THR A O 1
ATOM 1288 N N . ALA A 1 174 ? -8.823 1.564 20.731 1.00 95.81 174 ALA A N 1
ATOM 1289 C CA . ALA A 1 174 ? -9.945 0.659 20.517 1.00 95.81 174 ALA A CA 1
ATOM 1290 C C . ALA A 1 174 ? -10.359 0.588 19.040 1.00 95.81 174 ALA A C 1
ATOM 1292 O O . ALA A 1 174 ? -10.607 -0.506 18.535 1.00 95.81 174 ALA A O 1
ATOM 1293 N N . GLY A 1 175 ? -10.399 1.726 18.344 1.00 95.56 175 GLY A N 1
ATOM 1294 C CA . GLY A 1 175 ? -10.733 1.778 16.925 1.00 95.56 175 GLY A CA 1
ATOM 1295 C C . GLY A 1 175 ? -9.676 1.122 16.038 1.00 95.56 175 GLY A C 1
ATOM 1296 O O . GLY A 1 175 ? -10.033 0.344 15.164 1.00 95.56 175 GLY A O 1
ATOM 1297 N N . LEU A 1 176 ? -8.383 1.324 16.307 1.00 96.62 176 LEU A N 1
ATOM 1298 C CA . LEU A 1 176 ? -7.322 0.645 15.561 1.00 96.62 176 LEU A CA 1
ATOM 1299 C C . LEU A 1 176 ? -7.331 -0.865 15.807 1.00 96.62 176 LEU A C 1
ATOM 1301 O O . LEU A 1 176 ? -7.133 -1.619 14.864 1.00 96.62 176 LEU A O 1
ATOM 1305 N N . ILE A 1 177 ? -7.637 -1.333 17.024 1.00 97.44 177 ILE A N 1
ATOM 1306 C CA . ILE A 1 177 ? -7.850 -2.770 17.267 1.00 97.44 177 ILE A CA 1
ATOM 1307 C C . ILE A 1 177 ? -8.991 -3.315 16.399 1.00 97.44 177 ILE A C 1
ATOM 1309 O O . ILE A 1 177 ? -8.850 -4.405 15.848 1.00 97.44 177 ILE A O 1
ATOM 1313 N N . LYS A 1 178 ? -10.080 -2.557 16.208 1.00 96.88 178 LYS A N 1
ATOM 1314 C CA . LYS A 1 178 ? -11.135 -2.938 15.256 1.00 96.88 178 LYS A CA 1
ATOM 1315 C C . LYS A 1 178 ? -10.615 -3.004 13.825 1.00 96.88 178 LYS A C 1
ATOM 1317 O O . LYS A 1 178 ? -10.901 -3.983 13.138 1.00 96.88 178 LYS A O 1
ATOM 1322 N N . SER A 1 179 ? -9.785 -2.056 13.400 1.00 96.88 179 SER A N 1
ATOM 1323 C CA . SER A 1 179 ? -9.124 -2.137 12.096 1.00 96.88 179 SER A CA 1
ATOM 1324 C C . SER A 1 179 ? -8.258 -3.403 11.984 1.00 96.88 179 SER A C 1
ATOM 1326 O O . SER A 1 179 ? -8.382 -4.137 11.010 1.00 96.88 179 SER A O 1
ATOM 1328 N N . LEU A 1 180 ? -7.464 -3.746 13.007 1.00 97.06 180 LEU A N 1
ATOM 1329 C CA . LEU A 1 180 ? -6.634 -4.961 13.005 1.00 97.06 180 LEU A CA 1
ATOM 1330 C C . LEU A 1 180 ? -7.449 -6.266 12.950 1.00 97.06 180 LEU A C 1
ATOM 1332 O O . LEU A 1 180 ? -6.953 -7.272 12.446 1.00 97.06 180 LEU A O 1
ATOM 1336 N N . GLU A 1 181 ? -8.672 -6.253 13.483 1.00 97.44 181 GLU A N 1
ATOM 1337 C CA . GLU A 1 181 ? -9.621 -7.378 13.513 1.00 97.44 181 GLU A CA 1
ATOM 1338 C C . GLU A 1 181 ? -10.530 -7.447 12.279 1.00 97.44 181 GLU A C 1
ATOM 1340 O O . GLU A 1 181 ? -11.352 -8.357 12.169 1.00 97.44 181 GLU A O 1
ATOM 1345 N N . SER A 1 182 ? -10.424 -6.484 11.364 1.00 97.81 182 SER A N 1
ATOM 1346 C CA . SER A 1 182 ? -11.263 -6.457 10.170 1.00 97.81 182 SER A CA 1
ATOM 1347 C C . SER A 1 182 ? -10.723 -7.410 9.103 1.00 97.81 182 SER A C 1
ATOM 1349 O O . SER A 1 182 ? -9.506 -7.494 8.911 1.00 97.81 182 SER A O 1
ATOM 1351 N N . PRO A 1 183 ? -11.601 -8.132 8.386 1.00 97.31 183 PRO A N 1
ATOM 1352 C CA . PRO A 1 183 ? -11.182 -8.985 7.283 1.00 97.31 183 PRO A CA 1
ATOM 1353 C C . PRO A 1 183 ? -10.556 -8.137 6.170 1.00 97.31 183 PRO A C 1
ATOM 1355 O O . PRO A 1 183 ? -11.106 -7.110 5.789 1.00 97.31 183 PRO A O 1
ATOM 1358 N N . LEU A 1 184 ? -9.439 -8.595 5.606 1.00 96.94 184 LEU A N 1
ATOM 1359 C CA . LEU A 1 184 ? -8.687 -7.894 4.556 1.00 96.94 184 LEU A CA 1
ATOM 1360 C C . LEU A 1 184 ? -9.113 -8.298 3.132 1.00 96.94 184 LEU A C 1
ATOM 1362 O O . LEU A 1 184 ? -8.474 -7.947 2.142 1.00 96.94 184 LEU A O 1
ATOM 1366 N N . GLY A 1 185 ? -10.206 -9.053 3.026 1.00 95.75 185 GLY A N 1
ATOM 1367 C CA . GLY A 1 185 ? -10.808 -9.459 1.762 1.00 95.75 185 GLY A CA 1
ATOM 1368 C C . GLY A 1 185 ? -10.094 -10.610 1.043 1.00 95.75 185 GLY A C 1
ATOM 1369 O O . GLY A 1 185 ? -9.118 -11.181 1.540 1.00 95.75 185 GLY A O 1
ATOM 1370 N N . PRO A 1 186 ? -10.588 -10.996 -0.147 1.00 94.12 186 PRO A N 1
ATOM 1371 C CA . PRO A 1 186 ? -10.186 -12.230 -0.822 1.00 94.12 186 PRO A CA 1
ATOM 1372 C C . PRO A 1 186 ? -8.715 -12.275 -1.252 1.00 94.12 186 PRO A C 1
ATOM 1374 O O . PRO A 1 186 ? -8.147 -13.361 -1.342 1.00 94.12 186 PRO A O 1
ATOM 1377 N N . LEU A 1 187 ? -8.085 -11.120 -1.508 1.00 93.44 187 LEU A N 1
ATOM 1378 C CA . LEU A 1 187 ? -6.677 -11.051 -1.923 1.00 93.44 187 LEU A CA 1
ATOM 1379 C C . LEU A 1 187 ? -5.727 -11.591 -0.843 1.00 93.44 187 LEU A C 1
ATOM 1381 O O . LEU A 1 187 ? -4.678 -12.151 -1.152 1.00 93.44 187 LEU A O 1
ATOM 1385 N N . LEU A 1 188 ? -6.136 -11.448 0.418 1.00 94.56 188 LEU A N 1
ATOM 1386 C CA . LEU A 1 188 ? -5.419 -11.872 1.618 1.00 94.56 188 LEU A CA 1
ATOM 1387 C C . LEU A 1 188 ? -6.121 -13.069 2.290 1.00 94.56 188 LEU A C 1
ATOM 1389 O O . LEU A 1 188 ? -5.978 -13.283 3.490 1.00 94.56 188 LEU A O 1
ATOM 1393 N N . ASP A 1 189 ? -6.892 -13.850 1.521 1.00 93.00 189 ASP A N 1
ATOM 1394 C CA . ASP A 1 189 ? -7.633 -15.032 1.994 1.00 93.00 189 ASP A CA 1
ATOM 1395 C C . ASP A 1 189 ? -8.608 -14.731 3.148 1.00 93.00 189 ASP A C 1
ATOM 1397 O O . ASP A 1 189 ? -8.828 -15.546 4.039 1.00 93.00 189 ASP A O 1
ATOM 1401 N N . ASN A 1 190 ? -9.181 -13.523 3.152 1.00 94.00 190 ASN A N 1
ATOM 1402 C CA . ASN A 1 190 ? -10.055 -12.988 4.201 1.00 94.00 190 ASN A CA 1
ATOM 1403 C C . ASN A 1 190 ? -9.439 -12.936 5.608 1.00 94.00 190 ASN A C 1
ATOM 1405 O O . ASN A 1 190 ? -10.179 -12.723 6.570 1.00 94.00 190 ASN A O 1
ATOM 1409 N N . ARG A 1 191 ? -8.114 -13.079 5.728 1.00 95.25 191 ARG A N 1
ATOM 1410 C CA . ARG A 1 191 ? -7.402 -12.912 6.996 1.00 95.25 191 ARG A CA 1
ATOM 1411 C C . ARG A 1 191 ? -7.548 -11.494 7.526 1.00 95.25 191 ARG A C 1
ATOM 1413 O O . ARG A 1 191 ? -7.791 -10.558 6.769 1.00 95.25 191 ARG A O 1
ATOM 1420 N N . THR A 1 192 ? -7.343 -11.344 8.820 1.00 97.38 192 THR A N 1
ATOM 1421 C CA . THR A 1 192 ? -7.177 -10.068 9.521 1.00 97.38 192 THR A CA 1
ATOM 1422 C C . THR A 1 192 ? -5.689 -9.768 9.722 1.00 97.38 192 THR A C 1
ATOM 1424 O O . THR A 1 192 ? -4.849 -10.662 9.587 1.00 97.38 192 THR A O 1
ATOM 1427 N N . LEU A 1 193 ? -5.326 -8.536 10.098 1.00 96.75 193 LEU A N 1
ATOM 1428 C CA . LEU A 1 193 ? -3.926 -8.220 10.425 1.00 96.75 193 LEU A CA 1
ATOM 1429 C C . LEU A 1 193 ? -3.427 -9.057 11.615 1.00 96.75 193 LEU A C 1
ATOM 1431 O O . LEU A 1 193 ? -2.280 -9.496 11.617 1.00 96.75 193 LEU A O 1
ATOM 1435 N N . LYS A 1 194 ? -4.306 -9.374 12.577 1.00 96.38 194 LYS A N 1
ATOM 1436 C CA . LYS A 1 194 ? -3.996 -10.235 13.739 1.00 96.38 194 LYS A CA 1
ATOM 1437 C C . LYS A 1 194 ? -3.740 -11.704 13.391 1.00 96.38 194 LYS A C 1
ATOM 1439 O O . LYS A 1 194 ? -3.311 -12.461 14.254 1.00 96.38 194 LYS A O 1
ATOM 1444 N N . GLU A 1 195 ? -4.004 -12.121 12.156 1.00 95.62 195 GLU A N 1
ATOM 1445 C CA . GLU A 1 195 ? -3.743 -13.481 11.663 1.00 95.62 195 GLU A CA 1
ATOM 1446 C C . GLU A 1 195 ? -2.497 -13.555 10.764 1.00 95.62 195 GLU A C 1
ATOM 1448 O O . GLU A 1 195 ? -2.153 -14.628 10.250 1.00 95.62 195 GLU A O 1
ATOM 1453 N N . ILE A 1 196 ? -1.811 -12.425 10.566 1.00 94.44 196 ILE A N 1
ATOM 1454 C CA . ILE A 1 196 ? -0.541 -12.344 9.848 1.00 94.44 196 ILE A CA 1
ATOM 1455 C C . ILE A 1 196 ? 0.583 -12.357 10.882 1.00 94.44 196 ILE A C 1
ATOM 1457 O O . ILE A 1 196 ? 0.805 -11.393 11.614 1.00 94.44 196 ILE A O 1
ATOM 1461 N N . ALA A 1 197 ? 1.297 -13.479 10.950 1.00 93.38 197 ALA A N 1
ATOM 1462 C CA . ALA A 1 197 ? 2.415 -13.637 11.869 1.00 93.38 197 ALA A CA 1
ATOM 1463 C C . ALA A 1 197 ? 3.554 -12.671 11.521 1.00 93.38 197 ALA A C 1
ATOM 1465 O O . ALA A 1 197 ? 3.805 -12.392 10.350 1.00 93.38 197 ALA A O 1
ATOM 1466 N N . ARG A 1 198 ? 4.337 -12.251 12.522 1.00 91.94 198 ARG A N 1
ATOM 1467 C CA . ARG A 1 198 ? 5.448 -11.308 12.313 1.00 91.94 198 ARG A CA 1
ATOM 1468 C C . ARG A 1 198 ? 6.467 -11.749 11.251 1.00 91.94 198 ARG A C 1
ATOM 1470 O O . ARG A 1 198 ? 7.024 -10.915 10.553 1.00 91.94 198 ARG A O 1
ATOM 1477 N N . LYS A 1 199 ? 6.689 -13.058 11.081 1.00 92.94 199 LYS A N 1
ATOM 1478 C CA . LYS A 1 199 ? 7.569 -13.624 10.032 1.00 92.94 199 LYS A CA 1
ATOM 1479 C C . LYS A 1 199 ? 7.033 -13.459 8.599 1.00 92.94 199 LYS A C 1
ATOM 1481 O O . LYS A 1 199 ? 7.773 -13.683 7.646 1.00 92.94 199 LYS A O 1
ATOM 1486 N N . ASP A 1 200 ? 5.743 -13.170 8.468 1.00 94.38 200 ASP A N 1
ATOM 1487 C CA . ASP A 1 200 ? 4.999 -13.026 7.216 1.00 94.38 200 ASP A CA 1
ATOM 1488 C C . ASP A 1 200 ? 4.656 -11.553 6.940 1.00 94.38 200 ASP A C 1
ATOM 1490 O O . ASP A 1 200 ? 3.878 -11.246 6.038 1.00 94.38 200 ASP A O 1
ATOM 1494 N N . TYR A 1 201 ? 5.258 -10.642 7.707 1.00 92.12 201 TYR A N 1
ATOM 1495 C CA . TYR A 1 201 ? 5.069 -9.205 7.627 1.00 92.12 201 TYR A CA 1
ATOM 1496 C C . TYR A 1 201 ? 6.428 -8.513 7.506 1.00 92.12 201 TYR A C 1
ATOM 1498 O O . TYR A 1 201 ? 7.298 -8.657 8.365 1.00 92.12 201 TYR A O 1
ATOM 1506 N N . LEU A 1 202 ? 6.607 -7.759 6.425 1.00 94.25 202 LEU A N 1
ATOM 1507 C CA . LEU A 1 202 ? 7.730 -6.848 6.255 1.00 94.25 202 LEU A CA 1
ATOM 1508 C C . LEU A 1 202 ? 7.203 -5.416 6.292 1.00 94.25 202 LEU A C 1
ATOM 1510 O O . LEU A 1 202 ? 6.484 -5.003 5.384 1.00 94.25 202 LEU A O 1
ATOM 1514 N N . ALA A 1 203 ? 7.562 -4.693 7.344 1.00 92.56 203 ALA A N 1
ATOM 1515 C CA . ALA A 1 203 ? 7.187 -3.303 7.549 1.00 92.56 203 ALA A CA 1
ATOM 1516 C C . ALA A 1 203 ? 8.187 -2.336 6.910 1.00 92.56 203 ALA A C 1
ATOM 1518 O O . ALA A 1 203 ? 9.382 -2.640 6.872 1.00 92.56 203 ALA A O 1
ATOM 1519 N N . GLU A 1 204 ? 7.697 -1.179 6.460 1.00 90.81 204 GLU A N 1
ATOM 1520 C CA . GLU A 1 204 ? 8.488 -0.064 5.919 1.00 90.81 204 GLU A CA 1
ATOM 1521 C C . GLU A 1 204 ? 9.592 -0.512 4.939 1.00 90.81 204 GLU A C 1
ATOM 1523 O O . GLU A 1 204 ? 10.796 -0.279 5.133 1.00 90.81 204 GLU A O 1
ATOM 1528 N N . LEU A 1 205 ? 9.201 -1.174 3.846 1.00 93.44 205 LEU A N 1
ATOM 1529 C CA . LEU A 1 205 ? 10.148 -1.538 2.798 1.00 93.44 205 LEU A CA 1
ATOM 1530 C C . LEU A 1 205 ? 10.538 -0.296 1.986 1.00 93.44 205 LEU A C 1
ATOM 1532 O O . LEU A 1 205 ? 9.884 0.078 1.012 1.00 93.44 205 LEU A O 1
ATOM 1536 N N . ASN A 1 206 ? 11.658 0.305 2.377 1.00 94.31 206 ASN A N 1
ATOM 1537 C CA . ASN A 1 206 ? 12.301 1.394 1.653 1.00 94.31 206 ASN A CA 1
ATOM 1538 C C . ASN A 1 206 ? 12.987 0.885 0.380 1.00 94.31 206 ASN A C 1
ATOM 1540 O O . ASN A 1 206 ? 13.636 -0.168 0.379 1.00 94.31 206 ASN A O 1
ATOM 1544 N N . PHE A 1 207 ? 12.900 1.660 -0.700 1.00 94.44 207 PHE A N 1
ATOM 1545 C CA . PHE A 1 207 ? 13.572 1.341 -1.954 1.00 94.44 207 PHE A CA 1
ATOM 1546 C C . PHE A 1 207 ? 14.141 2.575 -2.652 1.00 94.44 207 PHE A C 1
ATOM 1548 O O . PHE A 1 207 ? 13.615 3.681 -2.553 1.00 94.44 207 PHE A O 1
ATOM 1555 N N . GLU A 1 208 ? 15.186 2.339 -3.443 1.00 94.50 208 GLU A N 1
ATOM 1556 C CA . GLU A 1 208 ? 15.739 3.291 -4.400 1.00 94.50 208 GLU A CA 1
ATOM 1557 C C . GLU A 1 208 ? 15.988 2.553 -5.721 1.00 94.50 208 GLU A C 1
ATOM 1559 O O . GLU A 1 208 ? 16.790 1.621 -5.797 1.00 94.50 208 GLU A O 1
ATOM 1564 N N . LEU A 1 209 ? 15.254 2.932 -6.766 1.00 92.19 209 LEU A N 1
ATOM 1565 C CA . LEU A 1 209 ? 15.347 2.343 -8.096 1.00 92.19 209 LEU A CA 1
ATOM 1566 C C . LEU A 1 209 ? 16.001 3.331 -9.049 1.00 92.19 209 LEU A C 1
ATOM 1568 O O . LEU A 1 209 ? 15.515 4.443 -9.230 1.00 92.19 209 LEU A O 1
ATOM 1572 N N . ARG A 1 210 ? 17.056 2.901 -9.737 1.00 90.56 210 ARG A N 1
ATOM 1573 C CA . ARG A 1 210 ? 17.567 3.651 -10.884 1.00 90.56 210 ARG A CA 1
ATOM 1574 C C . ARG A 1 210 ? 16.559 3.589 -12.036 1.00 90.56 210 ARG A C 1
ATOM 1576 O O . ARG A 1 210 ? 16.042 2.510 -12.346 1.00 90.56 210 ARG A O 1
ATOM 1583 N N . LEU A 1 211 ? 16.314 4.743 -12.648 1.00 90.19 211 LEU A N 1
ATOM 1584 C CA . 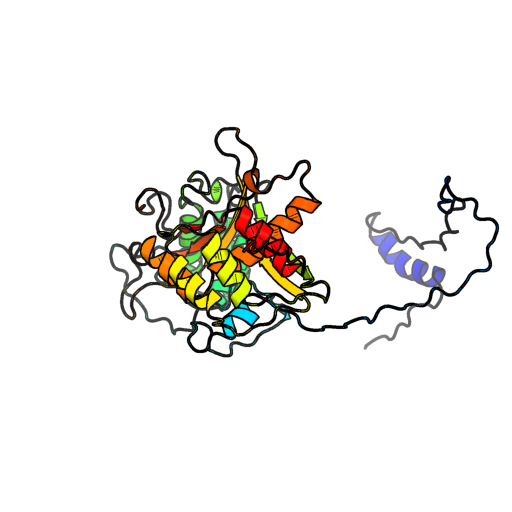LEU A 1 211 ? 15.421 4.930 -13.782 1.00 90.19 211 LEU A CA 1
ATOM 1585 C C . LEU A 1 211 ? 16.228 5.156 -15.061 1.00 90.19 211 LEU A C 1
ATOM 1587 O O . LEU A 1 211 ? 17.078 6.047 -15.122 1.00 90.19 211 LEU A O 1
ATOM 1591 N N . GLY A 1 212 ? 15.927 4.347 -16.074 1.00 76.81 212 GLY A N 1
ATOM 1592 C CA . GLY A 1 212 ? 16.560 4.383 -17.386 1.00 76.81 212 GLY A CA 1
ATOM 1593 C C . GLY A 1 212 ? 18.013 3.891 -17.416 1.00 76.81 212 GLY A C 1
ATOM 1594 O O . GLY A 1 212 ? 18.739 3.853 -16.418 1.00 76.81 212 GLY A O 1
ATOM 1595 N N . ASP A 1 213 ? 18.464 3.543 -18.620 1.00 71.00 213 ASP A N 1
ATOM 1596 C CA . ASP A 1 213 ? 19.872 3.291 -18.949 1.00 71.00 213 ASP A CA 1
ATOM 1597 C C . ASP A 1 213 ? 20.487 4.427 -19.797 1.00 71.00 213 ASP A C 1
ATOM 1599 O O . ASP A 1 213 ? 21.655 4.357 -20.181 1.00 71.00 213 ASP A O 1
ATOM 1603 N N . GLY A 1 214 ? 19.708 5.486 -20.057 1.00 64.19 214 GLY A N 1
ATOM 1604 C CA . GLY A 1 214 ? 20.069 6.636 -20.886 1.00 64.19 214 GLY A CA 1
ATOM 1605 C C . GLY A 1 214 ? 19.657 6.531 -22.360 1.00 64.19 214 GLY A C 1
ATOM 1606 O O . GLY A 1 214 ? 19.853 7.513 -23.080 1.00 64.19 214 GLY A O 1
ATOM 1607 N N . LYS A 1 215 ? 19.092 5.397 -22.813 1.00 73.25 215 LYS A N 1
ATOM 1608 C CA . LYS A 1 215 ? 18.597 5.204 -24.194 1.00 73.25 215 LYS A CA 1
ATOM 1609 C C . LYS A 1 215 ? 17.112 5.510 -24.362 1.00 73.25 215 LYS A C 1
ATOM 1611 O O . LYS A 1 215 ? 16.710 5.982 -25.420 1.00 73.25 215 LYS A O 1
ATOM 1616 N N . SER A 1 216 ? 16.317 5.228 -23.335 1.00 83.12 216 SER A N 1
ATOM 1617 C CA . SER A 1 216 ? 14.880 5.492 -23.293 1.00 83.12 216 SER A CA 1
ATOM 1618 C C . SER A 1 216 ? 14.513 6.018 -21.909 1.00 83.12 216 SER A C 1
ATOM 1620 O O . SER A 1 216 ? 15.047 5.540 -20.904 1.00 83.12 216 SER A O 1
ATOM 1622 N N . ILE A 1 217 ? 13.647 7.030 -21.868 1.00 89.38 217 ILE A N 1
ATOM 1623 C CA . ILE A 1 217 ? 13.142 7.641 -20.637 1.00 89.38 217 ILE A CA 1
ATOM 1624 C C . ILE A 1 217 ? 11.641 7.390 -20.610 1.00 89.38 217 ILE A C 1
ATOM 1626 O O . ILE A 1 217 ? 10.932 7.837 -21.507 1.00 89.38 217 ILE A O 1
ATOM 1630 N N . ALA A 1 218 ? 11.177 6.671 -19.592 1.00 93.75 218 ALA A N 1
ATOM 1631 C CA . ALA A 1 218 ? 9.761 6.395 -19.410 1.00 93.75 218 ALA A CA 1
ATOM 1632 C C . ALA A 1 218 ? 8.991 7.681 -19.086 1.00 93.75 218 ALA A C 1
ATOM 1634 O O . ALA A 1 218 ? 9.479 8.537 -18.345 1.00 93.75 218 ALA A O 1
ATOM 1635 N N . THR A 1 219 ? 7.770 7.785 -19.589 1.00 95.44 219 THR A N 1
ATOM 1636 C CA . THR A 1 219 ? 6.827 8.855 -19.249 1.00 95.44 219 THR A CA 1
ATOM 1637 C C . THR A 1 219 ? 5.618 8.305 -18.497 1.00 95.44 219 THR A C 1
ATOM 1639 O O . THR A 1 219 ? 5.395 7.092 -18.434 1.00 95.44 219 THR A O 1
ATOM 1642 N N . ASP A 1 220 ? 4.814 9.195 -17.919 1.00 95.56 220 ASP A N 1
ATOM 1643 C CA . ASP A 1 220 ? 3.495 8.830 -17.407 1.00 95.56 220 ASP A CA 1
ATOM 1644 C C . ASP A 1 220 ? 2.575 8.310 -18.520 1.00 95.56 220 ASP A C 1
ATOM 1646 O O . ASP A 1 220 ? 1.876 7.322 -18.300 1.00 95.56 220 ASP A O 1
ATOM 1650 N N . CYS A 1 221 ? 2.663 8.865 -19.735 1.00 97.62 221 CYS A N 1
ATOM 1651 C CA . CYS A 1 221 ? 1.937 8.349 -20.899 1.00 97.62 221 CYS A CA 1
ATOM 1652 C C . CYS A 1 221 ? 2.251 6.870 -21.169 1.00 97.62 221 CYS A C 1
ATOM 1654 O O . CYS A 1 221 ? 1.336 6.075 -21.385 1.00 97.62 221 CYS A O 1
ATOM 1656 N N . ASP A 1 222 ? 3.532 6.487 -21.124 1.00 97.50 222 ASP A N 1
ATOM 1657 C CA . ASP A 1 222 ? 3.964 5.106 -21.371 1.00 97.50 222 ASP A CA 1
ATOM 1658 C C . ASP A 1 222 ? 3.431 4.147 -20.297 1.00 97.50 222 ASP A C 1
ATOM 1660 O O . ASP A 1 222 ? 2.939 3.062 -20.612 1.00 97.50 222 ASP A O 1
ATOM 1664 N N . LEU A 1 223 ? 3.481 4.556 -19.023 1.00 97.81 223 LEU A N 1
ATOM 1665 C CA . LEU A 1 223 ? 2.904 3.787 -17.915 1.00 97.81 223 LEU A CA 1
ATOM 1666 C C . LEU A 1 223 ? 1.384 3.645 -18.063 1.00 97.81 223 LEU A C 1
ATOM 1668 O O . LEU A 1 223 ? 0.843 2.562 -17.846 1.00 97.81 223 LEU A O 1
ATOM 1672 N N . GLY A 1 224 ? 0.698 4.717 -18.466 1.00 98.00 224 GLY A N 1
ATOM 1673 C CA . GLY A 1 224 ? -0.730 4.694 -18.767 1.00 98.00 224 GLY A CA 1
ATOM 1674 C C . GLY A 1 224 ? -1.071 3.748 -19.913 1.00 98.00 224 GLY A C 1
ATOM 1675 O O . GLY A 1 224 ? -2.009 2.963 -19.787 1.00 98.00 224 GLY A O 1
ATOM 1676 N N . GLY A 1 225 ? -0.280 3.756 -20.989 1.00 98.31 225 GLY A N 1
ATOM 1677 C CA . GLY A 1 225 ? -0.409 2.816 -22.103 1.00 98.31 225 GLY A CA 1
ATOM 1678 C C . GLY A 1 225 ? -0.318 1.361 -21.642 1.00 98.31 225 GLY A C 1
ATOM 1679 O O . GLY A 1 225 ? -1.228 0.579 -21.909 1.00 98.31 225 GLY A O 1
ATOM 1680 N N . LEU A 1 226 ? 0.700 1.024 -20.840 1.00 98.12 226 LEU A N 1
ATOM 1681 C CA . LEU A 1 226 ? 0.829 -0.319 -20.263 1.00 98.12 226 LEU A CA 1
ATOM 1682 C C . LEU A 1 226 ? -0.381 -0.697 -19.400 1.00 98.12 226 LEU A C 1
ATOM 1684 O O . LEU A 1 226 ? -0.895 -1.810 -19.509 1.00 98.12 226 LEU A O 1
ATOM 1688 N N . CYS A 1 227 ? -0.874 0.217 -18.561 1.00 98.31 227 CYS A N 1
ATOM 1689 C CA . CYS A 1 227 ? -2.094 -0.029 -17.796 1.00 98.31 227 CYS A CA 1
ATOM 1690 C C . CYS A 1 227 ? -3.274 -0.357 -18.728 1.00 98.31 227 CYS A C 1
ATOM 1692 O O . CYS A 1 227 ? -3.983 -1.332 -18.500 1.00 98.31 227 CYS A O 1
ATOM 1694 N N . LEU A 1 228 ? -3.482 0.402 -19.804 1.00 98.25 228 LEU A N 1
ATOM 1695 C CA . LEU A 1 228 ? -4.591 0.167 -20.734 1.00 98.25 228 LEU A CA 1
ATOM 1696 C C . LEU A 1 228 ? -4.481 -1.154 -21.506 1.00 98.25 228 LEU A C 1
ATOM 1698 O O . LEU A 1 228 ? -5.524 -1.759 -21.784 1.00 98.25 228 LEU A O 1
ATOM 1702 N N . ASP A 1 229 ? -3.261 -1.594 -21.812 1.00 98.06 229 ASP A N 1
ATOM 1703 C CA . ASP A 1 229 ? -2.977 -2.852 -22.511 1.00 98.06 229 ASP A CA 1
ATOM 1704 C C . ASP A 1 229 ? -3.237 -4.084 -21.634 1.00 98.06 229 ASP A C 1
ATOM 1706 O O . ASP A 1 229 ? -3.645 -5.136 -22.130 1.00 98.06 229 ASP A O 1
ATOM 1710 N N . HIS A 1 230 ? -3.019 -3.963 -20.322 1.00 97.94 230 HIS A N 1
ATOM 1711 C CA . HIS A 1 230 ? -3.107 -5.087 -19.388 1.00 97.94 230 HIS A CA 1
ATOM 1712 C C . HIS A 1 230 ? -4.391 -5.124 -18.550 1.00 97.94 230 HIS A C 1
ATOM 1714 O O . HIS A 1 230 ? -4.761 -6.194 -18.060 1.00 97.94 230 HIS A O 1
ATOM 1720 N N . LEU A 1 231 ? -5.074 -3.993 -18.355 1.00 96.62 231 LEU A N 1
ATOM 1721 C CA . LEU A 1 231 ? -6.321 -3.949 -17.591 1.00 96.62 231 LEU A CA 1
ATOM 1722 C C . LEU A 1 231 ? -7.508 -4.435 -18.424 1.00 96.62 231 LEU A C 1
ATOM 1724 O O . LEU A 1 231 ? -7.652 -4.103 -19.601 1.00 96.62 231 LEU A O 1
ATOM 1728 N N . ALA A 1 232 ? -8.412 -5.181 -17.788 1.00 95.00 232 ALA A N 1
ATOM 1729 C CA . ALA A 1 232 ? -9.658 -5.599 -18.418 1.00 95.00 232 ALA A CA 1
ATOM 1730 C C . ALA A 1 232 ? -10.546 -4.386 -18.752 1.00 95.00 232 ALA A C 1
ATOM 1732 O O . ALA A 1 232 ? -10.487 -3.349 -18.093 1.00 95.00 232 ALA A O 1
ATOM 1733 N N . THR A 1 233 ? -11.424 -4.517 -19.751 1.00 92.25 233 THR A N 1
ATOM 1734 C CA . THR A 1 233 ? -12.333 -3.431 -20.167 1.00 92.25 233 THR A CA 1
ATOM 1735 C C . THR A 1 233 ? -13.243 -2.942 -19.034 1.00 92.25 233 THR A C 1
ATOM 1737 O O . THR A 1 233 ? -13.577 -1.764 -19.002 1.00 92.25 233 THR A O 1
ATOM 1740 N N . GLY A 1 234 ? -13.629 -3.828 -18.110 1.00 92.00 234 GLY A N 1
ATOM 1741 C CA . GLY A 1 234 ? -14.471 -3.506 -16.952 1.00 92.00 234 GLY A CA 1
ATOM 1742 C C . GLY A 1 234 ? -13.706 -3.182 -15.665 1.00 92.00 234 GLY A C 1
ATOM 1743 O O . GLY A 1 234 ? -14.327 -3.149 -14.609 1.00 92.00 234 GLY A O 1
ATOM 1744 N N . ASP A 1 235 ? -12.381 -3.011 -15.717 1.00 94.62 235 ASP A N 1
ATOM 1745 C CA . ASP A 1 235 ? -11.599 -2.665 -14.526 1.00 94.62 235 ASP A CA 1
ATOM 1746 C C . ASP A 1 235 ? -11.950 -1.239 -14.042 1.00 94.62 235 ASP A C 1
ATOM 1748 O O . ASP A 1 235 ? -11.913 -0.300 -14.849 1.00 94.62 235 ASP A O 1
ATOM 1752 N N . PRO A 1 236 ? -12.277 -1.040 -12.749 1.00 94.25 236 PRO A N 1
ATOM 1753 C CA . PRO A 1 236 ? -12.707 0.260 -12.233 1.00 94.25 236 PRO A CA 1
ATOM 1754 C C . PRO A 1 236 ? -11.612 1.336 -12.297 1.00 94.25 236 PRO A C 1
ATOM 1756 O O . PRO A 1 236 ? -11.920 2.527 -12.259 1.00 94.25 236 PRO A O 1
ATOM 1759 N N . LEU A 1 237 ? -10.339 0.948 -12.429 1.00 96.62 237 LEU A N 1
ATOM 1760 C CA . LEU A 1 237 ? -9.207 1.866 -12.549 1.00 96.62 237 LEU A CA 1
ATOM 1761 C C . LEU A 1 237 ? -8.879 2.223 -14.004 1.00 96.62 2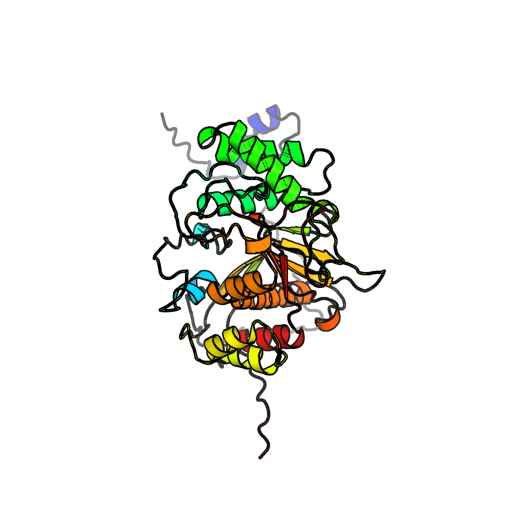37 LEU A C 1
ATOM 1763 O O . LEU A 1 237 ? -8.027 3.079 -14.251 1.00 96.62 237 LEU A O 1
ATOM 1767 N N . ARG A 1 238 ? -9.562 1.629 -14.991 1.00 96.75 238 ARG A N 1
ATOM 1768 C CA . ARG A 1 238 ? -9.322 1.928 -16.410 1.00 96.75 238 ARG A CA 1
ATOM 1769 C C . ARG A 1 238 ? -9.522 3.414 -16.764 1.00 96.75 238 ARG A C 1
ATOM 1771 O O . ARG A 1 238 ? -8.634 3.958 -17.418 1.00 96.75 238 ARG A O 1
ATOM 1778 N N . PRO A 1 239 ? -10.566 4.124 -16.285 1.00 96.88 239 PRO A N 1
ATOM 1779 C CA . PRO A 1 239 ? -10.704 5.565 -16.535 1.00 96.88 239 PRO A CA 1
ATOM 1780 C C . PRO A 1 239 ? -9.559 6.403 -15.946 1.00 96.88 239 PRO A C 1
ATOM 1782 O O . PRO A 1 239 ? -9.207 7.455 -16.476 1.00 96.88 239 PRO A O 1
ATOM 1785 N N . TRP A 1 240 ? -8.956 5.952 -14.842 1.00 96.69 240 TRP A N 1
ATOM 1786 C CA . TRP A 1 240 ? -7.749 6.577 -14.299 1.00 96.69 240 TRP A CA 1
ATOM 1787 C C . TRP A 1 240 ? -6.537 6.324 -15.209 1.00 96.69 240 TRP A C 1
ATOM 1789 O O . TRP A 1 240 ? -5.785 7.258 -15.493 1.00 96.69 240 TRP A O 1
ATOM 1799 N N . ALA A 1 241 ? -6.384 5.104 -15.731 1.00 97.81 241 ALA A N 1
ATOM 1800 C CA . ALA A 1 241 ? -5.311 4.760 -16.663 1.00 97.81 241 ALA A CA 1
ATOM 1801 C C . ALA A 1 241 ? -5.389 5.561 -17.976 1.00 97.81 241 ALA A C 1
ATOM 1803 O O . ALA A 1 241 ? -4.354 5.928 -18.523 1.00 97.81 241 ALA A O 1
ATOM 1804 N N . GLU A 1 242 ? -6.592 5.902 -18.451 1.00 97.81 242 GLU A N 1
ATOM 1805 C CA . GLU A 1 242 ? -6.787 6.786 -19.612 1.00 97.81 242 GLU A CA 1
ATOM 1806 C C . GLU A 1 242 ? -6.218 8.190 -19.371 1.00 97.81 242 GLU A C 1
ATOM 1808 O O . GLU A 1 242 ? -5.531 8.738 -20.233 1.00 97.81 242 GLU A O 1
ATOM 1813 N N . LYS A 1 243 ? -6.441 8.761 -18.179 1.00 96.50 243 LYS A N 1
ATOM 1814 C CA . LYS A 1 243 ? -5.852 10.055 -17.796 1.00 96.50 243 LYS A CA 1
ATOM 1815 C C . LYS A 1 243 ? -4.331 9.971 -17.700 1.00 96.50 243 LYS A C 1
ATOM 1817 O O . LYS A 1 243 ? -3.644 10.883 -18.149 1.00 96.50 243 LYS A O 1
ATOM 1822 N N . LEU A 1 244 ? -3.812 8.874 -17.147 1.00 97.12 244 LEU A N 1
ATOM 1823 C CA . LEU A 1 244 ? -2.374 8.627 -17.077 1.00 97.12 244 LEU A CA 1
ATOM 1824 C C . LEU A 1 244 ? -1.759 8.550 -18.486 1.00 97.12 244 LEU A C 1
ATOM 1826 O O . LEU A 1 244 ? -0.767 9.217 -18.759 1.00 97.12 244 LEU A O 1
ATOM 1830 N N . ALA A 1 245 ? -2.401 7.820 -19.403 1.00 97.75 245 ALA A N 1
ATOM 1831 C CA . ALA A 1 245 ? -1.973 7.676 -20.796 1.00 97.75 245 ALA A CA 1
ATOM 1832 C C . ALA A 1 245 ? -2.037 8.996 -21.586 1.00 97.75 245 ALA A C 1
ATOM 1834 O O . ALA A 1 245 ? -1.303 9.177 -22.554 1.00 97.75 245 ALA A O 1
ATOM 1835 N N . ALA A 1 246 ? -2.902 9.923 -21.164 1.00 97.19 246 ALA A N 1
ATOM 1836 C CA . ALA A 1 246 ? -2.998 11.269 -21.717 1.00 97.19 246 ALA A CA 1
ATOM 1837 C C . ALA A 1 246 ? -1.921 12.238 -21.186 1.00 97.19 246 ALA A C 1
ATOM 1839 O O . ALA A 1 246 ? -1.892 13.391 -21.616 1.00 97.19 246 ALA A O 1
ATOM 1840 N N . GLY A 1 247 ? -1.047 11.795 -20.274 1.00 95.75 247 GLY A N 1
ATOM 1841 C CA . GLY A 1 247 ? 0.057 12.603 -19.760 1.00 95.75 247 GLY A CA 1
ATOM 1842 C C . GLY A 1 247 ? -0.361 13.609 -18.693 1.00 95.75 247 GLY A C 1
ATOM 1843 O O . GLY A 1 247 ? 0.088 14.755 -18.723 1.00 95.75 247 GLY A O 1
ATOM 1844 N N . ILE A 1 248 ? -1.253 13.211 -17.777 1.00 94.50 248 ILE A N 1
ATOM 1845 C CA . ILE A 1 248 ? -1.793 14.091 -16.726 1.00 94.50 248 ILE A CA 1
ATOM 1846 C C . ILE A 1 248 ? -0.717 14.765 -15.857 1.00 94.50 248 ILE A C 1
ATOM 1848 O O . ILE A 1 248 ? -0.943 15.872 -15.375 1.00 94.50 248 ILE A O 1
ATOM 1852 N N . PHE A 1 249 ? 0.454 14.146 -15.683 1.00 94.06 249 PHE A N 1
ATOM 1853 C CA . PHE A 1 249 ? 1.563 14.709 -14.907 1.00 94.06 249 PHE A CA 1
ATOM 1854 C C . PHE A 1 249 ? 2.631 15.372 -15.784 1.00 94.06 249 PHE A C 1
ATOM 1856 O O . PHE A 1 249 ? 3.413 16.184 -15.280 1.00 94.06 249 PHE A O 1
ATOM 1863 N N . ASN A 1 250 ? 2.688 15.012 -17.073 1.00 94.06 250 ASN A N 1
ATOM 1864 C CA . ASN A 1 250 ? 3.686 15.470 -18.039 1.00 94.06 250 ASN A CA 1
ATOM 1865 C C . ASN A 1 250 ? 5.119 15.293 -17.493 1.00 94.06 250 ASN A C 1
ATOM 1867 O O . ASN A 1 250 ? 5.877 16.258 -17.318 1.00 94.06 250 ASN A O 1
ATOM 1871 N N . VAL A 1 251 ? 5.470 14.049 -17.140 1.00 92.19 251 VAL A N 1
ATOM 1872 C CA . VAL A 1 251 ? 6.761 13.702 -16.521 1.00 92.19 251 VAL A CA 1
ATOM 1873 C C . VAL A 1 251 ? 7.628 12.843 -17.429 1.00 92.19 251 VAL A C 1
ATOM 1875 O O . VAL A 1 251 ? 7.156 11.998 -18.182 1.00 92.19 251 VAL A O 1
ATOM 1878 N N . SER A 1 252 ? 8.940 13.021 -17.294 1.00 92.19 252 SER A N 1
ATOM 1879 C CA . SER A 1 252 ? 9.952 12.128 -17.853 1.00 92.19 252 SER A CA 1
ATOM 1880 C C . SER A 1 252 ? 10.776 11.565 -16.701 1.00 92.19 252 SER A C 1
ATOM 1882 O O . SER A 1 252 ? 11.454 12.301 -15.984 1.00 92.19 252 SER A O 1
ATOM 1884 N N . LEU A 1 253 ? 10.669 10.258 -16.492 1.00 91.12 253 LEU A N 1
ATOM 1885 C CA . LEU A 1 253 ? 11.181 9.541 -15.332 1.00 91.12 253 LEU A CA 1
ATOM 1886 C C . LEU A 1 253 ? 12.641 9.119 -15.561 1.00 91.12 253 LEU A C 1
ATOM 1888 O O . LEU A 1 253 ? 12.934 7.961 -15.846 1.00 91.12 253 LEU A O 1
ATOM 1892 N N . GLU A 1 254 ? 13.564 10.076 -15.454 1.00 89.25 254 GLU A N 1
ATOM 1893 C CA . GLU A 1 254 ? 15.020 9.852 -15.447 1.00 89.25 254 GLU A CA 1
ATOM 1894 C C . GLU A 1 254 ? 15.588 10.096 -14.037 1.00 89.25 254 GLU A C 1
ATOM 1896 O O . GLU A 1 254 ? 15.086 10.950 -13.306 1.00 89.25 254 GLU A O 1
ATOM 1901 N N . GLY A 1 255 ? 16.638 9.367 -13.644 1.00 89.31 255 GLY A N 1
ATOM 1902 C CA . GLY A 1 255 ? 17.295 9.527 -12.344 1.00 89.31 255 GLY A CA 1
ATOM 1903 C C . GLY A 1 255 ? 16.998 8.379 -11.384 1.00 89.31 255 GLY A C 1
ATOM 1904 O O . GLY A 1 255 ? 17.255 7.222 -11.714 1.00 89.31 255 GLY A O 1
ATOM 1905 N N . HIS A 1 256 ? 16.511 8.688 -10.183 1.00 90.69 256 HIS A N 1
ATOM 1906 C CA . HIS A 1 256 ? 16.167 7.685 -9.169 1.00 90.69 256 HIS A CA 1
ATOM 1907 C C . HIS A 1 256 ? 14.702 7.813 -8.773 1.00 90.69 256 HIS A C 1
ATOM 1909 O O . HIS A 1 256 ? 14.196 8.921 -8.667 1.00 90.69 256 HIS A O 1
ATOM 1915 N N . LEU A 1 257 ? 14.034 6.694 -8.521 1.00 93.31 257 LEU A N 1
ATOM 1916 C CA . LEU A 1 257 ? 12.724 6.635 -7.888 1.00 93.31 257 LEU A CA 1
ATOM 1917 C C . LEU A 1 257 ? 12.897 6.083 -6.477 1.00 93.31 257 LEU A C 1
ATOM 1919 O O . LEU A 1 257 ? 13.414 4.981 -6.307 1.00 93.31 257 LEU A O 1
ATOM 1923 N N . THR A 1 258 ? 12.456 6.838 -5.482 1.00 94.19 258 THR A N 1
ATOM 1924 C CA . THR A 1 258 ? 12.489 6.462 -4.071 1.00 94.19 258 THR A CA 1
ATOM 1925 C C . THR A 1 258 ? 11.074 6.348 -3.519 1.00 94.19 258 THR A C 1
ATOM 1927 O O . THR A 1 258 ? 10.167 7.049 -3.964 1.00 94.19 258 THR A O 1
ATOM 1930 N N . GLY A 1 259 ? 10.894 5.484 -2.527 1.00 92.00 259 GLY A N 1
ATOM 1931 C CA . GLY A 1 259 ? 9.629 5.332 -1.816 1.00 92.00 259 GLY A CA 1
ATOM 1932 C C . GLY A 1 259 ? 9.750 4.375 -0.637 1.00 92.00 259 GLY A C 1
ATOM 1933 O O . GLY A 1 259 ? 10.792 3.741 -0.450 1.00 92.00 259 GLY A O 1
ATOM 1934 N N . SER A 1 260 ? 8.675 4.283 0.141 1.00 91.81 260 SER A N 1
ATOM 1935 C CA . SER A 1 260 ? 8.539 3.351 1.257 1.00 91.81 260 SER A CA 1
ATOM 1936 C C . SER A 1 260 ? 7.200 2.639 1.140 1.00 91.81 260 SER A C 1
ATOM 1938 O O . SER A 1 260 ? 6.170 3.291 1.038 1.00 91.81 260 SER A O 1
ATOM 1940 N N . ILE A 1 261 ? 7.215 1.308 1.123 1.00 94.19 261 ILE A N 1
ATOM 1941 C CA . ILE A 1 261 ? 5.997 0.496 1.172 1.00 94.19 261 ILE A CA 1
ATOM 1942 C C . ILE A 1 261 ? 5.696 0.230 2.646 1.00 94.19 261 ILE A C 1
ATOM 1944 O O . ILE A 1 261 ? 6.524 -0.402 3.304 1.00 94.19 261 ILE A O 1
ATOM 1948 N N . ASP A 1 262 ? 4.545 0.672 3.157 1.00 93.81 262 ASP A N 1
ATOM 1949 C CA . ASP A 1 262 ? 4.200 0.504 4.580 1.00 93.81 262 ASP A CA 1
ATOM 1950 C C . ASP A 1 262 ? 4.278 -0.957 5.018 1.00 93.81 262 ASP A C 1
ATOM 1952 O O . ASP A 1 262 ? 4.844 -1.284 6.061 1.00 93.81 262 ASP A O 1
ATOM 1956 N N . ALA A 1 263 ? 3.720 -1.849 4.199 1.00 95.25 263 ALA A N 1
ATOM 1957 C CA . ALA A 1 263 ? 3.635 -3.258 4.514 1.00 95.25 263 ALA A CA 1
ATOM 1958 C C . ALA A 1 263 ? 3.761 -4.136 3.268 1.00 95.25 263 ALA A C 1
ATOM 1960 O O . ALA A 1 263 ? 3.175 -3.875 2.217 1.00 95.25 263 ALA A O 1
ATOM 1961 N N . VAL A 1 264 ? 4.478 -5.246 3.408 1.00 97.44 264 VAL A N 1
ATOM 1962 C CA . VAL A 1 264 ? 4.410 -6.380 2.487 1.00 97.44 264 VAL A CA 1
ATOM 1963 C C . VAL A 1 264 ? 3.990 -7.605 3.282 1.00 97.44 264 VAL A C 1
ATOM 1965 O O . VAL A 1 264 ? 4.691 -8.035 4.201 1.00 97.44 264 VAL A O 1
ATOM 1968 N N . PHE A 1 265 ? 2.848 -8.177 2.911 1.00 96.94 265 PHE A N 1
ATOM 1969 C CA . PHE A 1 265 ? 2.316 -9.384 3.528 1.00 96.94 265 PHE A CA 1
ATOM 1970 C C . PHE A 1 265 ? 2.646 -10.604 2.685 1.00 96.94 265 PHE A C 1
ATOM 1972 O O . PHE A 1 265 ? 2.378 -10.636 1.482 1.00 96.94 265 PHE A O 1
ATOM 1979 N N . ARG A 1 266 ? 3.190 -11.633 3.331 1.00 95.88 266 ARG A N 1
ATOM 1980 C CA . ARG A 1 266 ? 3.380 -12.951 2.740 1.00 95.88 266 ARG A CA 1
ATOM 1981 C C . ARG A 1 266 ? 2.179 -13.830 3.064 1.00 95.88 266 ARG A C 1
ATOM 1983 O O . ARG A 1 266 ? 1.911 -14.136 4.221 1.00 95.88 266 ARG A O 1
ATOM 1990 N N . VAL A 1 267 ? 1.468 -14.274 2.035 1.00 92.62 267 VAL A N 1
ATOM 1991 C CA . VAL A 1 267 ? 0.260 -15.093 2.170 1.00 92.62 267 VAL A CA 1
ATOM 1992 C C . VAL A 1 267 ? 0.409 -16.384 1.378 1.00 92.62 267 VAL A C 1
ATOM 1994 O O . VAL A 1 267 ? 0.789 -16.375 0.211 1.00 92.62 267 VAL A O 1
ATOM 1997 N N . SER A 1 268 ? 0.072 -17.509 2.005 1.00 86.44 268 SER A N 1
ATOM 1998 C CA . SER A 1 268 ? -0.130 -18.791 1.326 1.00 86.44 268 SER A CA 1
ATOM 1999 C C . SER A 1 268 ? -1.606 -19.162 1.428 1.00 86.44 268 SER A C 1
ATOM 2001 O O . SER A 1 268 ? -2.189 -19.132 2.514 1.00 86.44 268 SER A O 1
ATOM 2003 N N . THR A 1 269 ? -2.208 -19.491 0.287 1.00 75.75 269 THR A N 1
ATOM 2004 C CA . THR A 1 269 ? -3.605 -19.931 0.187 1.00 75.75 269 THR A CA 1
ATOM 2005 C C . THR A 1 269 ? -3.634 -21.447 0.041 1.00 75.75 269 THR A C 1
ATOM 2007 O O . THR A 1 269 ? -3.078 -21.983 -0.912 1.00 75.75 269 THR A O 1
ATOM 2010 N N . ASN A 1 270 ? -4.271 -22.155 0.979 1.00 68.00 270 ASN A N 1
ATOM 2011 C CA . ASN A 1 270 ? -4.559 -23.597 0.887 1.00 68.00 270 ASN A CA 1
ATOM 2012 C C . ASN A 1 270 ? -3.365 -24.501 0.498 1.00 68.00 270 ASN A C 1
ATOM 2014 O O . ASN A 1 270 ? -3.509 -25.413 -0.314 1.00 68.00 270 ASN A O 1
ATOM 2018 N N . GLY A 1 271 ? -2.172 -24.247 1.050 1.00 71.56 271 GLY A N 1
ATOM 2019 C CA . GLY A 1 271 ? -0.957 -25.012 0.721 1.00 71.56 271 GLY A CA 1
ATOM 2020 C C . GLY A 1 271 ? -0.365 -24.702 -0.661 1.00 71.56 271 GLY A C 1
ATOM 2021 O O . GLY A 1 271 ? 0.558 -25.382 -1.104 1.00 71.56 271 GLY A O 1
ATOM 2022 N N . GLY A 1 272 ? -0.892 -23.683 -1.339 1.00 80.50 272 GLY A N 1
ATOM 2023 C CA . GLY A 1 272 ? -0.340 -23.110 -2.556 1.00 80.50 272 GLY A CA 1
ATOM 2024 C C . GLY A 1 272 ? 0.913 -22.261 -2.302 1.00 80.50 272 GLY A C 1
ATOM 2025 O O . GLY A 1 272 ? 1.304 -22.024 -1.153 1.00 80.50 272 GLY A O 1
ATOM 2026 N N . PRO A 1 273 ? 1.554 -21.791 -3.383 1.00 87.44 273 PRO A N 1
ATOM 2027 C CA . PRO A 1 273 ? 2.796 -21.034 -3.298 1.00 87.44 273 PRO A CA 1
ATOM 2028 C C . PRO A 1 273 ? 2.617 -19.711 -2.544 1.00 87.44 273 PRO A C 1
ATOM 2030 O O . PRO A 1 273 ? 1.528 -19.133 -2.515 1.00 87.44 273 PRO A O 1
ATOM 2033 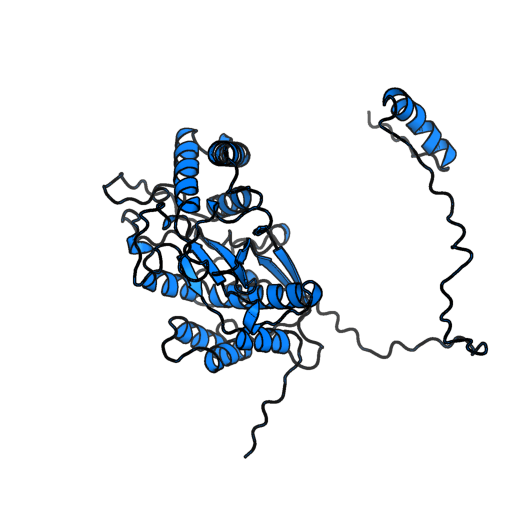N N . GLU A 1 274 ? 3.708 -19.235 -1.947 1.00 92.50 274 GLU A N 1
ATOM 2034 C CA . GLU A 1 274 ? 3.747 -17.947 -1.255 1.00 92.50 274 GLU A CA 1
ATOM 2035 C C . GLU A 1 274 ? 3.514 -16.797 -2.244 1.00 92.50 274 GLU A C 1
ATOM 2037 O O . GLU A 1 274 ? 4.164 -16.710 -3.291 1.00 92.50 274 GLU A O 1
ATOM 2042 N N . ARG A 1 275 ? 2.595 -15.902 -1.883 1.00 94.94 275 ARG A N 1
ATOM 2043 C CA . ARG A 1 275 ? 2.284 -14.658 -2.585 1.00 94.94 275 ARG A CA 1
ATOM 2044 C C . ARG A 1 275 ? 2.629 -13.473 -1.696 1.00 94.94 275 ARG A C 1
ATOM 2046 O O . ARG A 1 275 ? 2.454 -13.542 -0.484 1.00 94.94 275 ARG A O 1
ATOM 2053 N N . PHE A 1 276 ? 3.071 -12.384 -2.304 1.00 97.56 276 PHE A N 1
ATOM 2054 C CA . PHE A 1 276 ? 3.452 -11.156 -1.618 1.00 97.56 276 PHE A CA 1
ATOM 2055 C C . PHE A 1 276 ? 2.520 -10.029 -2.054 1.00 97.56 276 PHE A C 1
ATOM 2057 O O . PHE A 1 276 ? 2.467 -9.689 -3.238 1.00 97.56 276 PHE A O 1
ATOM 2064 N N . VAL A 1 277 ? 1.762 -9.487 -1.105 1.00 98.12 277 VAL A N 1
ATOM 2065 C CA . VAL A 1 277 ? 0.796 -8.403 -1.316 1.00 98.12 277 VAL A CA 1
ATOM 2066 C C . VAL A 1 277 ? 1.376 -7.136 -0.705 1.00 98.12 277 VAL A C 1
ATOM 2068 O O . VAL A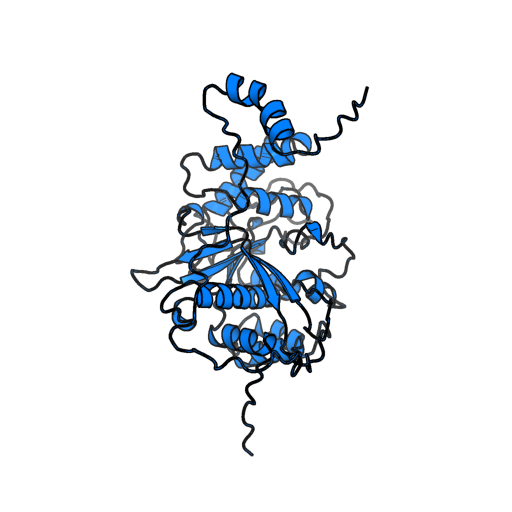 1 277 ? 1.709 -7.135 0.481 1.00 98.12 277 VAL A O 1
ATOM 2071 N N . ILE A 1 278 ? 1.518 -6.074 -1.499 1.00 98.12 278 ILE A N 1
ATOM 2072 C CA . ILE A 1 278 ? 1.855 -4.757 -0.945 1.00 98.12 278 ILE A CA 1
ATOM 2073 C C . ILE A 1 278 ? 0.624 -4.167 -0.265 1.00 98.12 278 ILE A C 1
ATOM 2075 O O . ILE A 1 278 ? -0.503 -4.377 -0.717 1.00 98.12 278 ILE A O 1
ATOM 2079 N N . SER A 1 279 ? 0.834 -3.410 0.797 1.00 96.75 279 SER A N 1
ATOM 2080 C CA . SER A 1 279 ? -0.229 -2.732 1.516 1.00 96.75 279 SER A CA 1
ATOM 2081 C C . SER A 1 279 ? 0.212 -1.349 1.958 1.00 96.75 279 SER A C 1
ATOM 2083 O O . SER A 1 279 ? 1.397 -1.111 2.192 1.00 96.75 279 SER A O 1
ATOM 2085 N N . ASP A 1 280 ? -0.769 -0.461 2.053 1.00 95.50 280 ASP A N 1
ATOM 2086 C CA . ASP A 1 280 ? -0.609 0.927 2.477 1.00 95.50 280 ASP A CA 1
ATOM 2087 C C . ASP A 1 280 ? -1.777 1.303 3.395 1.00 95.50 280 ASP A C 1
ATOM 2089 O O . ASP A 1 280 ? -2.926 0.918 3.128 1.00 95.50 280 ASP A O 1
ATOM 2093 N N . TYR A 1 281 ? -1.484 1.985 4.499 1.00 94.62 281 TYR A N 1
ATOM 2094 C CA . TYR A 1 281 ? -2.493 2.402 5.466 1.00 94.62 281 TYR A CA 1
ATOM 2095 C C . TYR A 1 281 ? -3.009 3.794 5.096 1.00 94.62 281 TYR A C 1
ATOM 2097 O O . TYR A 1 281 ? -2.264 4.759 5.043 1.00 94.62 281 TYR A O 1
ATOM 2105 N N . LYS A 1 282 ? -4.317 3.938 4.879 1.00 93.62 282 LYS A N 1
ATOM 2106 C CA . LYS A 1 282 ? -4.938 5.223 4.538 1.00 93.62 282 LYS A CA 1
ATOM 2107 C C . LYS A 1 282 ? -5.846 5.701 5.657 1.00 93.62 282 LYS A C 1
ATOM 2109 O O . LYS A 1 282 ? -6.734 4.980 6.114 1.00 93.62 282 LYS A O 1
ATOM 2114 N N . THR A 1 283 ? -5.661 6.946 6.086 1.00 91.94 283 THR A N 1
ATOM 2115 C CA . THR A 1 283 ? -6.521 7.572 7.100 1.00 91.94 283 THR A CA 1
ATOM 2116 C C . THR A 1 283 ? -7.630 8.433 6.511 1.00 91.94 283 THR A C 1
ATOM 2118 O O . THR A 1 283 ? -8.384 8.994 7.296 1.00 91.94 283 THR A O 1
ATOM 2121 N N . ASN A 1 284 ? -7.784 8.493 5.182 1.00 90.06 284 ASN A N 1
ATOM 2122 C CA . ASN A 1 284 ? -8.744 9.349 4.478 1.00 90.06 284 ASN A CA 1
ATOM 2123 C C . ASN A 1 284 ? -10.158 9.275 5.076 1.00 90.06 284 ASN A C 1
ATOM 2125 O O . ASN A 1 284 ? -10.759 8.200 5.172 1.00 90.06 284 ASN A O 1
ATOM 2129 N N . GLY A 1 285 ? -10.718 10.429 5.438 1.00 90.69 285 GLY A N 1
ATOM 2130 C CA . GLY A 1 285 ? -12.140 10.574 5.755 1.00 90.69 285 GLY A CA 1
ATOM 2131 C C . GLY A 1 285 ? -13.009 10.725 4.502 1.00 90.69 285 GLY A C 1
ATOM 2132 O O . GLY A 1 285 ? -12.943 11.772 3.863 1.00 90.69 285 GLY A O 1
ATOM 2133 N N . LEU A 1 286 ? -13.851 9.731 4.187 1.00 90.69 286 LEU A N 1
ATOM 2134 C CA . LEU A 1 286 ? -14.641 9.692 2.936 1.00 90.69 286 LEU A CA 1
ATOM 2135 C C . LEU A 1 286 ? -16.091 10.182 3.068 1.00 90.69 286 LEU A C 1
ATOM 2137 O O . LEU A 1 286 ? -16.836 10.217 2.090 1.00 90.69 286 LEU A O 1
ATOM 2141 N N . ASN A 1 287 ? -16.493 10.581 4.273 1.00 89.50 287 ASN A N 1
ATOM 2142 C CA . ASN A 1 287 ? -17.829 11.094 4.539 1.00 89.50 287 ASN A CA 1
ATOM 2143 C C . ASN A 1 287 ? -18.088 12.428 3.832 1.00 89.50 287 ASN A C 1
ATOM 2145 O O . ASN A 1 287 ? -17.190 13.255 3.646 1.00 89.50 287 ASN A O 1
ATOM 2149 N N . LYS A 1 288 ? -19.355 12.672 3.488 1.00 85.81 288 LYS A N 1
ATOM 2150 C CA . LYS A 1 288 ? -19.777 13.979 2.972 1.00 85.81 288 LYS A CA 1
ATOM 2151 C C . LYS A 1 288 ? -19.558 15.067 4.035 1.00 85.81 288 LYS A C 1
ATOM 2153 O O . LYS A 1 288 ? -19.769 14.798 5.219 1.00 85.81 288 LYS A O 1
ATOM 2158 N N . PRO A 1 289 ? -19.195 16.302 3.636 1.00 81.44 289 PRO A N 1
ATOM 2159 C CA . PRO A 1 289 ? -19.048 17.412 4.575 1.00 81.44 289 PRO A CA 1
ATOM 2160 C C . PRO A 1 289 ? -20.297 17.595 5.450 1.00 81.44 289 PRO A C 1
ATOM 2162 O O . PRO A 1 289 ? -21.416 17.609 4.932 1.00 81.44 289 PRO A O 1
ATOM 2165 N N . GLY A 1 290 ? -20.098 17.722 6.765 1.00 81.25 290 GLY A N 1
ATOM 2166 C CA . GLY A 1 290 ? -21.169 17.891 7.753 1.00 81.25 290 GLY A CA 1
ATOM 2167 C C . GLY A 1 290 ? -22.044 16.654 8.001 1.00 81.25 290 GLY A C 1
ATOM 2168 O O . GLY A 1 290 ? -23.132 16.792 8.557 1.00 81.25 290 GLY A O 1
ATOM 2169 N N . GLN A 1 291 ? -21.630 15.463 7.551 1.00 85.25 291 GLN A N 1
ATOM 2170 C CA . GLN A 1 291 ? -22.312 14.200 7.855 1.00 85.25 291 GLN A CA 1
ATOM 2171 C C .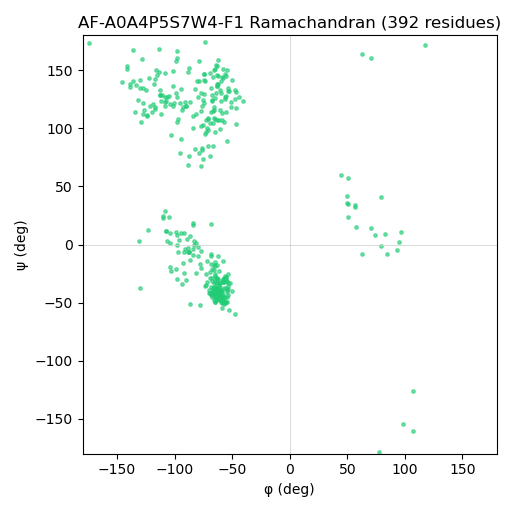 GLN A 1 291 ? -21.399 13.273 8.659 1.00 85.25 291 GLN A C 1
ATOM 2173 O O . GLN A 1 291 ? -20.215 13.191 8.332 1.00 85.25 291 GLN A O 1
ATOM 2178 N N . PRO A 1 292 ? -21.933 12.519 9.639 1.00 86.44 292 PRO A N 1
ATOM 2179 C CA . PRO A 1 292 ? -21.138 11.564 10.392 1.00 86.44 292 PRO A CA 1
ATOM 2180 C C . PRO A 1 292 ? -20.604 10.466 9.475 1.00 86.44 292 PRO A C 1
ATOM 2182 O O . PRO A 1 292 ? -21.268 10.037 8.533 1.00 86.44 292 PRO A O 1
ATOM 2185 N N . MET A 1 293 ? -19.404 9.992 9.788 1.00 89.69 293 MET A N 1
ATOM 2186 C CA . MET A 1 293 ? -18.737 8.944 9.026 1.00 89.69 293 MET A CA 1
ATOM 2187 C C . MET A 1 293 ? -19.352 7.563 9.288 1.00 89.69 293 MET A C 1
ATOM 2189 O O . MET A 1 293 ? -19.483 7.142 10.441 1.00 89.69 293 MET A O 1
ATOM 2193 N N . THR A 1 294 ? -19.682 6.846 8.214 1.00 92.25 294 THR A N 1
ATOM 2194 C CA . THR A 1 294 ? -20.343 5.534 8.241 1.00 92.25 294 THR A CA 1
ATOM 2195 C C . THR A 1 294 ? -19.598 4.503 7.398 1.00 92.25 294 THR A C 1
ATOM 2197 O O . THR A 1 294 ? -18.857 4.850 6.479 1.00 92.25 294 THR A O 1
ATOM 2200 N N . ALA A 1 295 ? -19.837 3.213 7.653 1.00 90.19 295 ALA A N 1
ATOM 2201 C CA . ALA A 1 295 ? -19.236 2.138 6.862 1.00 90.19 295 ALA A CA 1
ATOM 2202 C C . ALA A 1 295 ? -19.527 2.267 5.355 1.00 90.19 295 ALA A C 1
ATOM 2204 O O . ALA A 1 295 ? -18.692 1.879 4.542 1.00 90.19 295 ALA A O 1
ATOM 2205 N N . GLN A 1 296 ? -20.679 2.828 4.964 1.00 92.12 296 GLN A N 1
ATOM 2206 C CA . GLN A 1 296 ? -21.064 2.983 3.556 1.00 92.12 296 GLN A CA 1
ATOM 2207 C C . GLN A 1 296 ? -20.216 4.008 2.801 1.00 92.12 296 GLN A C 1
ATOM 2209 O O . GLN A 1 296 ? -20.069 3.882 1.589 1.00 92.12 296 GLN A O 1
ATOM 2214 N N . ASP A 1 297 ? -19.597 4.967 3.496 1.00 94.31 297 ASP A N 1
ATOM 2215 C CA . ASP A 1 297 ? -18.653 5.910 2.879 1.00 94.31 297 ASP A CA 1
ATOM 2216 C C . ASP A 1 297 ? -17.382 5.199 2.368 1.00 94.31 297 ASP A C 1
ATOM 2218 O O . ASP A 1 297 ? -16.670 5.721 1.515 1.00 94.31 297 ASP A O 1
ATOM 2222 N N . TYR A 1 298 ? -17.129 3.977 2.851 1.00 96.38 298 TYR A N 1
ATOM 2223 C CA . TYR A 1 298 ? -15.994 3.126 2.489 1.00 96.38 298 TYR A CA 1
ATOM 2224 C C . TYR A 1 298 ? -16.408 1.894 1.672 1.00 96.38 298 TYR A C 1
ATOM 2226 O O . TYR A 1 298 ? -15.693 0.889 1.659 1.00 96.38 298 TYR A O 1
ATOM 2234 N N . HIS A 1 299 ? -17.561 1.954 1.003 1.00 96.31 299 HIS A N 1
ATOM 2235 C CA . HIS A 1 299 ? -18.014 0.915 0.081 1.00 96.31 299 HIS A CA 1
ATOM 2236 C C . HIS A 1 299 ? -16.992 0.691 -1.057 1.00 96.31 299 HIS A C 1
ATOM 2238 O O . HIS A 1 299 ? -16.430 1.678 -1.545 1.00 96.31 299 HIS A O 1
ATOM 2244 N N . PRO A 1 300 ? -16.771 -0.549 -1.548 1.00 94.94 300 PRO A N 1
ATOM 2245 C CA . PRO A 1 300 ? -15.756 -0.844 -2.568 1.00 94.94 300 PRO A CA 1
ATOM 2246 C C . PRO A 1 300 ? -15.787 0.058 -3.813 1.00 94.94 300 PRO A C 1
ATOM 2248 O O . PRO A 1 300 ? -14.735 0.498 -4.277 1.00 94.94 300 PRO A O 1
ATOM 2251 N N . ASP A 1 301 ? -16.977 0.406 -4.310 1.00 94.25 301 ASP A N 1
ATOM 2252 C CA . ASP A 1 301 ? -17.121 1.323 -5.453 1.00 94.25 301 ASP A CA 1
ATOM 2253 C C . ASP A 1 301 ? -16.608 2.741 -5.148 1.00 94.25 301 ASP A C 1
ATOM 2255 O O . ASP A 1 301 ? -15.987 3.377 -5.999 1.00 94.25 301 ASP A O 1
ATOM 2259 N N . LEU A 1 302 ? -16.832 3.241 -3.927 1.00 96.12 302 LEU A N 1
ATOM 2260 C CA . LEU A 1 302 ? -16.338 4.553 -3.500 1.00 96.12 302 LEU A CA 1
ATOM 2261 C C . LEU A 1 302 ? -14.829 4.527 -3.267 1.00 96.12 302 LEU A C 1
ATOM 2263 O O . LEU A 1 302 ? -14.145 5.492 -3.608 1.00 96.12 302 LEU A O 1
ATOM 2267 N N . LEU A 1 303 ? -14.293 3.410 -2.765 1.00 96.94 303 LEU A N 1
ATOM 2268 C CA . LEU A 1 303 ? -12.849 3.240 -2.623 1.00 96.94 303 LEU A CA 1
ATOM 2269 C C . LEU A 1 303 ? -12.145 3.289 -3.980 1.00 96.94 303 LEU A C 1
ATOM 2271 O O . LEU A 1 303 ? -11.104 3.925 -4.089 1.00 96.94 303 LEU A O 1
ATOM 2275 N N . ALA A 1 304 ? -12.713 2.692 -5.032 1.00 95.81 304 ALA A N 1
ATOM 2276 C CA . ALA A 1 304 ? -12.137 2.785 -6.373 1.00 95.81 304 ALA A CA 1
ATOM 2277 C C . ALA A 1 304 ? -12.053 4.239 -6.878 1.00 95.81 304 ALA A C 1
ATOM 2279 O O . ALA A 1 304 ? -11.050 4.636 -7.477 1.00 95.81 304 ALA A O 1
ATOM 2280 N N . LEU A 1 305 ? -13.081 5.048 -6.597 1.00 95.12 305 LEU A N 1
ATOM 2281 C CA . LEU A 1 305 ? -13.090 6.475 -6.927 1.00 95.12 305 LEU A CA 1
ATOM 2282 C C . LEU A 1 305 ? -12.043 7.251 -6.124 1.00 95.12 305 LEU A C 1
ATOM 2284 O O . LEU A 1 305 ? -11.331 8.075 -6.697 1.00 95.12 305 LEU A O 1
ATOM 2288 N N . GLU A 1 306 ? -11.918 6.975 -4.826 1.00 94.75 306 GLU A N 1
ATOM 2289 C CA . GLU A 1 306 ? -10.921 7.624 -3.972 1.00 94.75 306 GLU A CA 1
ATOM 2290 C C . GLU A 1 306 ? -9.491 7.246 -4.387 1.00 94.75 306 GLU A C 1
ATOM 2292 O O . GLU A 1 306 ? -8.636 8.121 -4.530 1.00 94.75 306 GLU A O 1
ATOM 2297 N N . MET A 1 307 ? -9.248 5.966 -4.690 1.00 96.00 307 MET A N 1
ATOM 2298 C CA . MET A 1 307 ? -7.981 5.483 -5.245 1.00 96.00 307 MET A CA 1
ATOM 2299 C C . MET A 1 307 ? -7.610 6.245 -6.520 1.00 96.00 307 MET A C 1
ATOM 2301 O O . MET A 1 307 ? -6.492 6.747 -6.641 1.00 96.00 307 MET A O 1
ATOM 2305 N N . ALA A 1 308 ? -8.550 6.372 -7.461 1.00 95.00 308 ALA A N 1
ATOM 2306 C CA . ALA A 1 308 ? -8.337 7.101 -8.708 1.00 95.00 308 ALA A CA 1
ATOM 2307 C C . ALA A 1 308 ? -8.081 8.601 -8.478 1.00 95.00 308 ALA A C 1
ATOM 2309 O O . ALA A 1 308 ? -7.190 9.169 -9.110 1.00 95.00 308 ALA A O 1
ATOM 2310 N N . LYS A 1 309 ? -8.840 9.232 -7.573 1.00 91.31 309 LYS A N 1
ATOM 2311 C CA . LYS A 1 309 ? -8.738 10.657 -7.220 1.00 91.31 309 LYS A CA 1
ATOM 2312 C C . LYS A 1 309 ? -7.368 11.029 -6.654 1.00 91.31 309 LYS A C 1
ATOM 2314 O O . LYS A 1 309 ? -6.870 12.111 -6.944 1.00 91.31 309 LYS A O 1
ATOM 2319 N N . HIS A 1 310 ? -6.766 10.138 -5.873 1.00 89.81 310 HIS A N 1
ATOM 2320 C CA . HIS A 1 310 ? -5.445 10.336 -5.278 1.00 89.81 310 HIS A CA 1
ATOM 2321 C C . HIS A 1 310 ? -4.321 9.642 -6.062 1.00 89.81 310 HIS A C 1
ATOM 2323 O O . HIS A 1 310 ? -3.200 9.547 -5.585 1.00 89.81 310 HIS A O 1
ATOM 2329 N N . HIS A 1 311 ? -4.582 9.141 -7.271 1.00 94.94 311 HIS A N 1
ATOM 2330 C CA . HIS A 1 311 ? -3.601 8.413 -8.085 1.00 94.94 311 HIS A CA 1
ATOM 2331 C C . HIS A 1 311 ? -2.871 7.265 -7.364 1.00 94.94 311 HIS A C 1
ATOM 2333 O O . HIS A 1 311 ? -1.811 6.834 -7.821 1.00 94.94 311 HIS A O 1
ATOM 2339 N N . TYR A 1 312 ? -3.449 6.702 -6.304 1.00 96.44 312 TYR A N 1
ATOM 2340 C CA . TYR A 1 312 ? -2.887 5.552 -5.599 1.00 96.44 312 TYR A CA 1
ATOM 2341 C C . TYR A 1 312 ? -2.629 4.328 -6.488 1.00 96.44 312 TYR A C 1
ATOM 2343 O O . TYR A 1 312 ? -1.678 3.603 -6.206 1.00 96.44 312 TYR A O 1
ATOM 2351 N N . PRO A 1 313 ? -3.348 4.096 -7.606 1.00 97.94 313 PRO A N 1
ATOM 2352 C CA . PRO A 1 313 ? -2.943 3.069 -8.558 1.00 97.94 313 PRO A CA 1
ATOM 2353 C C . PRO A 1 313 ? -1.536 3.283 -9.150 1.00 97.94 313 PRO A C 1
ATOM 2355 O O . PRO A 1 313 ? -0.833 2.305 -9.397 1.00 97.94 313 PRO A O 1
ATOM 2358 N N . LEU A 1 314 ? -1.066 4.531 -9.324 1.00 97.62 314 LEU A N 1
ATOM 2359 C CA . LEU A 1 314 ? 0.330 4.783 -9.711 1.00 97.62 314 LEU A CA 1
ATOM 2360 C C . LEU A 1 314 ? 1.267 4.311 -8.601 1.00 97.62 314 LEU A C 1
ATOM 2362 O O . LEU A 1 314 ? 2.219 3.584 -8.871 1.00 97.62 314 LEU A O 1
ATOM 2366 N N . GLN A 1 315 ? 0.983 4.710 -7.360 1.00 96.81 315 GLN A N 1
ATOM 2367 C CA . GLN A 1 315 ? 1.769 4.325 -6.192 1.00 96.81 315 GLN A CA 1
ATOM 2368 C C . GLN A 1 315 ? 1.863 2.796 -6.078 1.00 96.81 315 GLN A C 1
ATOM 2370 O O . GLN A 1 315 ? 2.962 2.246 -6.033 1.00 96.81 315 GLN A O 1
ATOM 2375 N N . ALA A 1 316 ? 0.725 2.103 -6.148 1.00 98.19 316 ALA A N 1
ATOM 2376 C CA . ALA A 1 316 ? 0.637 0.650 -6.091 1.00 98.19 316 ALA A CA 1
ATOM 2377 C C . ALA A 1 316 ? 1.440 -0.031 -7.212 1.00 98.19 316 ALA A C 1
ATOM 2379 O O . ALA A 1 316 ? 2.129 -1.024 -6.966 1.00 98.19 316 ALA A O 1
ATOM 2380 N N . LEU A 1 317 ? 1.401 0.506 -8.437 1.00 98.62 317 LEU A N 1
ATOM 2381 C CA . LEU A 1 317 ? 2.186 -0.016 -9.556 1.00 98.62 317 LEU A CA 1
ATOM 2382 C C . LEU A 1 317 ? 3.694 0.168 -9.325 1.00 98.62 317 LEU A C 1
ATOM 2384 O O . LEU A 1 317 ? 4.457 -0.787 -9.476 1.00 98.62 317 LEU A O 1
ATOM 2388 N N . LEU A 1 318 ? 4.130 1.363 -8.918 1.00 98.12 318 LEU A N 1
ATOM 2389 C CA . LEU A 1 318 ? 5.540 1.654 -8.634 1.00 98.12 318 LEU A CA 1
ATOM 2390 C C . LEU A 1 318 ? 6.074 0.800 -7.474 1.00 98.12 318 LEU A C 1
ATOM 2392 O O . LEU A 1 318 ? 7.174 0.251 -7.557 1.00 98.12 318 LEU A O 1
ATOM 2396 N N . TYR A 1 319 ? 5.275 0.624 -6.423 1.00 98.38 319 TYR A N 1
ATOM 2397 C CA . TYR A 1 319 ? 5.612 -0.213 -5.272 1.00 98.38 319 TYR A CA 1
ATOM 2398 C C . TYR A 1 319 ? 5.649 -1.695 -5.654 1.00 98.38 319 TYR A C 1
ATOM 2400 O O . TYR A 1 319 ? 6.542 -2.423 -5.224 1.00 98.38 319 TYR A O 1
ATOM 2408 N N . SER A 1 320 ? 4.760 -2.139 -6.544 1.00 98.62 320 SER A N 1
ATOM 2409 C CA . SER A 1 320 ? 4.800 -3.499 -7.090 1.00 98.62 320 SER A CA 1
ATOM 2410 C C . SER A 1 320 ? 6.053 -3.741 -7.932 1.00 98.62 320 SER A C 1
ATOM 2412 O O . SER A 1 320 ? 6.637 -4.818 -7.846 1.00 98.62 320 SER A O 1
ATOM 2414 N N . VAL A 1 321 ? 6.523 -2.748 -8.699 1.00 98.56 321 VAL A N 1
ATOM 2415 C CA . VAL A 1 321 ? 7.809 -2.826 -9.418 1.00 98.56 321 VAL A CA 1
ATOM 2416 C C . VAL A 1 321 ? 8.980 -2.928 -8.437 1.00 98.56 321 VAL A C 1
ATOM 2418 O O . VAL A 1 321 ? 9.878 -3.751 -8.639 1.00 98.56 321 VAL A O 1
ATOM 2421 N N . ALA A 1 322 ? 8.976 -2.126 -7.370 1.00 98.31 322 ALA A N 1
ATOM 2422 C CA . ALA A 1 322 ? 9.997 -2.198 -6.328 1.00 98.31 322 ALA A CA 1
ATOM 2423 C C . ALA A 1 322 ? 10.016 -3.578 -5.654 1.00 98.31 322 ALA A C 1
ATOM 2425 O O . ALA A 1 322 ? 11.078 -4.200 -5.567 1.00 98.31 322 ALA A O 1
ATOM 2426 N N . LEU A 1 323 ? 8.846 -4.101 -5.273 1.00 98.50 323 LEU A N 1
ATOM 2427 C CA . LEU A 1 323 ? 8.706 -5.438 -4.701 1.00 98.50 323 LEU A CA 1
ATOM 2428 C C . LEU A 1 323 ? 9.156 -6.528 -5.683 1.00 98.50 323 LEU A C 1
ATOM 2430 O O . LEU A 1 323 ? 9.901 -7.425 -5.300 1.00 98.50 323 LEU A O 1
ATOM 2434 N N . HIS A 1 324 ? 8.764 -6.441 -6.955 1.00 98.50 324 HIS A N 1
ATOM 2435 C CA . HIS A 1 324 ? 9.180 -7.377 -8.000 1.00 98.50 324 HIS A CA 1
ATOM 2436 C C . HIS A 1 324 ? 10.709 -7.466 -8.103 1.00 98.50 324 HIS A C 1
ATOM 2438 O O . HIS A 1 324 ? 11.277 -8.559 -8.052 1.00 98.50 324 HIS A O 1
ATOM 2444 N N . ARG A 1 325 ? 11.395 -6.318 -8.172 1.00 97.44 325 ARG A N 1
ATOM 2445 C CA . ARG A 1 325 ? 12.866 -6.261 -8.220 1.00 97.44 325 ARG A CA 1
ATOM 2446 C C . ARG A 1 325 ? 13.502 -6.765 -6.919 1.00 97.44 325 ARG A C 1
ATOM 2448 O O . ARG A 1 325 ? 14.513 -7.463 -6.968 1.00 97.44 325 ARG A O 1
ATOM 2455 N N . TYR A 1 326 ? 12.903 -6.446 -5.770 1.00 97.56 326 TYR A N 1
ATOM 2456 C CA . TYR A 1 326 ? 13.348 -6.912 -4.455 1.00 97.56 326 TYR A CA 1
ATOM 2457 C C . TYR A 1 326 ? 13.288 -8.441 -4.330 1.00 97.56 326 TYR A C 1
ATOM 2459 O O . TYR A 1 326 ? 14.270 -9.052 -3.897 1.00 97.56 326 TYR A O 1
ATOM 2467 N N . LEU A 1 327 ? 12.166 -9.050 -4.729 1.00 97.19 327 LEU A N 1
ATOM 2468 C CA . LEU A 1 327 ? 11.944 -10.496 -4.678 1.00 97.19 327 LEU A CA 1
ATOM 2469 C C . LEU A 1 327 ? 12.828 -11.234 -5.680 1.00 97.19 327 LEU A C 1
ATOM 2471 O O . LEU A 1 327 ? 13.450 -12.223 -5.304 1.00 97.19 327 LEU A O 1
ATOM 2475 N N . ASN A 1 328 ? 12.970 -10.722 -6.906 1.00 96.81 328 ASN A N 1
ATOM 2476 C CA . ASN A 1 328 ? 13.828 -11.327 -7.928 1.00 96.81 328 ASN A CA 1
ATOM 2477 C C . ASN A 1 328 ? 15.294 -11.475 -7.475 1.00 96.81 328 ASN A C 1
ATOM 2479 O O . ASN A 1 328 ? 15.984 -12.397 -7.895 1.00 96.81 328 ASN A O 1
ATOM 2483 N N . GLY A 1 329 ? 15.777 -10.583 -6.605 1.00 94.69 329 GLY A N 1
ATOM 2484 C CA . GLY A 1 329 ? 17.131 -10.656 -6.047 1.00 94.69 329 GLY A CA 1
ATOM 2485 C C . GLY A 1 329 ? 17.281 -11.512 -4.784 1.00 94.69 329 GLY A C 1
ATOM 2486 O O . GLY A 1 329 ? 18.404 -11.672 -4.311 1.00 94.69 329 GLY A O 1
ATOM 2487 N N . ARG A 1 330 ? 16.187 -12.015 -4.193 1.00 94.12 330 ARG A N 1
ATOM 2488 C CA . ARG A 1 330 ? 16.202 -12.658 -2.861 1.00 94.12 330 ARG A CA 1
ATOM 2489 C C . ARG A 1 330 ? 15.520 -14.014 -2.805 1.00 94.12 330 ARG A C 1
ATOM 2491 O O . ARG A 1 330 ? 15.970 -14.885 -2.066 1.00 94.12 330 ARG A O 1
ATOM 2498 N N . LEU A 1 331 ? 14.424 -14.182 -3.532 1.00 94.44 331 LEU A N 1
ATOM 2499 C CA . LEU A 1 331 ? 13.634 -15.398 -3.499 1.00 94.44 331 LEU A CA 1
ATOM 2500 C C . LEU A 1 331 ? 14.153 -16.368 -4.563 1.00 94.44 331 LEU A C 1
ATOM 2502 O O . LEU A 1 331 ? 14.140 -16.076 -5.758 1.00 94.44 331 LEU A O 1
ATOM 2506 N N . ALA A 1 332 ? 14.614 -17.538 -4.124 1.00 93.94 332 ALA A N 1
ATOM 2507 C CA . ALA A 1 332 ? 14.987 -18.609 -5.037 1.00 93.94 332 ALA A CA 1
ATOM 2508 C C . ALA A 1 332 ? 13.756 -19.082 -5.826 1.00 93.94 332 ALA A C 1
ATOM 2510 O O . ALA A 1 332 ? 12.686 -19.264 -5.248 1.00 93.94 332 ALA A O 1
ATOM 2511 N N . ASN A 1 333 ? 13.924 -19.321 -7.129 1.00 93.38 333 ASN A N 1
ATOM 2512 C CA . ASN A 1 333 ? 12.842 -19.723 -8.039 1.00 93.38 333 ASN A CA 1
ATOM 2513 C C . ASN A 1 333 ? 11.663 -18.730 -8.075 1.00 93.38 333 ASN A C 1
ATOM 2515 O O . ASN A 1 333 ? 10.515 -19.146 -8.214 1.00 93.38 333 ASN A O 1
ATOM 2519 N N . TYR A 1 334 ? 11.946 -17.433 -7.925 1.00 96.94 334 TYR A N 1
ATOM 2520 C CA . TYR A 1 334 ? 10.946 -16.378 -8.059 1.00 96.94 334 TYR A CA 1
ATOM 2521 C C . TYR A 1 334 ? 10.254 -16.429 -9.429 1.00 96.94 334 TYR A C 1
ATOM 2523 O O . TYR A 1 334 ? 10.913 -16.384 -10.468 1.00 96.94 334 TYR A O 1
ATOM 2531 N N . ASP A 1 335 ? 8.925 -16.473 -9.410 1.00 97.25 335 ASP A N 1
ATOM 2532 C CA . ASP A 1 335 ? 8.061 -16.363 -10.581 1.00 97.25 335 ASP A CA 1
ATOM 2533 C C . ASP A 1 335 ? 7.037 -15.239 -10.328 1.00 97.25 335 ASP A C 1
ATOM 2535 O O . ASP A 1 335 ? 6.215 -15.357 -9.412 1.00 97.25 335 ASP A O 1
ATOM 2539 N N . PRO A 1 336 ? 7.058 -14.140 -11.107 1.00 97.62 336 PRO A N 1
ATOM 2540 C CA . PRO A 1 336 ? 6.117 -13.035 -10.950 1.00 97.62 336 PRO A CA 1
ATOM 2541 C C . PRO A 1 336 ? 4.638 -13.447 -10.984 1.00 97.62 336 PRO A C 1
ATOM 2543 O O . PRO A 1 336 ? 3.865 -12.914 -10.189 1.00 97.62 336 PRO A O 1
ATOM 2546 N N . GLU A 1 337 ? 4.242 -14.402 -11.834 1.00 96.31 337 GLU A N 1
ATOM 2547 C CA . GLU A 1 337 ? 2.838 -14.844 -11.963 1.00 96.31 337 GLU A CA 1
ATOM 2548 C C . GLU A 1 337 ? 2.361 -15.602 -10.718 1.00 96.31 337 GLU A C 1
ATOM 2550 O O . GLU A 1 337 ? 1.178 -15.598 -10.350 1.00 96.31 337 GLU A O 1
ATOM 2555 N N . VAL A 1 338 ? 3.304 -16.256 -10.046 1.00 95.38 338 VAL A N 1
ATOM 2556 C CA . VAL A 1 338 ? 3.049 -17.028 -8.838 1.00 95.38 338 VAL A CA 1
ATOM 2557 C C . VAL A 1 338 ? 3.120 -16.141 -7.604 1.00 95.38 338 VAL A C 1
ATOM 2559 O O . VAL A 1 338 ? 2.206 -16.171 -6.784 1.00 95.38 338 VAL A O 1
ATOM 2562 N N . ASN A 1 339 ? 4.202 -15.377 -7.462 1.00 96.75 339 ASN A N 1
ATOM 2563 C CA . ASN A 1 339 ? 4.577 -14.733 -6.212 1.00 96.75 339 ASN A CA 1
ATOM 2564 C C . ASN A 1 339 ? 4.025 -13.312 -6.061 1.00 96.75 339 ASN A C 1
ATOM 2566 O O . ASN A 1 339 ? 3.886 -12.862 -4.926 1.00 96.75 339 ASN A O 1
ATOM 2570 N N . LEU A 1 340 ? 3.704 -12.584 -7.137 1.00 97.69 340 LEU A N 1
ATOM 2571 C CA . LEU A 1 340 ? 3.071 -11.269 -6.986 1.00 97.69 340 LEU A CA 1
ATOM 2572 C C . LEU A 1 340 ? 1.590 -11.441 -6.625 1.00 97.69 340 LEU A C 1
ATOM 2574 O O . LEU A 1 340 ? 0.804 -12.048 -7.353 1.00 97.69 340 LEU A O 1
ATOM 2578 N N . GLY A 1 341 ? 1.223 -10.921 -5.455 1.00 96.12 341 GLY A N 1
ATOM 2579 C CA . GLY A 1 341 ? -0.123 -11.011 -4.897 1.00 96.12 341 GLY A CA 1
ATOM 2580 C C . GLY A 1 341 ? -1.025 -9.829 -5.247 1.00 96.12 341 GLY A C 1
ATOM 2581 O O . GLY A 1 341 ? -2.235 -9.960 -5.123 1.00 96.12 341 GLY A O 1
ATOM 2582 N N . GLY A 1 342 ? -0.470 -8.707 -5.711 1.00 96.88 342 GLY A N 1
ATOM 2583 C CA . GLY A 1 342 ? -1.205 -7.461 -5.948 1.00 96.88 342 GLY A CA 1
ATOM 2584 C C . GLY A 1 342 ? -1.057 -6.474 -4.789 1.00 96.88 342 GLY A C 1
ATOM 2585 O O . GLY A 1 342 ? -0.060 -6.513 -4.066 1.00 96.88 342 GLY A O 1
ATOM 2586 N N . ALA A 1 343 ? -2.040 -5.590 -4.628 1.00 98.06 343 ALA A N 1
ATOM 2587 C CA . ALA A 1 343 ? -2.034 -4.511 -3.645 1.00 98.06 343 ALA A CA 1
ATOM 2588 C C . ALA A 1 343 ? -3.332 -4.468 -2.824 1.00 98.06 343 ALA A C 1
ATOM 2590 O O . ALA A 1 343 ? -4.413 -4.659 -3.381 1.00 98.06 343 ALA A O 1
ATOM 2591 N N . ALA A 1 344 ? -3.230 -4.168 -1.529 1.00 98.00 344 ALA A N 1
ATOM 2592 C CA . ALA A 1 344 ? -4.361 -3.941 -0.632 1.00 98.00 344 ALA A CA 1
ATOM 2593 C C . ALA A 1 344 ? -4.198 -2.600 0.102 1.00 98.00 344 ALA A C 1
ATOM 2595 O O . ALA A 1 344 ? -3.300 -2.443 0.916 1.00 98.00 344 ALA A O 1
ATOM 2596 N N . TYR A 1 345 ? -5.052 -1.622 -0.185 1.00 98.00 345 TYR A N 1
ATOM 2597 C CA . TYR A 1 345 ? -5.048 -0.326 0.496 1.00 98.00 345 TYR A CA 1
ATOM 2598 C C . TYR A 1 345 ? -6.059 -0.363 1.638 1.00 98.00 345 TYR A C 1
ATOM 2600 O O . TYR A 1 345 ? -7.243 -0.637 1.420 1.00 98.00 345 TYR A O 1
ATOM 2608 N N . LEU A 1 346 ? -5.575 -0.120 2.855 1.00 97.69 346 LEU A N 1
ATOM 2609 C CA . LEU A 1 346 ? -6.324 -0.290 4.095 1.00 97.69 346 LEU A CA 1
ATOM 2610 C C . LEU A 1 346 ? -6.775 1.075 4.606 1.00 97.69 346 LEU A C 1
ATOM 2612 O O . LEU A 1 346 ? -6.041 1.768 5.308 1.00 97.69 346 LEU A O 1
ATOM 2616 N N . PHE A 1 347 ? -7.996 1.468 4.256 1.00 96.88 347 PHE A N 1
ATOM 2617 C CA . PHE A 1 347 ? -8.638 2.675 4.760 1.00 96.88 347 PHE A CA 1
ATOM 2618 C C . PHE A 1 347 ? -9.115 2.427 6.191 1.00 96.88 347 PHE A C 1
ATOM 2620 O O . PHE A 1 347 ? -10.279 2.098 6.426 1.00 96.88 347 PHE A O 1
ATOM 2627 N N . VAL A 1 348 ? -8.204 2.580 7.158 1.00 95.25 348 VAL A N 1
ATOM 2628 C CA . VAL A 1 348 ? -8.373 2.104 8.544 1.00 95.25 348 VAL A CA 1
ATOM 2629 C C . VAL A 1 348 ? -9.635 2.635 9.221 1.00 95.25 348 VAL A C 1
ATOM 2631 O O . VAL A 1 348 ? -10.207 1.959 10.074 1.00 95.25 348 VAL A O 1
ATOM 2634 N N . ARG A 1 349 ? -10.116 3.816 8.814 1.00 94.06 349 ARG A N 1
ATOM 2635 C CA . ARG A 1 349 ? -11.354 4.408 9.334 1.00 94.06 349 ARG A CA 1
ATOM 2636 C C . ARG A 1 349 ? -12.614 3.642 8.945 1.00 94.06 349 ARG A C 1
ATOM 2638 O O . ARG A 1 349 ? -13.548 3.631 9.736 1.00 94.06 349 ARG A O 1
ATOM 2645 N N . GLY A 1 350 ? -12.625 3.002 7.776 1.00 94.69 350 GLY A N 1
ATOM 2646 C CA . GLY A 1 350 ? -13.736 2.187 7.282 1.00 94.69 350 GLY A CA 1
ATOM 2647 C C . GLY A 1 350 ? -13.745 0.745 7.791 1.00 94.69 350 GLY A C 1
ATOM 2648 O O . GLY A 1 350 ? -14.665 0.003 7.467 1.00 94.69 350 GLY A O 1
ATOM 2649 N N . MET A 1 351 ? -12.727 0.347 8.560 1.00 95.75 351 MET A N 1
ATOM 2650 C CA . MET A 1 351 ? -12.526 -1.017 9.054 1.00 95.75 351 MET A CA 1
ATOM 2651 C C . MET A 1 351 ? -13.057 -1.133 10.494 1.00 95.75 351 MET A C 1
ATOM 2653 O O . MET A 1 351 ? -12.442 -0.624 11.433 1.00 95.75 351 MET A O 1
ATOM 2657 N N . GLU A 1 352 ? -14.216 -1.774 10.678 1.00 94.31 352 GLU A N 1
ATOM 2658 C CA . GLU A 1 352 ? -14.994 -1.734 11.932 1.00 94.31 352 GLU A CA 1
ATOM 2659 C C . GLU A 1 352 ? -14.982 -3.030 12.764 1.00 94.31 352 GLU A C 1
ATOM 2661 O O . GLU A 1 352 ? -15.692 -3.161 13.765 1.00 94.31 352 GLU A O 1
ATOM 2666 N N . GLY A 1 353 ? -14.105 -3.970 12.415 1.00 95.75 353 GLY A N 1
ATOM 2667 C CA . GLY A 1 353 ? -13.899 -5.239 13.110 1.00 95.75 353 GLY A CA 1
ATOM 2668 C C . GLY A 1 353 ? -14.452 -6.442 12.346 1.00 95.75 353 GLY A C 1
ATOM 2669 O O . GLY A 1 353 ? -14.693 -6.356 11.139 1.00 95.75 353 GLY A O 1
ATOM 2670 N N . PRO A 1 354 ? -14.680 -7.577 13.031 1.00 95.88 354 PRO A N 1
ATOM 2671 C CA . PRO A 1 354 ? -15.106 -8.822 12.383 1.00 95.88 354 PRO A CA 1
ATOM 2672 C C . PRO A 1 354 ? -16.417 -8.703 11.592 1.00 95.88 354 PRO A C 1
ATOM 2674 O O . PRO A 1 354 ? -16.592 -9.380 10.581 1.00 95.88 354 PRO A O 1
ATOM 2677 N N . GLU A 1 355 ? -17.299 -7.799 12.024 1.00 91.44 355 GLU A N 1
ATOM 2678 C CA . GLU A 1 355 ? -18.610 -7.542 11.417 1.00 91.44 355 GLU A CA 1
ATOM 2679 C C . GLU A 1 355 ? -18.565 -6.524 10.266 1.00 91.44 355 GLU A C 1
ATOM 2681 O O . GLU A 1 355 ? -19.619 -6.131 9.774 1.00 91.44 355 GLU A O 1
ATOM 2686 N N . THR A 1 356 ? -17.370 -6.101 9.825 1.00 93.94 356 THR A N 1
ATOM 2687 C CA . THR A 1 356 ? -17.218 -5.134 8.725 1.00 93.94 356 THR A CA 1
ATOM 2688 C C . THR A 1 356 ? -18.038 -5.579 7.504 1.00 93.94 356 THR A C 1
ATOM 2690 O O . THR A 1 356 ? -17.808 -6.690 7.002 1.00 93.94 356 THR A O 1
ATOM 2693 N N . PRO A 1 357 ? -18.971 -4.737 7.006 1.00 94.81 357 PRO A N 1
ATOM 2694 C CA . PRO A 1 357 ? -19.816 -5.044 5.867 1.00 94.81 357 PRO A CA 1
ATOM 2695 C C . PRO A 1 357 ? -18.992 -5.425 4.650 1.00 94.81 357 PRO A C 1
ATOM 2697 O O . PRO A 1 357 ? -17.905 -4.892 4.426 1.00 94.81 357 PRO A O 1
ATOM 2700 N N . LYS A 1 358 ? -19.525 -6.354 3.857 1.00 95.06 358 LYS A N 1
ATOM 2701 C CA . LYS A 1 358 ? -18.876 -6.841 2.643 1.00 95.06 358 LYS A CA 1
ATOM 2702 C C . LYS A 1 358 ? -19.827 -6.743 1.467 1.00 95.06 358 LYS A C 1
ATOM 2704 O O . LYS A 1 358 ? -20.956 -7.216 1.566 1.00 95.06 358 LYS A O 1
ATOM 2709 N N . GLU A 1 359 ? -19.330 -6.244 0.345 1.00 95.00 359 GLU A N 1
ATOM 2710 C CA . GLU A 1 359 ? -20.012 -6.275 -0.946 1.00 95.00 359 GLU A CA 1
ATOM 2711 C C . GLU A 1 359 ? -19.293 -7.279 -1.851 1.00 95.00 359 GLU A C 1
ATOM 2713 O O . GLU A 1 359 ? -18.095 -7.162 -2.107 1.00 95.00 359 GLU A O 1
ATOM 2718 N N . ASN A 1 360 ? -19.996 -8.323 -2.300 1.00 91.44 360 ASN A N 1
ATOM 2719 C CA . ASN A 1 360 ? -19.421 -9.400 -3.126 1.00 91.44 360 ASN A CA 1
ATOM 2720 C C . ASN A 1 360 ? -18.124 -10.014 -2.547 1.00 91.44 360 ASN A C 1
ATOM 2722 O O . ASN A 1 360 ? -17.207 -10.395 -3.274 1.00 91.44 360 ASN A O 1
ATOM 2726 N N . GLY A 1 361 ? -18.045 -10.104 -1.214 1.00 92.88 361 GLY A N 1
ATOM 2727 C CA . GLY A 1 361 ? -16.884 -10.619 -0.481 1.00 92.88 361 GLY A CA 1
ATOM 2728 C C . GLY A 1 361 ? -15.773 -9.595 -0.220 1.00 92.88 361 GLY A C 1
ATOM 2729 O O . GLY A 1 361 ? -14.865 -9.907 0.547 1.00 92.88 361 GLY A O 1
ATOM 2730 N N . GLN A 1 362 ? -15.848 -8.389 -0.789 1.00 95.56 362 GLN A N 1
ATOM 2731 C CA . GLN A 1 362 ? -14.915 -7.293 -0.516 1.00 95.56 362 GLN A CA 1
ATOM 2732 C C . GLN A 1 362 ? -15.380 -6.495 0.708 1.00 95.56 362 GLN A C 1
ATOM 2734 O O . GLN A 1 362 ? -16.509 -6.006 0.695 1.00 95.56 362 GLN A O 1
ATOM 2739 N N . PRO A 1 363 ? -14.562 -6.364 1.764 1.00 96.94 363 PRO A N 1
ATOM 2740 C CA . PRO A 1 363 ? -14.933 -5.596 2.942 1.00 96.94 363 PRO A CA 1
ATOM 2741 C C . PRO A 1 363 ? -14.867 -4.092 2.689 1.00 96.94 363 PRO A C 1
ATOM 2743 O O . PRO A 1 363 ? -13.990 -3.603 1.973 1.00 96.94 363 PRO A O 1
ATOM 2746 N N . ASN A 1 364 ? -15.762 -3.352 3.337 1.00 96.75 364 ASN A N 1
ATOM 2747 C CA . ASN A 1 364 ? -15.657 -1.903 3.405 1.00 96.75 364 ASN A CA 1
ATOM 2748 C C . ASN A 1 364 ? -14.322 -1.506 4.055 1.00 96.75 364 ASN A C 1
ATOM 2750 O O . ASN A 1 364 ? -13.805 -2.181 4.945 1.00 96.75 364 ASN A O 1
ATOM 2754 N N . GLY A 1 365 ? -13.740 -0.415 3.566 1.00 97.06 365 GLY A N 1
ATOM 2755 C CA . GLY A 1 365 ? -12.445 0.079 4.033 1.00 97.06 365 GLY A CA 1
ATOM 2756 C C . GLY A 1 365 ? -11.225 -0.661 3.475 1.00 97.06 365 GLY A C 1
ATOM 2757 O O . GLY A 1 365 ? -10.108 -0.254 3.771 1.00 97.06 365 GLY A O 1
ATOM 2758 N N . VAL A 1 366 ? -11.387 -1.695 2.640 1.00 98.00 366 VAL A N 1
ATOM 2759 C CA . VAL A 1 366 ? -10.254 -2.401 2.021 1.00 98.00 366 VAL A CA 1
ATOM 2760 C C . VAL A 1 366 ? -10.382 -2.398 0.504 1.00 98.00 366 VAL A C 1
ATOM 2762 O O . VAL A 1 366 ? -11.234 -3.075 -0.070 1.00 98.00 366 VAL A O 1
ATOM 2765 N N . PHE A 1 367 ? -9.492 -1.671 -0.168 1.00 98.25 367 PHE A N 1
ATOM 2766 C CA . PHE A 1 367 ? -9.398 -1.709 -1.623 1.00 98.25 367 PHE A CA 1
ATOM 2767 C C . PHE A 1 367 ? -8.356 -2.737 -2.057 1.00 98.25 367 PHE A C 1
ATOM 2769 O O . PHE A 1 367 ? -7.169 -2.573 -1.788 1.00 98.25 367 PHE A O 1
ATOM 2776 N N . SER A 1 368 ? -8.787 -3.784 -2.759 1.00 97.25 368 SER A N 1
ATOM 2777 C CA . SER A 1 368 ? -7.898 -4.814 -3.304 1.00 97.25 368 SER A CA 1
ATOM 2778 C C . SER A 1 368 ? -7.727 -4.656 -4.810 1.00 97.25 368 SER A C 1
ATOM 2780 O O . SER A 1 368 ? -8.708 -4.666 -5.553 1.00 97.25 368 SER A O 1
ATOM 2782 N N . TRP A 1 369 ? -6.482 -4.617 -5.280 1.00 97.25 369 TRP A N 1
ATOM 2783 C CA . TRP A 1 369 ? -6.151 -4.617 -6.700 1.00 97.25 369 TRP A CA 1
ATOM 2784 C C . TRP A 1 369 ? -5.220 -5.772 -7.046 1.00 97.25 369 TRP A C 1
ATOM 2786 O O . TRP A 1 369 ? -4.039 -5.797 -6.693 1.00 97.25 369 TRP A O 1
ATOM 2796 N N . LYS A 1 370 ? -5.757 -6.744 -7.787 1.00 94.62 370 LYS A N 1
ATOM 2797 C CA . LYS A 1 370 ? -4.972 -7.832 -8.369 1.00 94.62 370 LYS A CA 1
ATOM 2798 C C . LYS A 1 370 ? -4.267 -7.324 -9.627 1.00 94.62 370 LYS A C 1
ATOM 2800 O O . LYS A 1 370 ? -4.723 -7.570 -10.742 1.00 94.62 370 LYS A O 1
ATOM 2805 N N . ILE A 1 371 ? -3.174 -6.592 -9.432 1.00 97.12 371 ILE A N 1
ATOM 2806 C CA . ILE A 1 371 ? -2.359 -6.053 -10.525 1.00 97.12 371 ILE A CA 1
ATOM 2807 C C . ILE A 1 371 ? -1.849 -7.230 -11.375 1.00 97.12 371 ILE A C 1
ATOM 2809 O O . ILE A 1 371 ? -1.207 -8.128 -10.821 1.00 97.12 371 ILE A O 1
ATOM 2813 N N . PRO A 1 372 ? -2.113 -7.264 -12.696 1.00 97.50 372 PRO A N 1
ATOM 2814 C CA . PRO A 1 372 ? -1.568 -8.302 -13.564 1.00 97.50 372 PRO A CA 1
ATOM 2815 C C . PRO A 1 372 ? -0.043 -8.343 -13.451 1.00 97.50 372 PRO A C 1
ATOM 2817 O O . PRO A 1 372 ? 0.616 -7.316 -13.613 1.00 97.50 372 PRO A O 1
ATOM 2820 N N . SER A 1 373 ? 0.549 -9.509 -13.189 1.00 97.94 373 SER A N 1
ATOM 2821 C CA . SER A 1 373 ? 2.001 -9.565 -12.975 1.00 97.94 373 SER A CA 1
ATOM 2822 C C . SER A 1 373 ? 2.777 -9.170 -14.244 1.00 97.94 373 SER A C 1
ATOM 2824 O O . SER A 1 373 ? 3.780 -8.463 -14.158 1.00 97.94 373 SER A O 1
ATOM 2826 N N . ALA A 1 374 ? 2.231 -9.481 -15.427 1.00 98.31 374 ALA A N 1
ATOM 2827 C CA . ALA A 1 374 ? 2.721 -8.993 -16.714 1.00 98.31 374 ALA A CA 1
ATOM 2828 C C . ALA A 1 374 ? 2.796 -7.454 -16.803 1.00 98.31 374 ALA A C 1
ATOM 2830 O O . ALA A 1 374 ? 3.774 -6.937 -17.341 1.00 98.31 374 ALA A O 1
ATOM 2831 N N . LEU A 1 375 ? 1.834 -6.721 -16.222 1.00 98.62 375 LEU A N 1
ATOM 2832 C CA . LEU A 1 375 ? 1.880 -5.254 -16.137 1.00 98.62 375 LEU A CA 1
ATOM 2833 C C . LEU A 1 375 ? 3.051 -4.796 -15.260 1.00 98.62 375 LEU A C 1
ATOM 2835 O O . LEU A 1 375 ? 3.791 -3.893 -15.641 1.00 98.62 375 LEU A O 1
ATOM 2839 N N . VAL A 1 376 ? 3.262 -5.442 -14.110 1.00 98.69 376 VAL A N 1
ATOM 2840 C CA . VAL A 1 376 ? 4.384 -5.123 -13.209 1.00 98.69 376 VAL A CA 1
ATOM 2841 C C . VAL A 1 376 ? 5.729 -5.369 -13.896 1.00 98.69 376 VAL A C 1
ATOM 2843 O O . VAL A 1 376 ? 6.626 -4.528 -13.824 1.00 98.69 376 VAL A O 1
ATOM 2846 N N . VAL A 1 377 ? 5.875 -6.494 -14.600 1.00 98.50 377 VAL A N 1
ATOM 2847 C CA . VAL A 1 377 ? 7.097 -6.829 -15.347 1.00 98.50 377 VAL A CA 1
ATOM 2848 C C . VAL A 1 377 ? 7.327 -5.835 -16.490 1.00 98.50 377 VAL A C 1
ATOM 2850 O O . VAL A 1 377 ? 8.440 -5.328 -16.645 1.00 98.50 377 VAL A O 1
ATOM 2853 N N . ALA A 1 378 ? 6.287 -5.502 -17.259 1.00 98.00 378 ALA A N 1
ATOM 2854 C CA . ALA A 1 378 ? 6.371 -4.521 -18.338 1.00 98.00 378 ALA A CA 1
ATOM 2855 C C . ALA A 1 378 ? 6.760 -3.130 -17.813 1.00 98.00 378 ALA A C 1
ATOM 2857 O O . ALA A 1 378 ? 7.687 -2.515 -18.343 1.00 98.00 378 ALA A O 1
ATOM 2858 N N . ALA A 1 379 ? 6.138 -2.671 -16.723 1.00 98.00 379 ALA A N 1
ATOM 2859 C CA . ALA A 1 379 ? 6.474 -1.407 -16.073 1.00 98.00 379 ALA A CA 1
ATOM 2860 C C . ALA A 1 379 ? 7.910 -1.414 -15.520 1.00 98.00 379 ALA A C 1
ATOM 2862 O O . ALA A 1 379 ? 8.641 -0.438 -15.682 1.00 98.00 379 ALA A O 1
ATOM 2863 N N . SER A 1 380 ? 8.361 -2.527 -14.930 1.00 97.12 380 SER A N 1
ATOM 2864 C CA . SER A 1 380 ? 9.747 -2.685 -14.471 1.00 97.12 380 SER A CA 1
ATOM 2865 C C . SER A 1 380 ? 10.749 -2.552 -15.621 1.00 97.12 380 SER A C 1
ATOM 2867 O O . SER A 1 380 ? 11.758 -1.860 -15.469 1.00 97.12 380 SER A O 1
ATOM 2869 N N . ASN A 1 381 ? 10.469 -3.163 -16.776 1.00 95.25 381 ASN A N 1
ATOM 2870 C CA . ASN A 1 381 ? 11.319 -3.073 -17.965 1.00 95.25 381 ASN A CA 1
ATOM 2871 C C . ASN A 1 381 ? 11.320 -1.665 -18.569 1.00 95.25 381 ASN A C 1
ATOM 2873 O O . ASN A 1 381 ? 12.388 -1.136 -18.880 1.00 95.25 381 ASN A O 1
ATOM 2877 N N . LEU A 1 382 ? 10.144 -1.041 -18.667 1.00 95.06 382 LEU A N 1
ATOM 2878 C CA . LEU A 1 382 ? 9.984 0.337 -19.123 1.00 95.06 382 LEU A CA 1
ATOM 2879 C C . LEU A 1 382 ? 10.813 1.299 -18.258 1.00 95.06 382 LEU A C 1
ATOM 2881 O O . LEU A 1 382 ? 11.645 2.036 -18.781 1.00 95.06 382 LEU A O 1
ATOM 2885 N N . LEU A 1 383 ? 10.671 1.225 -16.929 1.00 94.75 383 LEU A N 1
ATOM 2886 C CA . LEU A 1 383 ? 11.425 2.058 -15.985 1.00 94.75 383 LEU A CA 1
ATOM 2887 C C . LEU A 1 383 ? 12.932 1.759 -15.988 1.00 94.75 383 LEU A C 1
ATOM 2889 O O . LEU A 1 383 ? 13.721 2.604 -15.579 1.00 94.75 383 LEU A O 1
ATOM 2893 N N . ALA A 1 384 ? 13.363 0.574 -16.433 1.00 91.38 384 ALA A N 1
ATOM 2894 C CA . ALA A 1 384 ? 14.781 0.251 -16.614 1.00 91.38 384 ALA A CA 1
ATOM 2895 C C . ALA A 1 384 ? 15.379 0.819 -17.919 1.00 91.38 384 ALA A C 1
ATOM 2897 O O . ALA A 1 384 ? 16.595 0.778 -18.085 1.00 91.38 384 ALA A O 1
ATOM 2898 N N . GLY A 1 385 ? 14.557 1.344 -18.837 1.00 87.38 385 GLY A N 1
ATOM 2899 C CA . GLY A 1 385 ? 14.984 1.751 -20.182 1.00 87.38 385 GLY A CA 1
ATOM 2900 C C . GLY A 1 385 ? 15.045 0.597 -21.191 1.00 87.38 385 GLY A C 1
ATOM 2901 O O . GLY A 1 385 ? 15.509 0.779 -22.316 1.00 87.38 385 GLY A O 1
ATOM 2902 N N . ASN A 1 386 ? 14.548 -0.588 -20.823 1.00 77.75 386 ASN A N 1
ATOM 2903 C CA . ASN A 1 386 ? 14.515 -1.772 -21.677 1.00 77.75 386 ASN A CA 1
ATOM 2904 C C . ASN A 1 386 ? 13.220 -1.782 -22.501 1.00 77.75 386 ASN A C 1
ATOM 2906 O O . ASN A 1 386 ? 12.337 -2.612 -22.278 1.00 77.75 386 ASN A O 1
ATOM 2910 N N . SER A 1 387 ? 13.069 -0.853 -23.446 1.00 61.00 387 SER A N 1
ATOM 2911 C CA . SER A 1 387 ? 11.954 -0.920 -24.393 1.00 61.00 387 SER A CA 1
ATOM 2912 C C . SER A 1 387 ? 12.146 -2.147 -25.290 1.00 61.00 387 SER A C 1
ATOM 2914 O O . SER A 1 387 ? 12.975 -2.142 -26.200 1.00 61.00 387 SER A O 1
ATOM 2916 N N . SER A 1 388 ? 11.379 -3.213 -25.050 1.00 42.00 388 SER A N 1
ATOM 2917 C CA . SER A 1 388 ? 11.151 -4.209 -26.096 1.00 42.00 388 SER A CA 1
ATOM 2918 C C . SER A 1 388 ? 10.345 -3.514 -27.182 1.00 42.00 388 SER A C 1
ATOM 2920 O O . SER A 1 388 ? 9.224 -3.079 -26.933 1.00 42.00 388 SER A O 1
ATOM 2922 N N . ALA A 1 389 ? 10.926 -3.360 -28.370 1.00 34.81 389 ALA A N 1
ATOM 2923 C CA . ALA A 1 389 ? 10.176 -2.946 -29.541 1.00 34.81 389 ALA A CA 1
ATOM 2924 C C . ALA A 1 389 ? 9.037 -3.955 -29.743 1.00 34.81 389 ALA A C 1
ATOM 2926 O O . ALA A 1 389 ? 9.270 -5.088 -30.162 1.00 34.81 389 ALA A O 1
ATOM 2927 N N . VAL A 1 390 ? 7.808 -3.561 -29.411 1.00 36.53 390 VAL A N 1
ATOM 2928 C CA . VAL A 1 390 ? 6.621 -4.282 -29.859 1.00 36.53 390 VAL A CA 1
ATOM 2929 C C . VAL A 1 390 ? 6.632 -4.162 -31.377 1.00 36.53 390 VAL A C 1
ATOM 2931 O O . VAL A 1 390 ? 6.472 -3.077 -31.936 1.00 36.53 390 VAL A O 1
ATOM 2934 N N . GLY A 1 391 ? 6.948 -5.273 -32.039 1.00 32.22 391 GLY A N 1
ATOM 2935 C CA . GLY A 1 391 ? 7.028 -5.369 -33.486 1.00 32.22 391 GLY A CA 1
ATOM 2936 C C . GLY A 1 391 ? 5.685 -5.035 -34.119 1.00 32.22 391 GLY A C 1
ATOM 2937 O O . GLY A 1 391 ? 4.804 -5.885 -34.211 1.00 32.22 391 GLY A O 1
ATOM 2938 N N . GLY A 1 392 ? 5.550 -3.801 -34.598 1.00 27.72 392 GLY A N 1
ATOM 2939 C CA . GLY A 1 392 ? 4.549 -3.426 -35.584 1.00 27.72 392 GLY A CA 1
ATOM 2940 C C . GLY A 1 392 ? 4.918 -4.034 -36.933 1.00 27.72 392 GLY A C 1
ATOM 2941 O O . GLY A 1 392 ? 5.563 -3.384 -37.753 1.00 27.72 392 GLY A O 1
ATOM 2942 N N . GLY A 1 393 ? 4.532 -5.290 -37.151 1.00 29.31 393 GLY A N 1
ATOM 2943 C CA . GLY A 1 393 ? 4.447 -5.863 -38.489 1.00 29.31 393 GLY A CA 1
ATOM 2944 C C . GLY A 1 393 ? 3.241 -5.262 -39.204 1.00 29.31 393 GLY A C 1
ATOM 2945 O O . GLY A 1 393 ? 2.103 -5.570 -38.853 1.00 29.31 393 GLY A O 1
ATOM 2946 N N . LYS A 1 394 ? 3.502 -4.375 -40.165 1.00 30.33 394 LYS A N 1
ATOM 2947 C CA . LYS A 1 394 ? 2.590 -4.146 -41.290 1.00 30.33 394 LYS A CA 1
ATOM 2948 C C . LYS A 1 394 ? 2.787 -5.230 -42.335 1.00 30.33 394 LYS A C 1
ATOM 2950 O O . LYS A 1 394 ? 3.959 -5.632 -42.523 1.00 30.33 394 LYS A O 1
#